Protein AF-A0A5C0AZX8-F1 (afdb_monomer_lite)

Radius of gyration: 30.44 Å; chains: 1; bounding box: 82×83×85 Å

pLDDT: mean 86.39, std 14.33, range [31.91, 98.81]

Secondary structure (DSSP, 8-state):
--HHHHHHHHHHHHHTSSSHHHHHHHHHHH-------S-TTS--HHHHHHHHHHHHHHHHTT-GGGHHHHHHHHHHHHS-GGGTTS-THHHHTT-GGGHHHHHHHHHHTT-HHHHHHHHHHHHHHHTT----SGGGSHHHHHHHTSHHHHHHHS------TT-PPP---TT--TT---HHHHHHHHHHHHHTS---TTBHHHHHHHHHHHHHHHHTT-GGGGHHHHHHHHHHHHHSSSPPSS-HHHHHHHHHHHTT-HHHHHHHHHHHHHTT-S-GGGGSHHHHTT-HHHHHTTHHHHTHHHHTSHHHHHHHHHTS--SPPPSSTTTS-EEEEEEEE---SS-EE-TTT-PEEPTT-EEEEEEETT---TT-PPEEEEHHHHHTSHHHHHHHHHHTT---HHHHS-SSPPSS-S--S-HHHHHHHHHHHH-GGG--HHHHHHHHHH--PPPPP-EEE--SSTT-EEESS--BTT-S-TTHHHHHHHHHHHTT-HHHHHHHHHTS-HHHHHHHHHHHTTSS-HHHHHHHHHHHT-TTHHHHHHHHT-SS--HHHHHHHHHHHHH-HHHHHHHHHHHHHH-TT---SSS-SS-TTSTT-GGGGGGGGGGGGGGGTT-GGGSHHHHHHHHH-PEEE--STT--HHHHHHHHHHHHHHHHHHHH-HHHHHHHTSHHHHHHH--SHHHHHHHHHHHHHHHS--GGG-----

Organism: NCBI:txid1940612

Sequence (706 aa):
MSRITTLAANLQQCLDAADIDAALLALGKRGIDLDVLESPEKPHAVIGLAALLTTAAQLRAGYPELVAPLLDGLSDALAPAHRRGEGNWRVLGPFRFLFAPLIDAALAMQSQGRAIDLLNSCRREMRGQVDDGSYADPQVAALIAHPAFMAVAGFVDKRHGDGRHTHVNTSGSPFHIDWPWLLTRYEQALALGQPDHRLMDVQTCHAGLVESALLAEVPKRAMPLIDQELDWYLSNPAIDTSHFEFNAICVLAVLGQYERALESARILVRRGYHLPWRFRLASAQRMVWTQDMRQNEWLGDLAQTPAYQRFVEEELPGPMLDDDADCNPLCVVKDGTWTGKKPKRCAVSRVMIQPGGEVVRFRRLFNRASDGGLEMADRDAFAASDWQVARAKFDANAIPLAKLFPRNVTRDAKLDGAPHIHAFVHALARAPGNLDMAQAVSLIAEHAPPPVPYTWNQGTSANRWALAIPGFAGADGHGDAISLAWCLVKAGYRETLLAQVASLPTDRADKVFAMLATFDDEVMRQAAAVHFALPDLPQIMALVFKDRLALEDHALLAAFGHQHARYRAGLVAAMRAYGLHLYSNNRPKVDWFLAGLEHYSLAGGSALLYLLIDHPEDDPVLQTVIDKGWLPDKALGSVDDYANTKPFYVRAALFHLARHQPERLDAWLTPDAVLRWTDMAYDRETLRLVKKLKARKPASQRKTPV

Foldseek 3Di:
DPVLVVLLVLLVVLLVDPNNLVSLCVVLVVADDDPDDPDLQADAVSVLLSLLLSLLSCVVVLNLVVNQVSQLVVQQSSDDPVCRPVGNCSPCLNQVLSLVSNLSSCLSVLNLVSNLVSLLVSVVNQVDDDPPCSCVPPSNVVSQPRPSSCVRLFPDDDDDPPPDDDDGDPVVHSRDDALVNSLVSLVSSCVSDPDDPQFLSVLLSLLSNLLSCLRVVNNVSNVVVCVVPLVVQLPDFFPNPNCNLVSSLLSCQQVPVLVVSLVSLLSCLLLFPPPNCLLVLVSLVVDPVSVVSVSCVSCVVSCPDPSSVCCCVPRDADDADDPDCVQWAWQDKDKDFAQDPQWDQAPQPRDTAGHGFIWIFTDTDQDDPLPDGTHIHGPVSCCPDCVVVSVVLQVVLADQLLNLLASHDHPHDQQRQTRLLSSLSNVCNVPVVPDDLLSLLCCLLVFFFDAQKWWWQLDDDPPRTDTPDGHGGSNAGLANSVSSLLNCSSNVCVVVSLVSLLPDDLLSSLLVLLVQCLFLDVVSVCSSCVSQVNNCSNVLSVLLLDPDDALVSLVVLCVVLVVRVSNVSSNLSNCR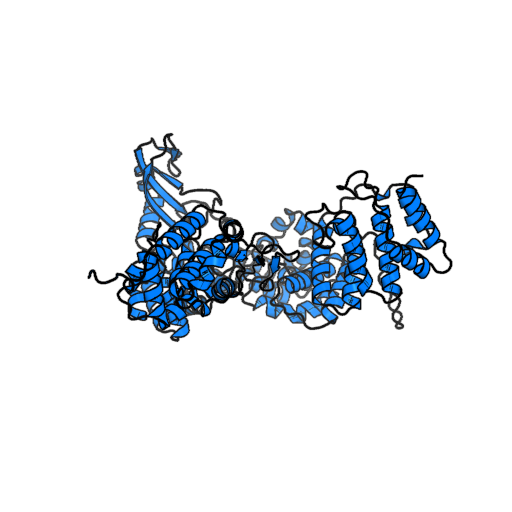RQVQQWQFSVRGSHPLSGHRNVSPPQRSSNSNLSSCLQPLVSPPQLVCCQPNVIFIAADPDRRGGRVSSRLSSVLSNLSSCLVPPVVSNVVCVDPSNLVVRVPDPSSVVSNVSSVVSVVPDDPVPPDDDD

Structure (mmCIF, N/CA/C/O backbone):
data_AF-A0A5C0AZX8-F1
#
_entry.id   AF-A0A5C0AZX8-F1
#
loop_
_atom_site.group_PDB
_atom_site.id
_atom_site.type_symbol
_atom_site.label_atom_id
_atom_site.label_alt_id
_atom_site.label_comp_id
_atom_site.label_asym_id
_atom_site.label_entity_id
_atom_site.label_seq_id
_atom_site.pdbx_PDB_ins_code
_atom_site.Cartn_x
_atom_site.Cartn_y
_atom_site.Cartn_z
_atom_site.occupancy
_atom_site.B_iso_or_equiv
_atom_site.auth_seq_id
_atom_site.auth_comp_id
_atom_site.auth_asym_id
_atom_site.auth_atom_id
_atom_site.pdbx_PDB_model_num
ATOM 1 N N . MET A 1 1 ? 53.276 -16.022 -13.215 1.00 52.12 1 MET A N 1
ATOM 2 C CA . MET A 1 1 ? 52.204 -15.112 -13.680 1.00 52.12 1 MET A CA 1
ATOM 3 C C . MET A 1 1 ? 51.044 -15.223 -12.713 1.00 52.12 1 MET A C 1
ATOM 5 O O . MET A 1 1 ? 50.742 -16.342 -12.313 1.00 52.12 1 MET A O 1
ATOM 9 N N . SER A 1 2 ? 50.422 -14.110 -12.311 1.00 63.41 2 SER A N 1
ATOM 10 C CA . SER A 1 2 ? 49.166 -14.187 -11.552 1.00 63.41 2 SER A CA 1
ATOM 11 C C . SER A 1 2 ? 48.082 -14.826 -12.434 1.00 63.41 2 SER A C 1
ATOM 13 O O . SER A 1 2 ? 48.103 -14.661 -13.659 1.00 63.41 2 SER A O 1
ATOM 15 N N . ARG A 1 3 ? 47.137 -15.579 -11.852 1.00 71.06 3 ARG A N 1
ATOM 16 C CA . ARG A 1 3 ? 46.035 -16.181 -12.630 1.00 71.06 3 ARG A CA 1
ATOM 17 C C . ARG A 1 3 ? 45.146 -15.117 -13.297 1.00 71.06 3 ARG A C 1
ATOM 19 O O . ARG A 1 3 ? 44.673 -15.355 -14.400 1.00 71.06 3 ARG A O 1
ATOM 26 N N . ILE A 1 4 ? 45.052 -13.908 -12.728 1.00 75.12 4 ILE A N 1
ATOM 27 C CA . ILE A 1 4 ? 44.437 -12.730 -13.378 1.00 75.12 4 ILE A CA 1
ATOM 28 C C . ILE A 1 4 ? 45.157 -12.376 -14.684 1.00 75.12 4 ILE A C 1
ATOM 30 O O . ILE A 1 4 ? 44.501 -12.208 -15.703 1.00 75.12 4 ILE A O 1
ATOM 34 N N . THR A 1 5 ? 46.495 -12.374 -14.698 1.00 76.62 5 THR A N 1
ATOM 35 C CA . THR A 1 5 ? 47.274 -12.163 -15.935 1.00 76.62 5 THR A CA 1
ATOM 36 C C . THR A 1 5 ? 47.021 -13.283 -16.955 1.00 76.62 5 THR A C 1
ATOM 38 O O . THR A 1 5 ? 47.087 -13.062 -18.160 1.00 76.62 5 THR A O 1
ATOM 41 N N . THR A 1 6 ? 46.711 -14.496 -16.484 1.00 82.38 6 THR A N 1
ATOM 42 C CA . THR A 1 6 ? 46.397 -15.645 -17.351 1.00 82.38 6 THR A CA 1
ATOM 43 C C . THR A 1 6 ? 45.014 -15.502 -17.989 1.00 82.38 6 THR A C 1
ATOM 45 O O . THR A 1 6 ? 44.891 -15.675 -19.197 1.00 82.38 6 THR A O 1
ATOM 48 N N . LEU A 1 7 ? 43.986 -15.121 -17.220 1.00 85.44 7 LEU A N 1
ATOM 49 C CA . LEU A 1 7 ? 42.664 -14.774 -17.762 1.00 85.44 7 LEU A CA 1
ATOM 50 C C . LEU A 1 7 ? 42.761 -13.566 -18.712 1.00 85.44 7 LEU A C 1
ATOM 52 O O . LEU A 1 7 ? 42.219 -13.613 -19.812 1.00 85.44 7 LEU A O 1
ATOM 56 N N . ALA A 1 8 ? 43.556 -12.570 -18.307 1.00 86.19 8 ALA A N 1
ATOM 57 C CA . ALA A 1 8 ? 44.162 -11.498 -19.096 1.00 86.19 8 ALA A CA 1
ATOM 58 C C . ALA A 1 8 ? 44.480 -11.907 -20.544 1.00 86.19 8 ALA A C 1
ATOM 60 O O . ALA A 1 8 ? 43.842 -11.528 -21.528 1.00 86.19 8 ALA A O 1
ATOM 61 N N . ALA A 1 9 ? 45.509 -12.749 -20.622 1.00 87.25 9 ALA A N 1
ATOM 62 C CA . ALA A 1 9 ? 46.082 -13.260 -21.855 1.00 87.25 9 ALA A CA 1
ATOM 63 C C . ALA A 1 9 ? 45.118 -14.165 -22.634 1.00 87.25 9 ALA A C 1
ATOM 65 O O . ALA A 1 9 ? 45.099 -14.108 -23.860 1.00 87.25 9 ALA A O 1
ATOM 66 N N . ASN A 1 10 ? 44.302 -14.974 -21.954 1.00 88.50 10 ASN A N 1
ATOM 67 C CA . ASN A 1 10 ? 43.315 -15.831 -22.612 1.00 88.50 10 ASN A CA 1
ATOM 68 C C . ASN A 1 10 ? 42.233 -15.009 -23.322 1.00 88.50 10 ASN A C 1
ATOM 70 O O . ASN A 1 10 ? 41.848 -15.350 -24.438 1.00 88.50 10 ASN A O 1
ATOM 74 N N . LEU A 1 11 ? 41.755 -13.922 -22.704 1.00 90.19 11 LEU A N 1
ATOM 75 C CA . LEU A 1 11 ? 40.813 -13.008 -23.353 1.00 90.19 11 LEU A CA 1
ATOM 76 C C . LEU A 1 11 ? 41.447 -12.330 -24.562 1.00 90.19 11 LEU A C 1
ATOM 78 O O . LEU A 1 11 ? 40.828 -12.295 -25.620 1.00 90.19 11 LEU A O 1
ATOM 82 N N . GLN A 1 12 ? 42.689 -11.865 -24.426 1.00 91.69 12 GLN A N 1
ATOM 83 C CA . GLN A 1 12 ? 43.435 -11.280 -25.537 1.00 91.69 12 GLN A CA 1
ATOM 84 C C . GLN A 1 12 ? 43.554 -12.272 -26.708 1.00 91.69 12 GLN A C 1
ATOM 86 O O . GLN A 1 12 ? 43.180 -11.944 -27.827 1.00 91.69 12 GLN A O 1
ATOM 91 N N . GLN A 1 13 ? 43.929 -13.528 -26.438 1.00 92.00 13 GLN A N 1
ATOM 92 C CA . GLN A 1 13 ? 43.970 -14.590 -27.453 1.00 92.00 13 GLN A CA 1
ATOM 93 C C . GLN A 1 13 ? 42.612 -14.851 -28.118 1.00 92.00 13 GLN A C 1
ATOM 95 O O . GLN A 1 13 ? 42.568 -15.152 -29.308 1.00 92.00 13 GLN A O 1
ATOM 100 N N . CYS A 1 14 ? 41.505 -14.757 -27.373 1.00 92.81 14 CYS A N 1
ATOM 101 C CA . CYS A 1 14 ? 40.170 -14.887 -27.959 1.00 92.81 14 CYS A CA 1
ATOM 102 C C . CYS A 1 14 ? 39.855 -13.718 -28.899 1.00 92.81 14 CYS A C 1
ATOM 104 O O . CYS A 1 14 ? 39.278 -13.934 -29.960 1.00 92.81 14 CYS A O 1
ATOM 106 N N . LEU A 1 15 ? 40.241 -12.496 -28.525 1.00 90.75 15 LEU A N 1
ATOM 107 C CA . LEU A 1 15 ? 40.037 -11.297 -29.339 1.00 90.75 15 LEU A CA 1
ATOM 108 C C . LEU A 1 15 ? 40.919 -11.272 -30.600 1.00 90.75 15 LEU A C 1
ATOM 110 O O . LEU A 1 15 ? 40.512 -10.681 -31.598 1.00 90.75 15 LEU A O 1
ATOM 114 N N . ASP A 1 16 ? 42.079 -11.932 -30.563 1.00 92.25 16 ASP A N 1
ATOM 115 C CA . ASP A 1 16 ? 42.993 -12.113 -31.701 1.00 92.25 16 ASP A CA 1
ATOM 116 C C . ASP A 1 16 ? 42.606 -13.292 -32.620 1.00 92.25 16 ASP A C 1
ATOM 118 O O . ASP A 1 16 ? 43.218 -13.498 -33.673 1.00 92.25 16 ASP A O 1
ATOM 122 N N . ALA A 1 17 ? 41.619 -14.108 -32.234 1.00 92.00 17 ALA A N 1
ATOM 123 C CA . ALA A 1 17 ? 41.234 -15.294 -32.989 1.00 92.00 17 ALA A CA 1
ATOM 124 C C . ALA A 1 17 ? 40.556 -14.940 -34.325 1.00 92.00 17 ALA A C 1
ATOM 126 O O . ALA A 1 17 ? 39.837 -13.952 -34.442 1.00 92.00 17 ALA A O 1
ATOM 127 N N . ALA A 1 18 ? 40.721 -15.805 -35.334 1.00 89.12 18 ALA A N 1
ATOM 128 C CA . ALA A 1 18 ? 40.036 -15.649 -36.622 1.00 89.12 18 ALA A CA 1
ATOM 129 C C . ALA A 1 18 ? 38.503 -15.770 -36.493 1.00 89.12 18 ALA A C 1
ATOM 131 O O . ALA A 1 18 ? 37.768 -15.098 -37.211 1.00 89.12 18 ALA A O 1
ATOM 132 N N . ASP A 1 19 ? 38.040 -16.613 -35.565 1.00 91.56 19 ASP A N 1
ATOM 133 C CA . ASP A 1 19 ? 36.642 -16.717 -35.146 1.00 91.56 19 ASP A CA 1
ATOM 134 C C . ASP A 1 19 ? 36.550 -16.391 -33.649 1.00 91.56 19 ASP A C 1
ATOM 136 O O . ASP A 1 19 ? 36.749 -17.245 -32.777 1.00 91.56 19 ASP A O 1
ATOM 140 N N . ILE A 1 20 ? 36.308 -15.110 -33.370 1.00 91.94 20 ILE A N 1
ATOM 141 C CA . ILE A 1 20 ? 36.280 -14.560 -32.013 1.00 91.94 20 ILE A CA 1
ATOM 142 C C . ILE A 1 20 ? 35.124 -15.160 -31.203 1.00 91.94 20 ILE A C 1
ATOM 144 O O . ILE A 1 20 ? 35.308 -15.507 -30.035 1.00 91.94 20 ILE A O 1
ATOM 148 N N . ASP A 1 21 ? 33.947 -15.336 -31.812 1.00 89.31 21 ASP A N 1
ATOM 149 C CA . ASP A 1 21 ? 32.771 -15.870 -31.120 1.00 89.31 21 ASP A CA 1
ATOM 150 C C . ASP A 1 21 ? 32.987 -17.343 -30.744 1.00 89.31 21 ASP A C 1
ATOM 152 O O . ASP A 1 21 ? 32.733 -17.724 -29.600 1.00 89.31 21 ASP A O 1
ATOM 156 N N . ALA A 1 22 ? 33.552 -18.166 -31.637 1.00 91.75 22 ALA A N 1
ATOM 157 C CA . ALA A 1 22 ? 33.896 -19.551 -31.308 1.00 91.75 22 ALA A CA 1
ATOM 158 C C . ALA A 1 22 ? 34.940 -19.649 -30.179 1.00 91.75 22 ALA A C 1
ATOM 160 O O . ALA A 1 22 ? 34.806 -20.495 -29.286 1.00 91.75 22 ALA A O 1
ATOM 161 N N . ALA A 1 23 ? 35.955 -18.777 -30.184 1.00 92.44 23 ALA A N 1
ATOM 162 C CA . ALA A 1 23 ? 36.967 -18.723 -29.131 1.00 92.44 23 ALA A CA 1
ATOM 163 C C . ALA A 1 23 ? 36.372 -18.320 -27.767 1.00 92.44 23 ALA A C 1
ATOM 165 O O . ALA A 1 23 ? 36.633 -18.985 -26.761 1.00 92.44 23 ALA A O 1
ATOM 166 N N . LEU A 1 24 ? 35.509 -17.300 -27.733 1.00 91.94 24 LEU A N 1
ATOM 167 C CA . LEU A 1 24 ? 34.824 -16.851 -26.515 1.00 91.94 24 LEU A CA 1
ATOM 168 C C . LEU A 1 24 ? 33.838 -17.899 -25.978 1.00 91.94 24 LEU A C 1
ATOM 170 O O . LEU A 1 24 ? 33.789 -18.147 -24.773 1.00 91.94 24 LEU A O 1
ATOM 174 N N . LEU A 1 25 ? 33.101 -18.590 -26.852 1.00 91.31 25 LEU A N 1
ATOM 175 C CA . LEU A 1 25 ? 32.231 -19.702 -26.452 1.00 91.31 25 LEU A CA 1
ATOM 176 C C . LEU A 1 25 ? 33.031 -20.868 -25.855 1.00 91.31 25 LEU A C 1
ATOM 178 O O . LEU A 1 25 ? 32.596 -21.490 -24.881 1.00 91.31 25 LEU A O 1
ATOM 182 N N . ALA A 1 26 ? 34.206 -21.173 -26.414 1.00 90.31 26 ALA A N 1
ATOM 183 C CA . ALA A 1 26 ? 35.100 -22.188 -25.866 1.00 90.31 26 ALA A CA 1
ATOM 184 C C . ALA A 1 26 ? 35.651 -21.783 -24.489 1.00 90.31 26 ALA A C 1
ATOM 186 O O . ALA A 1 26 ? 35.743 -22.638 -23.605 1.00 90.31 26 ALA A O 1
ATOM 187 N N . LEU A 1 27 ? 35.968 -20.499 -24.287 1.00 87.19 27 LEU A N 1
ATOM 188 C CA . LEU A 1 27 ? 36.353 -19.957 -22.982 1.00 87.19 27 LEU A CA 1
ATOM 189 C C . LEU A 1 27 ? 35.220 -20.124 -21.957 1.00 87.19 27 LEU A C 1
ATOM 191 O O . LEU A 1 27 ? 35.456 -20.671 -20.882 1.00 87.19 27 LEU A O 1
ATOM 195 N N . GLY A 1 28 ? 33.984 -19.762 -22.316 1.00 82.81 28 GLY A N 1
ATOM 196 C CA . GLY A 1 28 ? 32.809 -19.940 -21.457 1.00 82.81 28 GLY A CA 1
ATOM 197 C C . GLY A 1 28 ? 32.571 -21.393 -21.034 1.00 82.81 28 GLY A C 1
ATOM 198 O O . GLY A 1 28 ? 32.306 -21.659 -19.864 1.00 82.81 28 GLY A O 1
ATOM 199 N N . LYS A 1 29 ? 32.738 -22.355 -21.955 1.00 83.69 29 LYS A N 1
ATOM 200 C CA . LYS A 1 29 ? 32.594 -23.798 -21.666 1.00 83.69 29 LYS A CA 1
ATOM 201 C C . LYS A 1 29 ? 33.660 -24.347 -20.719 1.00 83.69 29 LYS A C 1
ATOM 203 O O . LYS A 1 29 ? 33.379 -25.282 -19.975 1.00 83.69 29 LYS A O 1
ATOM 208 N N . ARG A 1 30 ? 34.881 -23.807 -20.766 1.00 80.25 30 ARG A N 1
ATOM 209 C CA . ARG A 1 30 ? 35.975 -24.202 -19.859 1.00 80.25 30 ARG A CA 1
ATOM 210 C C . ARG A 1 30 ? 35.774 -23.672 -18.437 1.00 80.25 30 ARG A C 1
ATOM 212 O O . ARG A 1 30 ? 36.417 -24.181 -17.525 1.00 80.25 30 ARG A O 1
ATOM 219 N N . GLY A 1 31 ? 34.874 -22.703 -18.261 1.00 72.56 31 GLY A N 1
ATOM 220 C CA . GLY A 1 31 ? 34.684 -21.969 -17.019 1.00 72.56 31 GLY A CA 1
ATOM 221 C C . GLY A 1 31 ? 35.690 -20.826 -16.891 1.00 72.56 31 GLY A C 1
ATOM 222 O O . GLY A 1 31 ? 36.859 -20.948 -17.258 1.00 72.56 31 GLY A O 1
ATOM 223 N N . ILE A 1 32 ? 35.226 -19.692 -16.370 1.00 75.62 32 ILE A N 1
ATOM 224 C CA . ILE A 1 32 ? 36.099 -18.585 -15.971 1.00 75.62 32 ILE A CA 1
ATOM 225 C C . ILE A 1 32 ? 36.691 -18.981 -14.610 1.00 75.62 32 ILE A C 1
ATOM 227 O O . ILE A 1 32 ? 35.938 -19.197 -13.666 1.00 75.62 32 ILE A O 1
ATOM 231 N N . ASP A 1 33 ? 38.016 -19.146 -14.520 1.00 66.00 33 ASP A N 1
ATOM 232 C CA . ASP A 1 33 ? 38.705 -19.528 -13.273 1.00 66.00 33 ASP A CA 1
ATOM 233 C C . ASP A 1 33 ? 38.624 -18.380 -12.248 1.00 66.00 33 ASP A C 1
ATOM 235 O O . ASP A 1 33 ? 39.070 -17.262 -12.523 1.00 66.00 33 ASP A O 1
ATOM 239 N N . LEU A 1 34 ? 38.031 -18.658 -11.082 1.00 63.91 34 LEU A N 1
ATOM 240 C CA . LEU A 1 34 ? 37.709 -17.684 -10.032 1.00 63.91 34 LEU A CA 1
ATOM 241 C C . LEU A 1 34 ? 38.496 -17.890 -8.725 1.00 63.91 34 LEU A C 1
ATOM 243 O O . LEU A 1 34 ? 38.258 -17.160 -7.765 1.00 63.91 34 LEU A O 1
ATOM 247 N N . ASP A 1 35 ? 39.458 -18.820 -8.676 1.00 54.97 35 ASP A N 1
ATOM 248 C CA . ASP A 1 35 ? 40.202 -19.195 -7.454 1.00 54.97 35 ASP A CA 1
ATOM 249 C C . ASP A 1 35 ? 41.114 -18.086 -6.872 1.00 54.97 35 ASP A C 1
ATOM 251 O O . ASP A 1 35 ? 41.867 -18.322 -5.925 1.00 54.97 35 ASP A O 1
ATOM 255 N N . VAL A 1 36 ? 41.095 -16.866 -7.416 1.00 52.19 36 VAL A N 1
ATOM 256 C CA . VAL A 1 36 ? 41.978 -15.767 -6.999 1.00 52.19 36 VAL A CA 1
ATOM 257 C C . VAL A 1 36 ? 41.183 -14.472 -6.866 1.00 52.19 36 VAL A C 1
ATOM 259 O O . VAL A 1 36 ? 41.165 -13.629 -7.760 1.00 52.19 36 VAL A O 1
ATOM 262 N N . LEU A 1 37 ? 40.530 -14.310 -5.717 1.00 53.28 37 LEU A N 1
ATOM 263 C CA . LEU A 1 37 ? 40.011 -13.026 -5.254 1.00 53.28 37 LEU A CA 1
ATOM 264 C C . LEU A 1 37 ? 40.912 -12.552 -4.112 1.00 53.28 37 LEU A C 1
ATOM 266 O O . LEU A 1 37 ? 40.920 -13.160 -3.045 1.00 53.28 37 LEU A O 1
ATOM 270 N N . GLU A 1 38 ? 41.661 -11.465 -4.314 1.00 50.66 38 GLU A N 1
ATOM 271 C CA . GLU A 1 38 ? 42.472 -10.844 -3.247 1.00 50.66 38 GLU A CA 1
ATOM 272 C C . GLU A 1 38 ? 41.601 -10.241 -2.125 1.00 50.66 38 GLU A C 1
ATOM 274 O O . GLU A 1 38 ? 42.082 -9.968 -1.029 1.00 50.66 38 GLU A O 1
ATOM 279 N N . SER A 1 39 ? 40.290 -10.129 -2.351 1.00 54.75 39 SER A N 1
ATOM 280 C CA . SER A 1 39 ? 39.254 -10.075 -1.321 1.00 54.75 39 SER A CA 1
ATOM 281 C C . SER A 1 39 ? 37.911 -10.471 -1.951 1.00 54.75 39 SER A C 1
ATOM 283 O O . SER A 1 39 ? 37.587 -9.963 -3.029 1.00 54.75 39 SER A O 1
ATOM 285 N N . PRO A 1 40 ? 37.081 -11.318 -1.307 1.00 56.59 40 PRO A N 1
ATOM 286 C CA . PRO A 1 40 ? 35.747 -11.649 -1.802 1.00 56.59 40 PRO A CA 1
ATOM 287 C C . PRO A 1 40 ? 34.854 -10.416 -1.987 1.00 56.59 40 PRO A C 1
ATOM 289 O O . PRO A 1 40 ? 33.814 -10.514 -2.632 1.00 56.59 40 PRO A O 1
ATOM 292 N N . GLU A 1 41 ? 35.213 -9.277 -1.387 1.00 60.50 41 GLU A N 1
ATOM 293 C CA . GLU A 1 41 ? 34.421 -8.048 -1.361 1.00 60.50 41 GLU A CA 1
ATOM 294 C C . GLU A 1 41 ? 34.527 -7.202 -2.638 1.00 60.50 41 GLU A C 1
ATOM 296 O O . GLU A 1 41 ? 33.606 -6.429 -2.901 1.00 60.50 41 GLU A O 1
ATOM 301 N N . LYS A 1 42 ? 35.582 -7.370 -3.455 1.00 70.19 42 LYS A N 1
ATOM 302 C CA . LYS A 1 42 ? 35.762 -6.653 -4.732 1.00 70.19 42 LYS A CA 1
ATOM 303 C C . LYS A 1 42 ? 36.409 -7.550 -5.804 1.00 70.19 42 LYS A C 1
ATOM 305 O O . LYS A 1 42 ? 37.628 -7.713 -5.793 1.00 70.19 42 LYS A O 1
ATOM 310 N N . PRO A 1 43 ? 35.631 -8.144 -6.729 1.00 76.75 43 PRO A N 1
ATOM 311 C CA . PRO A 1 43 ? 36.190 -8.945 -7.818 1.00 76.75 43 PRO A CA 1
ATOM 312 C C . PRO A 1 43 ? 36.947 -8.085 -8.843 1.00 76.75 43 PRO A C 1
ATOM 314 O O . PRO A 1 43 ? 36.576 -6.944 -9.106 1.00 76.75 43 PRO A O 1
ATOM 317 N N . HIS A 1 44 ? 37.999 -8.647 -9.449 1.00 81.56 44 HIS A N 1
ATOM 318 C CA . HIS A 1 44 ? 38.831 -7.958 -10.444 1.00 81.56 44 HIS A CA 1
ATOM 319 C C . HIS A 1 44 ? 38.065 -7.687 -11.753 1.00 81.56 44 HIS A C 1
ATOM 321 O O . HIS A 1 44 ? 37.370 -8.574 -12.254 1.00 81.56 44 HIS A O 1
ATOM 327 N N . ALA A 1 45 ? 38.249 -6.510 -12.366 1.00 82.56 45 ALA A N 1
ATOM 328 C CA . ALA A 1 45 ? 37.486 -6.062 -13.543 1.00 82.56 45 ALA A CA 1
ATOM 329 C C . ALA A 1 45 ? 37.562 -7.006 -14.759 1.00 82.56 45 ALA A C 1
ATOM 331 O O . ALA A 1 45 ? 36.580 -7.169 -15.482 1.00 82.56 45 ALA A O 1
ATOM 332 N N . VAL A 1 46 ? 38.689 -7.705 -14.940 1.00 86.00 46 VAL A N 1
ATOM 333 C CA . VAL A 1 46 ? 38.867 -8.744 -15.979 1.00 86.00 46 VAL A CA 1
ATOM 334 C C . VAL A 1 46 ? 37.776 -9.827 -15.929 1.00 86.00 46 VAL A C 1
ATOM 336 O O . VAL A 1 46 ? 37.374 -10.322 -16.978 1.00 86.00 46 VAL A O 1
ATOM 339 N N . ILE A 1 47 ? 37.258 -10.176 -14.744 1.00 86.62 47 ILE A N 1
ATOM 340 C CA . ILE A 1 47 ? 36.166 -11.156 -14.600 1.00 86.62 47 ILE A CA 1
ATOM 341 C C . ILE A 1 47 ? 34.886 -10.616 -15.252 1.00 86.62 47 ILE A C 1
ATOM 343 O O . ILE A 1 47 ? 34.238 -11.322 -16.025 1.00 86.62 47 ILE A O 1
ATOM 347 N N . GLY A 1 48 ? 34.556 -9.348 -14.990 1.00 86.31 48 GLY A N 1
ATOM 348 C CA . GLY A 1 48 ? 33.433 -8.664 -15.627 1.00 86.31 48 GLY A CA 1
ATOM 349 C C . GLY A 1 48 ? 33.594 -8.575 -17.147 1.00 86.31 48 GLY A C 1
ATOM 350 O O . GLY A 1 48 ? 32.641 -8.849 -17.874 1.00 86.31 48 GLY A O 1
ATOM 351 N N . LEU A 1 49 ? 34.806 -8.281 -17.640 1.00 87.75 49 LEU A N 1
ATOM 352 C CA . LEU A 1 49 ? 35.102 -8.270 -19.081 1.00 87.75 49 LEU A CA 1
ATOM 353 C C . LEU A 1 49 ? 34.917 -9.648 -19.724 1.00 87.75 49 LEU A C 1
ATOM 355 O O . LEU A 1 49 ? 34.295 -9.754 -20.781 1.00 87.75 49 LEU A O 1
ATOM 359 N N . ALA A 1 50 ? 35.426 -10.705 -19.083 1.00 90.12 50 ALA A N 1
ATOM 360 C CA . ALA A 1 50 ? 35.268 -12.075 -19.560 1.00 90.12 50 ALA A CA 1
ATOM 361 C C . ALA A 1 50 ? 33.790 -12.456 -19.669 1.00 90.12 50 ALA A C 1
ATOM 363 O O . ALA A 1 50 ? 33.363 -13.001 -20.689 1.00 90.12 50 ALA A O 1
ATOM 364 N N . ALA A 1 51 ? 33.008 -12.133 -18.636 1.00 90.94 51 ALA A N 1
ATOM 365 C CA . ALA A 1 51 ? 31.575 -12.378 -18.612 1.00 90.94 51 ALA A CA 1
ATOM 366 C C . ALA A 1 51 ? 30.850 -11.607 -19.727 1.00 90.94 51 ALA A C 1
ATOM 368 O O . ALA A 1 51 ? 30.059 -12.202 -20.456 1.00 90.94 51 ALA A O 1
ATOM 369 N N . LEU A 1 52 ? 31.157 -10.320 -19.922 1.00 89.25 52 LEU A N 1
ATOM 370 C CA . LEU A 1 52 ? 30.544 -9.496 -20.970 1.00 89.25 52 LEU A CA 1
ATOM 371 C C . LEU A 1 52 ? 30.816 -10.058 -22.367 1.00 89.25 52 LEU A C 1
ATOM 373 O O . LEU A 1 52 ? 29.883 -10.282 -23.131 1.00 89.25 52 LEU A O 1
ATOM 377 N N . LEU A 1 53 ? 32.081 -10.331 -22.691 1.00 90.31 53 LEU A N 1
ATOM 378 C CA . LEU A 1 53 ? 32.462 -10.833 -24.013 1.00 90.31 53 LEU A CA 1
ATOM 379 C C . LEU A 1 53 ? 31.862 -12.217 -24.283 1.00 90.31 53 LEU A C 1
ATOM 381 O O . LEU A 1 53 ? 31.337 -12.465 -25.368 1.00 90.31 53 LEU A O 1
ATOM 385 N N . THR A 1 54 ? 31.891 -13.105 -23.286 1.00 92.62 54 THR A N 1
ATOM 386 C CA . THR A 1 54 ? 31.352 -14.464 -23.419 1.00 92.62 54 THR A CA 1
ATOM 387 C C . THR A 1 54 ? 29.834 -14.452 -23.591 1.00 92.62 54 THR A C 1
ATOM 389 O O . THR A 1 54 ? 29.314 -15.127 -24.476 1.00 92.62 54 THR A O 1
ATOM 392 N N . THR A 1 55 ? 29.114 -13.664 -22.789 1.00 91.88 55 THR A N 1
ATOM 393 C CA . THR A 1 55 ? 27.649 -13.554 -22.898 1.00 91.88 55 THR A CA 1
ATOM 394 C C . THR A 1 55 ? 27.222 -12.874 -24.197 1.00 91.88 55 THR A C 1
ATOM 396 O O . THR A 1 55 ? 26.275 -13.323 -24.839 1.00 91.88 55 THR A O 1
ATOM 399 N N . ALA A 1 56 ? 27.961 -11.866 -24.667 1.00 88.12 56 ALA A N 1
ATOM 400 C CA . ALA A 1 56 ? 27.716 -11.258 -25.972 1.00 88.12 56 ALA A CA 1
ATOM 401 C C . ALA A 1 56 ? 27.927 -12.254 -27.131 1.00 88.12 56 ALA A C 1
ATOM 403 O O . ALA A 1 56 ? 27.129 -12.283 -28.070 1.00 88.12 56 ALA A O 1
ATOM 404 N N . ALA A 1 57 ? 28.955 -13.109 -27.053 1.00 90.56 57 ALA A N 1
ATOM 405 C CA . ALA A 1 57 ? 29.175 -14.181 -28.026 1.00 90.56 57 ALA A CA 1
ATOM 406 C C . ALA A 1 57 ? 28.051 -15.234 -27.992 1.00 90.56 57 ALA A C 1
ATOM 408 O O . ALA A 1 57 ? 27.579 -15.656 -29.046 1.00 90.56 57 ALA A O 1
ATOM 409 N N . GLN A 1 58 ? 27.564 -15.614 -26.803 1.00 92.12 58 GLN A N 1
ATOM 410 C CA . GLN A 1 58 ? 26.397 -16.499 -26.653 1.00 92.12 58 GLN A CA 1
ATOM 411 C C . GLN A 1 58 ? 25.153 -15.922 -27.334 1.00 92.12 58 GLN A C 1
ATOM 413 O O . GLN A 1 58 ? 24.499 -16.625 -28.102 1.00 92.12 58 GLN A O 1
ATOM 418 N N . LEU A 1 59 ? 24.860 -14.637 -27.115 1.00 90.06 59 LEU A N 1
ATOM 419 C CA . LEU A 1 59 ? 23.722 -13.960 -27.737 1.00 90.06 59 LEU A CA 1
ATOM 420 C C . LEU A 1 59 ? 23.838 -13.921 -29.265 1.00 90.06 59 LEU A C 1
ATOM 422 O O . LEU A 1 59 ? 22.887 -14.279 -29.958 1.00 90.06 59 LEU A O 1
ATOM 426 N N . ARG A 1 60 ? 25.005 -13.550 -29.809 1.00 88.06 60 ARG A N 1
ATOM 427 C CA . ARG A 1 60 ? 25.230 -13.533 -31.267 1.00 88.06 60 ARG A CA 1
ATOM 428 C C . ARG A 1 60 ? 25.157 -14.914 -31.905 1.00 88.06 60 ARG A C 1
ATOM 430 O O . ARG A 1 60 ? 24.715 -15.023 -33.046 1.00 88.06 60 ARG A O 1
ATOM 437 N N . ALA A 1 61 ? 25.573 -15.945 -31.177 1.00 89.75 61 ALA A N 1
ATOM 438 C CA . ALA A 1 61 ? 25.504 -17.327 -31.626 1.00 89.75 61 ALA A CA 1
ATOM 439 C C . ALA A 1 61 ? 24.112 -17.965 -31.445 1.00 89.75 61 ALA A C 1
ATOM 441 O O . ALA A 1 61 ? 23.928 -19.116 -31.835 1.00 89.75 61 ALA A O 1
ATOM 442 N N . GLY A 1 62 ? 23.133 -17.231 -30.898 1.00 89.38 62 GLY A N 1
ATOM 443 C CA . GLY A 1 62 ? 21.754 -17.699 -30.748 1.00 89.38 62 GLY A CA 1
ATOM 444 C C . GLY A 1 62 ? 21.514 -18.596 -29.533 1.00 89.38 62 GLY A C 1
ATOM 445 O O . GLY A 1 62 ? 20.593 -19.403 -29.571 1.00 89.38 62 GLY A O 1
ATOM 446 N N . TYR A 1 63 ? 22.311 -18.448 -28.469 1.00 93.75 63 TYR A N 1
ATOM 447 C CA . TYR A 1 63 ? 22.198 -19.214 -27.219 1.00 93.75 63 TYR A CA 1
ATOM 448 C C . TYR A 1 63 ? 21.848 -18.326 -26.005 1.00 93.75 63 TYR A C 1
ATOM 450 O O . TYR A 1 63 ? 22.623 -18.264 -25.039 1.00 93.75 63 TYR A O 1
ATOM 458 N N . PRO A 1 64 ? 20.727 -17.578 -26.025 1.00 92.94 64 PRO A N 1
ATOM 459 C CA . PRO A 1 64 ? 20.355 -16.683 -24.925 1.00 92.94 64 PRO A CA 1
ATOM 460 C C . PRO A 1 64 ? 20.106 -17.419 -23.597 1.00 92.94 64 PRO A C 1
ATOM 462 O O . PRO A 1 64 ? 20.335 -16.857 -22.527 1.00 92.94 64 PRO A O 1
ATOM 465 N N . GLU A 1 65 ? 19.710 -18.691 -23.639 1.00 94.69 65 GLU A N 1
ATOM 466 C CA . GLU A 1 65 ? 19.479 -19.539 -22.468 1.00 94.69 65 GLU A CA 1
ATOM 467 C C . GLU A 1 65 ? 20.752 -19.829 -21.657 1.00 94.69 65 GLU A C 1
ATOM 469 O O . GLU A 1 65 ? 20.660 -20.204 -20.489 1.00 94.69 65 GLU A O 1
ATOM 474 N N . LEU A 1 66 ? 21.939 -19.630 -22.243 1.00 93.06 66 LEU A N 1
ATOM 475 C CA . LEU A 1 66 ? 23.226 -19.861 -21.577 1.00 93.06 66 LEU A CA 1
ATOM 476 C C . LEU A 1 66 ? 23.742 -18.646 -20.792 1.00 93.06 66 LEU A C 1
ATOM 478 O O . LEU A 1 66 ? 24.663 -18.795 -19.985 1.00 93.06 66 LEU A O 1
ATOM 482 N N . VAL A 1 67 ? 23.146 -17.465 -20.987 1.00 92.31 67 VAL A N 1
ATOM 483 C CA . VAL A 1 67 ? 23.618 -16.208 -20.383 1.00 92.31 67 VAL A CA 1
ATOM 484 C C . VAL A 1 67 ? 23.399 -16.192 -18.871 1.00 92.31 67 VAL A C 1
ATOM 486 O O . VAL A 1 67 ? 24.343 -15.972 -18.112 1.00 92.31 67 VAL A O 1
ATOM 489 N N . ALA A 1 68 ? 22.167 -16.441 -18.412 1.00 91.56 68 ALA A N 1
ATOM 490 C CA . ALA A 1 68 ? 21.855 -16.433 -16.981 1.00 91.56 68 ALA A CA 1
ATOM 491 C C . ALA A 1 68 ? 22.614 -17.528 -16.203 1.00 91.56 68 ALA A C 1
ATOM 493 O O . ALA A 1 68 ? 23.271 -17.170 -15.228 1.00 91.56 68 ALA A O 1
ATOM 494 N N . PRO A 1 69 ? 22.661 -18.801 -16.656 1.00 91.19 69 PRO A N 1
ATOM 495 C CA . PRO A 1 69 ? 23.450 -19.839 -15.989 1.00 91.19 69 PRO A CA 1
ATOM 496 C C . PRO A 1 69 ? 24.938 -19.501 -15.845 1.00 91.19 69 PRO A C 1
ATOM 498 O O . PRO A 1 69 ? 25.538 -19.813 -14.817 1.00 91.19 69 PRO A O 1
ATOM 501 N N . LEU A 1 70 ? 25.543 -18.847 -16.846 1.00 91.25 70 LEU A N 1
ATOM 502 C CA . LEU A 1 70 ? 26.939 -18.418 -16.759 1.00 91.25 70 LEU A CA 1
ATOM 503 C C . LEU A 1 70 ? 27.129 -17.371 -15.655 1.00 91.25 70 LEU A C 1
ATOM 505 O O . LEU A 1 70 ? 28.050 -17.489 -14.848 1.00 91.25 70 LEU A O 1
ATOM 509 N N . LEU A 1 71 ? 26.257 -16.363 -15.593 1.00 91.06 71 LEU A N 1
ATOM 510 C CA . LEU A 1 71 ? 26.350 -15.300 -14.589 1.00 91.06 71 LEU A CA 1
ATOM 511 C C . LEU A 1 71 ? 25.981 -15.781 -13.180 1.00 91.06 71 LEU A C 1
ATOM 513 O O . LEU A 1 71 ? 26.608 -15.345 -12.215 1.00 91.06 71 LEU A O 1
ATOM 517 N N . ASP A 1 72 ? 25.024 -16.699 -13.052 1.00 87.81 72 ASP A N 1
ATOM 518 C CA . ASP A 1 72 ? 24.670 -17.328 -11.777 1.00 87.81 72 ASP A CA 1
ATOM 519 C C . ASP A 1 72 ? 25.828 -18.192 -11.258 1.00 87.81 72 ASP A C 1
ATOM 521 O O . ASP A 1 72 ? 26.216 -18.065 -10.098 1.00 87.81 72 ASP A O 1
ATOM 525 N N . GLY A 1 73 ? 26.469 -18.981 -12.130 1.00 86.88 73 GLY A N 1
ATOM 526 C CA . GLY A 1 73 ? 27.655 -19.764 -11.774 1.00 86.88 73 GLY A CA 1
ATOM 527 C C . GLY A 1 73 ? 28.832 -18.896 -11.316 1.00 86.88 73 GLY A C 1
ATOM 528 O O . GLY A 1 73 ? 29.496 -19.221 -10.329 1.00 86.88 73 GLY A O 1
ATOM 529 N N . LEU A 1 74 ? 29.061 -17.757 -11.981 1.00 87.31 74 LEU A N 1
ATOM 530 C CA . LEU A 1 74 ? 30.040 -16.764 -11.528 1.00 87.31 74 LEU A CA 1
ATOM 531 C C . LEU A 1 74 ? 29.655 -16.192 -10.157 1.00 87.31 74 LEU A C 1
ATOM 533 O O . LEU A 1 74 ? 30.497 -16.094 -9.270 1.00 87.31 74 LEU A O 1
ATOM 537 N N . SER A 1 75 ? 28.384 -15.836 -9.964 1.00 86.62 75 SER A N 1
ATOM 538 C CA . SER A 1 75 ? 27.881 -15.279 -8.705 1.00 86.62 75 SER A CA 1
ATOM 539 C C . SER A 1 75 ? 28.061 -16.242 -7.533 1.00 86.62 75 SER A C 1
ATOM 541 O O . SER A 1 75 ? 28.582 -15.839 -6.494 1.00 86.62 75 SER A O 1
ATOM 543 N N . ASP A 1 76 ? 27.743 -17.522 -7.717 1.00 83.94 76 ASP A N 1
ATOM 544 C CA . ASP A 1 76 ? 27.891 -18.566 -6.697 1.00 83.94 76 ASP A CA 1
ATOM 545 C C . ASP A 1 76 ? 29.343 -18.811 -6.289 1.00 83.94 76 ASP A C 1
ATOM 547 O O . ASP A 1 76 ? 29.639 -19.078 -5.118 1.00 83.94 76 ASP A O 1
ATOM 551 N N . ALA A 1 77 ? 30.261 -18.697 -7.243 1.00 81.19 77 ALA A N 1
ATOM 552 C CA . ALA A 1 77 ? 31.685 -18.794 -6.973 1.00 81.19 77 ALA A CA 1
ATOM 553 C C . ALA A 1 77 ? 32.219 -17.564 -6.212 1.00 81.19 77 ALA A C 1
ATOM 555 O O . ALA A 1 77 ? 33.125 -17.709 -5.392 1.00 81.19 77 ALA A O 1
ATOM 556 N N . LEU A 1 78 ? 31.623 -16.380 -6.405 1.00 79.44 78 LEU A N 1
ATOM 557 C CA . LEU A 1 78 ? 31.943 -15.159 -5.649 1.00 79.44 78 LEU A CA 1
ATOM 558 C C . LEU A 1 78 ? 31.191 -15.046 -4.300 1.00 79.44 78 LEU A C 1
ATOM 560 O O . LEU A 1 78 ? 31.530 -14.192 -3.471 1.00 79.44 78 LEU A O 1
ATOM 564 N N . ALA A 1 79 ? 30.138 -15.840 -4.081 1.00 77.94 79 ALA A N 1
ATOM 565 C CA . ALA A 1 79 ? 29.258 -15.752 -2.917 1.00 77.94 79 ALA A CA 1
ATOM 566 C C . ALA A 1 79 ? 29.742 -16.617 -1.731 1.00 77.94 79 ALA A C 1
ATOM 568 O O . ALA A 1 79 ? 30.295 -17.707 -1.919 1.00 77.94 79 ALA A O 1
ATOM 569 N N . PRO A 1 80 ? 29.497 -16.187 -0.475 1.00 77.44 80 PRO A N 1
ATOM 570 C CA . PRO A 1 80 ? 29.747 -17.034 0.687 1.00 77.44 80 PRO A CA 1
ATOM 571 C C . PRO A 1 80 ? 28.838 -18.272 0.653 1.00 77.44 80 PRO A C 1
ATOM 573 O O . PRO A 1 80 ? 27.713 -18.209 0.164 1.00 77.44 80 PRO A O 1
ATOM 576 N N . ALA A 1 81 ? 29.292 -19.392 1.230 1.00 75.38 81 ALA A N 1
ATOM 577 C CA . ALA A 1 81 ? 28.619 -20.695 1.111 1.00 75.38 81 ALA A CA 1
ATOM 578 C C . ALA A 1 81 ? 27.122 -20.687 1.487 1.00 75.38 81 ALA A C 1
ATOM 580 O O . ALA A 1 81 ? 26.340 -21.413 0.885 1.00 75.38 81 ALA A O 1
ATOM 581 N N . HIS A 1 82 ? 26.720 -19.850 2.449 1.00 71.69 82 HIS A N 1
ATOM 582 C CA . HIS A 1 82 ? 25.334 -19.736 2.915 1.00 71.69 82 HIS A CA 1
ATOM 583 C C . HIS A 1 82 ? 24.422 -18.884 2.012 1.00 71.69 82 HIS A C 1
ATOM 585 O O . HIS A 1 82 ? 23.234 -18.802 2.299 1.00 71.69 82 HIS A O 1
ATOM 591 N N . ARG A 1 83 ? 24.964 -18.246 0.963 1.00 70.00 83 ARG A N 1
ATOM 592 C CA . ARG A 1 83 ? 24.234 -17.395 0.001 1.00 70.00 83 ARG A CA 1
ATOM 593 C C . ARG A 1 83 ? 24.403 -17.831 -1.458 1.00 70.00 83 ARG A C 1
ATOM 595 O O . ARG A 1 83 ? 24.079 -17.073 -2.370 1.00 70.00 83 ARG A O 1
ATOM 602 N N . ARG A 1 84 ? 24.953 -19.027 -1.692 1.00 77.69 84 ARG A N 1
ATOM 603 C CA . ARG A 1 84 ? 24.983 -19.643 -3.027 1.00 77.69 84 ARG A CA 1
ATOM 604 C C . ARG A 1 84 ? 23.561 -20.008 -3.452 1.00 77.69 84 ARG A C 1
ATOM 606 O O . ARG A 1 84 ? 22.769 -20.437 -2.615 1.00 77.69 84 ARG A O 1
ATOM 613 N N . GLY A 1 85 ? 23.246 -19.842 -4.729 1.00 72.25 85 GLY A N 1
ATOM 614 C CA . GLY A 1 85 ? 21.913 -20.039 -5.294 1.00 72.25 85 GLY A CA 1
ATOM 615 C C . GLY A 1 85 ? 20.986 -18.827 -5.164 1.00 72.25 85 GLY A C 1
ATOM 616 O O . GLY A 1 85 ? 19.830 -18.909 -5.561 1.00 72.25 85 GLY A O 1
ATOM 617 N N . GLU A 1 86 ? 21.465 -17.687 -4.651 1.00 72.19 86 GLU A N 1
ATOM 618 C CA . GLU A 1 86 ? 20.674 -16.446 -4.552 1.00 72.19 86 GLU A CA 1
ATOM 619 C C . GLU A 1 86 ? 20.669 -15.616 -5.860 1.00 72.19 86 GLU A C 1
ATOM 621 O O . GLU A 1 86 ? 20.259 -14.453 -5.868 1.00 72.19 86 GLU A O 1
ATOM 626 N N . GLY A 1 87 ? 21.130 -16.195 -6.973 1.00 78.75 87 GLY A N 1
ATOM 627 C CA . GLY A 1 87 ? 21.177 -15.560 -8.293 1.00 78.75 87 GLY A CA 1
ATOM 628 C C . GLY A 1 87 ? 22.378 -14.631 -8.494 1.00 78.75 87 GLY A C 1
ATOM 629 O O . GLY A 1 87 ? 23.409 -14.747 -7.835 1.00 78.75 87 GLY A O 1
ATOM 630 N N . ASN A 1 88 ? 22.245 -13.673 -9.410 1.00 82.12 88 ASN A N 1
ATOM 631 C CA . ASN A 1 88 ? 23.345 -12.892 -9.994 1.00 82.12 88 ASN A CA 1
ATOM 632 C C . ASN A 1 88 ? 23.801 -11.635 -9.213 1.00 82.12 88 ASN A C 1
ATOM 634 O O . ASN A 1 88 ? 24.651 -10.880 -9.695 1.00 82.12 88 ASN A O 1
ATOM 638 N N . TRP A 1 89 ? 23.283 -11.393 -8.003 1.00 80.19 89 TRP A N 1
ATOM 639 C CA . TRP A 1 89 ? 23.526 -10.152 -7.247 1.00 80.19 89 TRP A CA 1
ATOM 640 C C . TRP A 1 89 ? 25.014 -9.866 -6.984 1.00 80.19 89 TRP A C 1
ATOM 642 O O . TRP A 1 89 ? 25.430 -8.704 -6.976 1.00 80.19 89 TRP A O 1
ATOM 652 N N . ARG A 1 90 ? 25.832 -10.913 -6.785 1.00 81.19 90 ARG A N 1
ATOM 653 C CA . ARG A 1 90 ? 27.257 -10.772 -6.452 1.00 81.19 90 ARG A CA 1
ATOM 654 C C . ARG A 1 90 ? 28.099 -10.322 -7.644 1.00 81.19 90 ARG A C 1
ATOM 656 O O . ARG A 1 90 ? 29.152 -9.723 -7.445 1.00 81.19 90 ARG A O 1
ATOM 663 N N . VAL A 1 91 ? 27.615 -10.577 -8.858 1.00 85.75 91 VAL A N 1
ATOM 664 C CA . VAL A 1 91 ? 28.240 -10.170 -10.122 1.00 85.75 91 VAL A CA 1
ATOM 665 C C . VAL A 1 91 ? 27.706 -8.812 -10.582 1.00 85.75 91 VAL A C 1
ATOM 667 O O . VAL A 1 91 ? 28.490 -7.954 -10.976 1.00 85.75 91 VAL A O 1
ATOM 670 N N . LEU A 1 92 ? 26.394 -8.576 -10.479 1.00 85.75 92 LEU A N 1
ATOM 671 C CA . LEU A 1 92 ? 25.772 -7.329 -10.947 1.00 85.75 92 LEU A CA 1
ATOM 672 C C . LEU A 1 92 ? 26.093 -6.108 -10.079 1.00 85.75 92 LEU A C 1
ATOM 674 O O . LEU A 1 92 ? 26.088 -4.991 -10.590 1.00 85.75 92 LEU A O 1
ATOM 678 N N . GLY A 1 93 ? 26.402 -6.303 -8.793 1.00 80.06 93 GLY A N 1
ATOM 679 C CA . GLY A 1 93 ? 26.866 -5.228 -7.912 1.00 80.06 93 GLY A CA 1
ATOM 680 C C . GLY A 1 93 ? 28.136 -4.530 -8.430 1.00 80.06 93 GLY A C 1
ATOM 681 O O . GLY A 1 93 ? 28.086 -3.329 -8.693 1.00 80.06 93 GLY A O 1
ATOM 682 N N . PRO A 1 94 ? 29.262 -5.253 -8.595 1.00 79.00 94 PRO A N 1
ATOM 683 C CA . PRO A 1 94 ? 30.513 -4.688 -9.109 1.00 79.00 94 PRO A CA 1
ATOM 684 C C . PRO A 1 94 ? 30.520 -4.466 -10.632 1.00 79.00 94 PRO A C 1
ATOM 686 O O . PRO A 1 94 ? 31.202 -3.563 -11.106 1.00 79.00 94 PRO A O 1
ATOM 689 N N . PHE A 1 95 ? 29.758 -5.246 -11.412 1.00 83.12 95 PHE A N 1
ATOM 690 C CA . PHE A 1 95 ? 29.772 -5.199 -12.882 1.00 83.12 95 PHE A CA 1
ATOM 691 C C . PHE A 1 95 ? 28.386 -4.890 -13.461 1.00 83.12 95 PHE A C 1
ATOM 693 O O . PHE A 1 95 ? 27.764 -5.712 -14.134 1.00 83.12 95 PHE A O 1
ATOM 700 N N . ARG A 1 96 ? 27.887 -3.675 -13.218 1.00 82.69 96 ARG A N 1
ATOM 701 C CA . ARG A 1 96 ? 26.523 -3.267 -13.609 1.00 82.69 96 ARG A CA 1
ATOM 702 C C . ARG A 1 96 ? 26.241 -3.341 -15.114 1.00 82.69 96 ARG A C 1
ATOM 704 O O . ARG A 1 96 ? 25.106 -3.577 -15.507 1.00 82.69 96 ARG A O 1
ATOM 711 N N . PHE A 1 97 ? 27.248 -3.214 -15.974 1.00 82.94 97 PHE A N 1
ATOM 712 C CA . PHE A 1 97 ? 27.069 -3.379 -17.424 1.00 82.94 97 PHE A CA 1
ATOM 713 C C . PHE A 1 97 ? 26.579 -4.785 -17.822 1.00 82.94 97 PHE A C 1
ATOM 715 O O . PHE A 1 97 ? 26.019 -4.954 -18.901 1.00 82.94 97 PHE A O 1
ATOM 722 N N . LEU A 1 98 ? 26.718 -5.791 -16.947 1.00 88.75 98 LEU A N 1
ATOM 723 C CA . LEU A 1 98 ? 26.209 -7.146 -17.181 1.00 88.75 98 LEU A CA 1
ATOM 724 C C . LEU A 1 98 ? 24.678 -7.258 -17.085 1.00 88.75 98 LEU A C 1
ATOM 726 O O . LEU A 1 98 ? 24.127 -8.295 -17.454 1.00 88.75 98 LEU A O 1
ATOM 730 N N . PHE A 1 99 ? 23.968 -6.198 -16.676 1.00 89.69 99 PHE A N 1
ATOM 731 C CA . PHE A 1 99 ? 22.515 -6.128 -16.867 1.00 89.69 99 PHE A CA 1
ATOM 732 C C . PHE A 1 99 ? 22.133 -6.204 -18.350 1.00 89.69 99 PHE A C 1
ATOM 734 O O . PHE A 1 99 ? 21.142 -6.847 -18.687 1.00 89.69 99 PHE A O 1
ATOM 741 N N . ALA A 1 100 ? 22.921 -5.597 -19.240 1.00 88.75 100 ALA A N 1
ATOM 742 C CA . ALA A 1 100 ? 22.595 -5.520 -20.657 1.00 88.75 100 ALA A CA 1
ATOM 743 C C . ALA A 1 100 ? 22.475 -6.895 -21.350 1.00 88.75 100 ALA A C 1
ATOM 745 O O . ALA A 1 100 ? 21.407 -7.171 -21.899 1.00 88.75 100 ALA A O 1
ATOM 746 N N . PRO A 1 101 ? 23.468 -7.809 -21.276 1.00 90.56 101 PRO A N 1
ATOM 747 C CA . PRO A 1 101 ? 23.319 -9.141 -21.862 1.00 90.56 101 PRO A CA 1
ATOM 748 C C . PRO A 1 101 ? 22.197 -9.972 -21.217 1.00 90.56 101 PRO A C 1
ATOM 750 O O . PRO A 1 101 ? 21.575 -10.777 -21.904 1.00 90.56 101 PRO A O 1
ATOM 753 N N . LEU A 1 102 ? 21.882 -9.778 -19.929 1.00 93.06 102 LEU A N 1
ATOM 754 C CA . LEU A 1 102 ? 20.738 -10.446 -19.287 1.00 93.06 102 LEU A CA 1
ATOM 755 C C . LEU A 1 102 ? 19.394 -9.975 -19.852 1.00 93.06 102 LEU A C 1
ATOM 757 O O . LEU A 1 102 ? 18.504 -10.794 -20.079 1.00 93.06 102 LEU A O 1
ATOM 761 N N . ILE A 1 103 ? 19.245 -8.665 -20.057 1.00 93.50 103 ILE A N 1
ATOM 762 C CA . ILE A 1 103 ? 18.047 -8.067 -20.654 1.00 93.50 103 ILE A CA 1
ATOM 763 C C . ILE A 1 103 ? 17.894 -8.565 -22.093 1.00 93.50 103 ILE A C 1
ATOM 765 O O . ILE A 1 103 ? 16.831 -9.068 -22.452 1.00 93.50 103 ILE A O 1
ATOM 769 N N . ASP A 1 104 ? 18.967 -8.512 -22.884 1.00 92.31 104 ASP A N 1
ATOM 770 C CA . ASP A 1 104 ? 18.963 -8.980 -24.272 1.00 92.31 104 ASP A CA 1
ATOM 771 C C . ASP A 1 104 ? 18.645 -10.483 -24.363 1.00 92.31 104 ASP A C 1
ATOM 773 O O . ASP A 1 104 ? 17.867 -10.896 -25.223 1.00 92.31 104 ASP A O 1
ATOM 777 N N . ALA A 1 105 ? 19.155 -11.302 -23.435 1.00 94.19 105 ALA A N 1
ATOM 778 C CA . ALA A 1 105 ? 18.798 -12.717 -23.339 1.00 94.19 105 ALA A CA 1
ATOM 779 C C . ALA A 1 105 ? 17.306 -12.920 -23.037 1.00 94.19 105 ALA A C 1
ATOM 781 O O . ALA A 1 105 ? 16.650 -13.732 -23.688 1.00 94.19 105 ALA A O 1
ATOM 782 N N . ALA A 1 106 ? 16.752 -12.183 -22.069 1.00 95.44 106 ALA A N 1
ATOM 783 C CA . ALA A 1 106 ? 15.337 -12.278 -21.715 1.00 95.44 106 ALA A CA 1
ATOM 784 C C . ALA A 1 106 ? 14.425 -11.892 -22.891 1.00 95.44 106 ALA A C 1
ATOM 786 O O . ALA A 1 106 ? 13.443 -12.588 -23.157 1.00 95.44 106 ALA A O 1
ATOM 787 N N . LEU A 1 107 ? 14.782 -10.836 -23.627 1.00 94.69 107 LEU A N 1
ATOM 788 C CA . LEU A 1 107 ? 14.077 -10.405 -24.836 1.00 94.69 107 LEU A CA 1
ATOM 789 C C . LEU A 1 107 ? 14.181 -11.444 -25.961 1.00 94.69 107 LEU A C 1
ATOM 791 O O . LEU A 1 107 ? 13.169 -11.788 -26.573 1.00 94.69 107 LEU A O 1
ATOM 795 N N . ALA A 1 108 ? 15.372 -12.001 -26.202 1.00 93.31 108 ALA A N 1
ATOM 796 C CA . ALA A 1 108 ? 15.578 -13.053 -27.198 1.00 93.31 108 ALA A CA 1
ATOM 797 C C . ALA A 1 108 ? 14.763 -14.320 -26.881 1.00 93.31 108 ALA A C 1
ATOM 799 O O . ALA A 1 108 ? 14.211 -14.943 -27.786 1.00 93.31 108 ALA A O 1
ATOM 800 N N . MET A 1 109 ? 14.618 -14.658 -25.597 1.00 95.94 109 MET A N 1
ATOM 801 C CA . MET A 1 109 ? 13.769 -15.755 -25.118 1.00 95.94 109 MET A CA 1
ATOM 802 C C . MET A 1 109 ? 12.271 -15.409 -25.063 1.00 95.94 109 MET A C 1
ATOM 804 O O . MET A 1 109 ? 11.486 -16.236 -24.605 1.00 95.94 109 MET A O 1
ATOM 808 N N . GLN A 1 110 ? 11.860 -14.207 -25.490 1.00 95.81 110 GLN A N 1
ATOM 809 C CA . GLN A 1 110 ? 10.470 -13.728 -25.427 1.00 95.81 110 GLN A CA 1
ATOM 810 C C . GLN A 1 110 ? 9.889 -13.727 -23.995 1.00 95.81 110 GLN A C 1
ATOM 812 O O . GLN A 1 110 ? 8.683 -13.853 -23.789 1.00 95.81 110 GLN A O 1
ATOM 817 N N . SER A 1 111 ? 10.742 -13.580 -22.976 1.00 94.88 111 SER A N 1
ATOM 818 C CA . SER A 1 111 ? 10.345 -13.604 -21.566 1.00 94.88 111 SER A CA 1
ATOM 819 C C . SER A 1 111 ? 10.054 -12.191 -21.056 1.00 94.88 111 SER A C 1
ATOM 821 O O . SER A 1 111 ? 10.906 -11.549 -20.436 1.00 94.88 111 SER A O 1
ATOM 823 N N . GLN A 1 112 ? 8.839 -11.695 -21.324 1.00 94.56 112 GLN A N 1
ATOM 824 C CA . GLN A 1 112 ? 8.436 -10.317 -21.001 1.00 94.56 112 GLN A CA 1
ATOM 825 C C . GLN A 1 112 ? 8.614 -9.969 -19.516 1.00 94.56 112 GLN A C 1
ATOM 827 O O . GLN A 1 112 ? 9.259 -8.972 -19.201 1.00 94.56 112 GLN A O 1
ATOM 832 N N . GLY A 1 113 ? 8.092 -10.798 -18.604 1.00 92.44 113 GLY A N 1
ATOM 833 C CA . GLY A 1 113 ? 8.202 -10.544 -17.161 1.00 92.44 113 GLY A CA 1
ATOM 834 C C . GLY A 1 113 ? 9.658 -10.453 -16.699 1.00 92.44 113 GLY A C 1
ATOM 835 O O . GLY A 1 113 ? 10.040 -9.508 -16.017 1.00 92.44 113 GLY A O 1
ATOM 836 N N . ARG A 1 114 ? 10.518 -11.365 -17.175 1.00 92.25 114 ARG A N 1
ATOM 837 C CA . ARG A 1 114 ? 11.944 -11.350 -16.829 1.00 92.25 114 ARG A CA 1
ATOM 838 C C . ARG A 1 114 ? 12.663 -10.116 -17.373 1.00 92.25 114 ARG A C 1
ATOM 840 O O . ARG A 1 114 ? 13.521 -9.573 -16.680 1.00 92.25 114 ARG A O 1
ATOM 847 N N . ALA A 1 115 ? 12.339 -9.686 -18.593 1.00 95.19 115 ALA A N 1
ATOM 848 C CA . ALA A 1 115 ? 12.907 -8.475 -19.179 1.00 95.19 115 ALA A CA 1
ATOM 849 C C . ALA A 1 115 ? 12.528 -7.231 -18.357 1.00 95.19 115 ALA A C 1
ATOM 851 O O . ALA A 1 115 ? 13.403 -6.428 -18.035 1.00 95.19 115 ALA A O 1
ATOM 852 N N . ILE A 1 116 ? 11.257 -7.118 -17.952 1.00 95.19 116 ILE A N 1
ATOM 853 C CA . ILE A 1 116 ? 10.751 -6.039 -17.091 1.00 95.19 116 ILE A CA 1
ATOM 854 C C . ILE A 1 116 ? 11.490 -6.004 -15.743 1.00 95.19 116 ILE A C 1
ATOM 856 O O . ILE A 1 116 ? 12.018 -4.957 -15.363 1.00 95.19 116 ILE A O 1
ATOM 860 N N . ASP A 1 117 ? 11.608 -7.143 -15.057 1.00 91.38 117 ASP A N 1
ATOM 861 C CA . ASP A 1 117 ? 12.284 -7.230 -13.754 1.00 91.38 117 ASP A CA 1
ATOM 862 C C . ASP A 1 117 ? 13.752 -6.776 -13.829 1.00 91.38 117 ASP A C 1
ATOM 864 O O . ASP A 1 117 ? 14.260 -6.056 -12.956 1.00 91.38 117 ASP A O 1
ATOM 868 N N . LEU A 1 118 ? 14.450 -7.196 -14.891 1.00 92.69 118 LEU A N 1
ATOM 869 C CA . LEU A 1 118 ? 15.846 -6.842 -15.135 1.00 92.69 118 LEU A CA 1
ATOM 870 C C . LEU A 1 118 ? 16.003 -5.358 -15.481 1.00 92.69 118 LEU A C 1
ATOM 872 O O . LEU A 1 118 ? 16.926 -4.724 -14.972 1.00 92.69 118 LEU A O 1
ATOM 876 N N . LEU A 1 119 ? 15.102 -4.788 -16.286 1.00 94.19 119 LEU A N 1
ATOM 877 C CA . LEU A 1 119 ? 15.104 -3.364 -16.633 1.00 94.19 119 LEU A CA 1
ATOM 878 C C . LE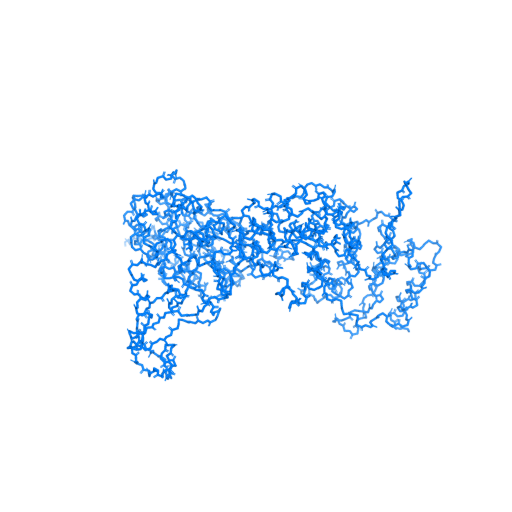U A 1 119 ? 14.865 -2.474 -15.407 1.00 94.19 119 LEU A C 1
ATOM 880 O O . LEU A 1 119 ? 15.620 -1.525 -15.178 1.00 94.19 119 LEU A O 1
ATOM 884 N N . ASN A 1 120 ? 13.884 -2.821 -14.570 1.00 91.94 120 ASN A N 1
ATOM 885 C CA . ASN A 1 120 ? 13.609 -2.115 -13.317 1.00 91.94 120 ASN A CA 1
ATOM 886 C C . ASN A 1 120 ? 14.816 -2.163 -12.368 1.00 91.94 120 ASN A C 1
ATOM 888 O O . ASN A 1 120 ? 15.201 -1.148 -11.778 1.00 91.94 120 ASN A O 1
ATOM 892 N N . SER A 1 121 ? 15.449 -3.334 -12.251 1.00 88.88 121 SER A N 1
ATOM 893 C CA . SER A 1 121 ? 16.655 -3.516 -11.439 1.00 88.88 121 SER A CA 1
ATOM 894 C C . SER A 1 121 ? 17.833 -2.705 -11.983 1.00 88.88 121 SER A C 1
ATOM 896 O O . SER A 1 121 ? 18.485 -1.995 -11.219 1.00 88.88 121 SER A O 1
ATOM 898 N N . CYS A 1 122 ? 18.061 -2.739 -13.299 1.00 89.25 122 CYS A N 1
ATOM 899 C CA . CYS A 1 122 ? 19.105 -1.969 -13.969 1.00 89.25 122 CYS A CA 1
ATOM 900 C C . CYS A 1 122 ? 18.941 -0.464 -13.716 1.00 89.25 122 CYS A C 1
ATOM 902 O O . CYS A 1 122 ? 19.889 0.198 -13.294 1.00 89.25 122 CYS A O 1
ATOM 904 N N . ARG A 1 123 ? 17.723 0.074 -13.889 1.00 87.06 123 ARG A N 1
ATOM 905 C CA . ARG A 1 123 ? 17.418 1.495 -13.645 1.00 87.06 123 ARG A CA 1
ATOM 906 C C . ARG A 1 123 ? 17.759 1.923 -12.217 1.00 87.06 123 ARG A C 1
ATOM 908 O O . ARG A 1 123 ? 18.340 2.989 -12.018 1.00 87.06 123 ARG A O 1
ATOM 915 N N . ARG A 1 124 ? 17.412 1.102 -11.218 1.00 82.06 124 ARG A N 1
ATOM 916 C CA . ARG A 1 124 ? 17.700 1.385 -9.802 1.00 82.06 124 ARG A CA 1
ATOM 917 C C . ARG A 1 124 ? 19.204 1.477 -9.537 1.00 82.06 124 ARG A C 1
ATOM 919 O O . ARG A 1 124 ? 19.641 2.391 -8.843 1.00 82.06 124 ARG A O 1
ATOM 926 N N . GLU A 1 125 ? 19.981 0.561 -10.105 1.00 77.56 125 GLU A N 1
ATOM 927 C CA . GLU A 1 125 ? 21.434 0.491 -9.906 1.00 77.56 125 GLU A CA 1
ATOM 928 C C . GLU A 1 125 ? 22.209 1.561 -10.699 1.00 77.56 125 GLU A C 1
ATOM 930 O O . GLU A 1 125 ? 23.319 1.934 -10.318 1.00 77.56 125 GLU A O 1
ATOM 935 N N . MET A 1 126 ? 21.640 2.111 -11.776 1.00 72.19 126 MET A N 1
ATOM 936 C CA . MET A 1 126 ? 22.288 3.168 -12.565 1.00 72.19 126 MET A CA 1
ATOM 937 C C . MET A 1 126 ? 22.475 4.488 -11.806 1.00 72.19 126 MET A C 1
ATOM 939 O O . MET A 1 126 ? 23.452 5.191 -12.048 1.00 72.19 126 MET A O 1
ATOM 943 N N . ARG A 1 127 ? 21.609 4.806 -10.835 1.00 60.03 127 ARG A N 1
ATOM 944 C CA . ARG A 1 127 ? 21.637 6.078 -10.081 1.00 60.03 127 ARG A CA 1
ATOM 945 C C . ARG A 1 127 ? 22.782 6.208 -9.060 1.00 60.03 127 ARG A C 1
ATOM 947 O O . ARG A 1 127 ? 22.799 7.150 -8.278 1.00 60.03 127 ARG A O 1
ATOM 954 N N . GLY A 1 128 ? 23.735 5.276 -9.044 1.00 52.38 128 GLY A N 1
ATOM 955 C CA . GLY A 1 128 ? 24.854 5.271 -8.099 1.00 52.38 128 GLY A CA 1
ATOM 956 C C . GLY A 1 128 ? 26.196 4.921 -8.727 1.00 52.38 128 GLY A C 1
ATOM 957 O O . GLY A 1 128 ? 26.953 4.181 -8.100 1.00 52.38 128 GLY A O 1
ATOM 958 N N . GLN A 1 129 ? 26.470 5.318 -9.977 1.00 52.66 129 GLN A N 1
ATOM 959 C CA . GLN A 1 129 ? 27.782 5.074 -10.590 1.00 52.66 129 GLN A CA 1
ATOM 960 C C . GLN A 1 129 ? 28.885 5.750 -9.766 1.00 52.66 129 GLN A C 1
ATOM 962 O O . GLN A 1 129 ? 28.987 6.972 -9.713 1.00 52.66 129 GLN A O 1
ATOM 967 N N . VAL A 1 130 ? 29.712 4.928 -9.124 1.00 44.56 130 VAL A N 1
ATOM 968 C CA . VAL A 1 130 ? 31.018 5.327 -8.610 1.00 44.56 130 VAL A CA 1
ATOM 969 C C . VAL A 1 130 ? 32.016 4.671 -9.549 1.00 44.56 130 VAL A C 1
ATOM 971 O O . VAL A 1 130 ? 32.128 3.447 -9.559 1.00 44.56 130 VAL A O 1
ATOM 974 N N . ASP A 1 131 ? 32.677 5.470 -10.381 1.00 53.41 131 ASP A N 1
ATOM 975 C CA . ASP A 1 131 ? 33.888 5.021 -11.060 1.00 53.41 131 ASP A CA 1
ATOM 976 C C . ASP A 1 131 ? 34.957 4.841 -9.978 1.00 53.41 131 ASP A C 1
ATOM 978 O O . ASP A 1 131 ? 35.453 5.810 -9.404 1.00 53.41 131 ASP A O 1
ATOM 982 N N . ASP A 1 132 ? 35.224 3.594 -9.599 1.00 53.28 132 ASP A N 1
ATOM 983 C CA . ASP A 1 132 ? 36.188 3.265 -8.550 1.00 53.28 132 ASP A CA 1
ATOM 984 C C . ASP A 1 132 ? 37.626 3.153 -9.085 1.00 53.28 132 ASP A C 1
ATOM 986 O O . ASP A 1 132 ? 38.527 2.749 -8.346 1.00 53.28 132 ASP A O 1
ATOM 990 N N . GLY A 1 133 ? 37.853 3.515 -10.356 1.00 57.53 133 GLY A N 1
ATOM 991 C CA . GLY A 1 133 ? 39.158 3.459 -11.008 1.00 57.53 133 GLY A CA 1
ATOM 992 C C . GLY A 1 133 ? 39.623 2.041 -11.352 1.00 57.53 133 GLY A C 1
ATOM 993 O O . GLY A 1 133 ? 40.745 1.876 -11.830 1.00 57.53 133 GLY A O 1
ATOM 994 N N . SER A 1 134 ? 38.788 1.010 -11.157 1.00 60.62 134 SER A N 1
ATOM 995 C CA . SER A 1 134 ? 39.138 -0.394 -11.439 1.00 60.62 134 SER A CA 1
ATOM 996 C C . SER A 1 134 ? 39.451 -0.680 -12.915 1.00 60.62 134 SER A C 1
ATOM 998 O O . SER A 1 134 ? 40.130 -1.660 -13.222 1.00 60.62 134 SER A O 1
ATOM 1000 N N . TYR A 1 135 ? 39.029 0.196 -13.832 1.00 67.94 135 TYR A N 1
ATOM 1001 C CA . TYR A 1 135 ? 39.329 0.106 -15.267 1.00 67.94 135 TYR A CA 1
ATOM 1002 C C . TYR A 1 135 ? 40.649 0.778 -15.674 1.00 67.94 135 TYR A C 1
ATOM 1004 O O . TYR A 1 135 ? 41.047 0.677 -16.833 1.00 67.94 135 TYR A O 1
ATOM 1012 N N . ALA A 1 136 ? 41.344 1.437 -14.739 1.00 66.81 136 ALA A N 1
ATOM 1013 C CA . ALA A 1 136 ? 42.666 2.020 -14.969 1.00 66.81 136 ALA A CA 1
ATOM 1014 C C . ALA A 1 136 ? 43.806 0.983 -14.905 1.00 66.81 136 ALA A C 1
ATOM 1016 O O . ALA A 1 136 ? 44.961 1.326 -15.165 1.00 66.81 136 ALA A O 1
ATOM 1017 N N . ASP A 1 137 ? 43.505 -0.279 -14.566 1.00 77.62 137 ASP A N 1
ATOM 1018 C CA . ASP A 1 137 ? 44.474 -1.373 -14.633 1.00 77.62 137 ASP A CA 1
ATOM 1019 C C . ASP A 1 137 ? 45.013 -1.528 -16.075 1.00 77.62 137 ASP A C 1
ATOM 1021 O O . ASP A 1 137 ? 44.221 -1.629 -17.016 1.00 77.62 137 ASP A O 1
ATOM 1025 N N . PRO A 1 138 ? 46.343 -1.575 -16.290 1.00 80.75 138 PRO A N 1
ATOM 1026 C CA . PRO A 1 138 ? 46.920 -1.627 -17.633 1.00 80.75 138 PRO A CA 1
ATOM 1027 C C . PRO A 1 138 ? 46.491 -2.838 -18.476 1.00 80.75 138 PRO A C 1
ATOM 1029 O O . PRO A 1 138 ? 46.408 -2.723 -19.698 1.00 80.75 138 PRO A O 1
ATOM 1032 N N . GLN A 1 139 ? 46.222 -3.996 -17.859 1.00 80.19 139 GLN A N 1
ATOM 1033 C CA . GLN A 1 139 ? 45.774 -5.198 -18.573 1.00 80.19 139 GLN A CA 1
ATOM 1034 C C . GLN A 1 139 ? 44.309 -5.062 -18.995 1.00 80.19 139 GLN A C 1
ATOM 1036 O O . GLN A 1 139 ? 43.945 -5.428 -20.112 1.00 80.19 139 GLN A O 1
ATOM 1041 N N . VAL A 1 140 ? 43.479 -4.492 -18.121 1.00 81.31 140 VAL A N 1
ATOM 1042 C CA . VAL A 1 140 ? 42.077 -4.157 -18.413 1.00 81.31 140 VAL A CA 1
ATOM 1043 C C . VAL A 1 140 ? 42.001 -3.106 -19.522 1.00 81.31 140 VAL A C 1
ATOM 1045 O O . VAL A 1 140 ? 41.281 -3.300 -20.500 1.00 81.31 140 VAL A O 1
ATOM 1048 N N . ALA A 1 141 ? 42.798 -2.041 -19.428 1.00 81.31 141 ALA A N 1
ATOM 1049 C CA . ALA A 1 141 ? 42.866 -0.984 -20.432 1.00 81.31 141 ALA A CA 1
ATOM 1050 C C . ALA A 1 141 ? 43.315 -1.511 -21.807 1.00 81.31 141 ALA A C 1
ATOM 1052 O O . ALA A 1 141 ? 42.739 -1.129 -22.825 1.00 81.31 141 ALA A O 1
ATOM 1053 N N . ALA A 1 142 ? 44.295 -2.424 -21.847 1.00 83.44 142 ALA A N 1
ATOM 1054 C CA . ALA A 1 142 ? 44.751 -3.050 -23.089 1.00 83.44 142 ALA A CA 1
ATOM 1055 C C . ALA A 1 142 ? 43.650 -3.882 -23.769 1.00 83.44 142 ALA A C 1
ATOM 1057 O O . ALA A 1 142 ? 43.463 -3.768 -24.979 1.00 83.44 142 ALA A O 1
ATOM 1058 N N . LEU A 1 143 ? 42.883 -4.661 -22.996 1.00 85.06 143 LEU A N 1
ATOM 1059 C CA . LEU A 1 143 ? 41.744 -5.420 -23.521 1.00 85.06 143 LEU A CA 1
ATOM 1060 C C . LEU A 1 143 ? 40.650 -4.504 -24.077 1.00 85.06 143 LEU A C 1
ATOM 1062 O O . LEU A 1 143 ? 40.116 -4.772 -25.149 1.00 85.06 143 LEU A O 1
ATOM 1066 N N . ILE A 1 144 ? 40.328 -3.419 -23.367 1.00 82.06 144 ILE A N 1
ATOM 1067 C CA . ILE A 1 144 ? 39.306 -2.450 -23.792 1.00 82.06 144 ILE A CA 1
ATOM 1068 C C . ILE A 1 144 ? 39.725 -1.737 -25.081 1.00 82.06 144 ILE A C 1
ATOM 1070 O O . ILE A 1 144 ? 38.898 -1.518 -25.964 1.00 82.06 144 ILE A O 1
ATOM 1074 N N . ALA A 1 145 ? 41.010 -1.395 -25.205 1.00 81.56 145 ALA A N 1
ATOM 1075 C CA . ALA A 1 145 ? 41.567 -0.734 -26.381 1.00 81.56 145 ALA A CA 1
ATOM 1076 C C . ALA A 1 145 ? 41.666 -1.651 -27.614 1.00 81.56 145 ALA A C 1
ATOM 1078 O O . ALA A 1 145 ? 41.955 -1.174 -28.714 1.00 81.56 145 ALA A O 1
ATOM 1079 N N . HIS A 1 146 ? 41.441 -2.958 -27.458 1.00 84.38 146 HIS A N 1
ATOM 1080 C CA . HIS A 1 146 ? 41.529 -3.903 -28.558 1.00 84.38 146 HIS A CA 1
ATOM 1081 C C . HIS A 1 146 ? 40.446 -3.629 -29.626 1.00 84.38 146 HIS A C 1
ATOM 1083 O O . HIS A 1 146 ? 39.264 -3.557 -29.284 1.00 84.38 146 HIS A O 1
ATOM 1089 N N . PRO A 1 147 ? 40.772 -3.554 -30.934 1.00 80.75 147 PRO A N 1
ATOM 1090 C CA . PRO A 1 147 ? 39.798 -3.190 -31.974 1.00 80.75 147 PRO A CA 1
ATOM 1091 C C . PRO A 1 147 ? 38.568 -4.105 -32.031 1.00 80.75 147 PRO A C 1
ATOM 1093 O O . PRO A 1 147 ? 37.447 -3.648 -32.257 1.00 80.75 147 PRO A O 1
ATOM 1096 N N . ALA A 1 148 ? 38.766 -5.404 -31.786 1.00 83.31 148 ALA A N 1
ATOM 1097 C CA . ALA A 1 148 ? 37.676 -6.374 -31.753 1.00 83.31 148 ALA A CA 1
ATOM 1098 C C . ALA A 1 148 ? 36.783 -6.242 -30.508 1.00 83.31 148 ALA A C 1
ATOM 1100 O O . ALA A 1 148 ? 35.626 -6.653 -30.550 1.00 83.31 148 ALA A O 1
ATOM 1101 N N . PHE A 1 149 ? 37.281 -5.650 -29.416 1.00 82.50 149 PHE A N 1
ATOM 1102 C CA . PHE A 1 149 ? 36.532 -5.533 -28.168 1.00 82.50 149 PHE A CA 1
ATOM 1103 C C . PHE A 1 149 ? 35.240 -4.750 -28.380 1.00 82.50 149 PHE A C 1
ATOM 1105 O O . PHE A 1 149 ? 34.176 -5.247 -28.044 1.00 82.50 149 PHE A O 1
ATOM 1112 N N . MET A 1 150 ? 35.290 -3.589 -29.035 1.00 71.50 150 MET A N 1
ATOM 1113 C CA . MET A 1 150 ? 34.086 -2.791 -29.299 1.00 71.50 150 MET A CA 1
ATOM 1114 C C . MET A 1 150 ? 33.117 -3.456 -30.282 1.00 71.50 150 MET A C 1
ATOM 1116 O O . MET A 1 150 ? 31.913 -3.259 -30.169 1.00 71.50 150 MET A O 1
ATOM 1120 N N . ALA A 1 151 ? 33.604 -4.272 -31.219 1.00 71.62 151 ALA A N 1
ATOM 1121 C CA . ALA A 1 151 ? 32.736 -5.022 -32.130 1.00 71.62 151 ALA A CA 1
ATOM 1122 C C . ALA A 1 151 ? 31.988 -6.169 -31.422 1.00 71.62 151 ALA A C 1
ATOM 1124 O O . ALA A 1 151 ? 30.883 -6.533 -31.820 1.00 71.62 151 ALA A O 1
ATOM 1125 N N . VAL A 1 152 ? 32.596 -6.731 -30.375 1.00 74.50 152 VAL A N 1
ATOM 1126 C CA . VAL A 1 152 ? 32.100 -7.893 -29.624 1.00 74.50 152 VAL A CA 1
ATOM 1127 C C . VAL A 1 152 ? 31.309 -7.466 -28.383 1.00 74.50 152 VAL A C 1
ATOM 1129 O O . VAL A 1 152 ? 30.283 -8.066 -28.081 1.00 74.50 152 VAL A O 1
ATOM 1132 N N . ALA A 1 153 ? 31.767 -6.444 -27.665 1.00 66.94 153 ALA A N 1
ATOM 1133 C CA . ALA A 1 153 ? 31.147 -5.893 -26.462 1.00 66.94 153 ALA A CA 1
ATOM 1134 C C . ALA A 1 153 ? 30.153 -4.768 -26.772 1.00 66.94 153 ALA A C 1
ATOM 1136 O O . ALA A 1 153 ? 29.259 -4.501 -25.974 1.00 66.94 153 ALA A O 1
ATOM 1137 N N . GLY A 1 154 ? 30.312 -4.086 -27.911 1.00 61.66 154 GLY A N 1
ATOM 1138 C CA . GLY A 1 154 ? 29.406 -3.029 -28.327 1.00 61.66 154 GLY A CA 1
ATOM 1139 C C . GLY A 1 154 ? 28.016 -3.595 -28.562 1.00 61.66 154 GLY A C 1
ATOM 1140 O O . GLY A 1 154 ? 27.827 -4.496 -29.379 1.00 61.66 154 GLY A O 1
ATOM 1141 N N . PHE A 1 155 ? 27.037 -3.017 -27.871 1.00 53.44 155 PHE A N 1
ATOM 1142 C CA . PHE A 1 155 ? 25.603 -3.242 -28.055 1.00 53.44 155 PHE A CA 1
ATOM 1143 C C . PHE A 1 155 ? 25.119 -2.660 -29.395 1.00 53.44 155 PHE A C 1
ATOM 1145 O O . PHE A 1 155 ? 24.173 -1.877 -29.445 1.00 53.44 155 PHE A O 1
ATOM 1152 N N . VAL A 1 156 ? 25.826 -2.979 -30.483 1.00 39.59 156 VAL A N 1
ATOM 1153 C CA . VAL A 1 156 ? 25.547 -2.495 -31.829 1.00 39.59 156 VAL A CA 1
ATOM 1154 C C . VAL A 1 156 ? 24.296 -3.198 -32.321 1.00 39.59 156 VAL A C 1
ATOM 1156 O O . VAL A 1 156 ? 24.315 -4.341 -32.778 1.00 39.59 156 VAL A O 1
ATOM 1159 N N . ASP A 1 157 ? 23.206 -2.458 -32.220 1.00 36.69 157 ASP A N 1
ATOM 1160 C CA . ASP A 1 157 ? 21.972 -2.666 -32.946 1.00 36.69 157 ASP A CA 1
ATOM 1161 C C . ASP A 1 157 ? 22.302 -2.788 -34.453 1.00 36.69 157 ASP A C 1
ATOM 1163 O O . ASP A 1 157 ? 22.779 -1.857 -35.117 1.00 36.69 157 ASP A O 1
ATOM 1167 N N . LYS A 1 158 ? 22.195 -4.017 -34.974 1.00 37.09 158 LYS A N 1
ATOM 1168 C CA . LYS A 1 158 ? 22.459 -4.343 -36.378 1.00 37.09 158 LYS A CA 1
ATOM 1169 C C . LYS A 1 158 ? 21.261 -3.890 -37.208 1.00 37.09 158 LYS A C 1
ATOM 1171 O O . LYS A 1 158 ? 20.177 -4.436 -37.064 1.00 37.09 158 LYS A O 1
ATOM 1176 N N . ARG A 1 159 ? 21.520 -2.951 -38.125 1.00 33.03 159 ARG A N 1
ATOM 1177 C CA . ARG A 1 159 ? 20.717 -2.570 -39.305 1.00 33.03 159 ARG A CA 1
ATOM 1178 C C . ARG A 1 159 ? 19.510 -3.485 -39.581 1.00 33.03 159 ARG A C 1
ATOM 1180 O O . ARG A 1 159 ? 19.678 -4.575 -40.132 1.00 33.03 159 ARG A O 1
ATOM 1187 N N . HIS A 1 160 ? 18.300 -2.978 -39.355 1.00 34.91 160 HIS A N 1
ATOM 1188 C CA . HIS A 1 160 ? 17.169 -3.379 -40.188 1.00 34.91 160 HIS A CA 1
ATOM 1189 C C . HIS A 1 160 ? 17.408 -2.853 -41.613 1.00 34.91 160 HIS A C 1
ATOM 1191 O O . HIS A 1 160 ? 17.976 -1.778 -41.810 1.00 34.91 160 HIS A O 1
ATOM 1197 N N . GLY A 1 161 ? 17.031 -3.632 -42.627 1.00 34.84 161 GLY A N 1
ATOM 1198 C CA . GLY A 1 161 ? 17.266 -3.337 -44.048 1.00 34.84 161 GLY A CA 1
ATOM 1199 C C . GLY A 1 161 ? 16.525 -2.114 -44.616 1.00 34.84 161 GLY A C 1
ATOM 1200 O O . GLY A 1 161 ? 16.333 -2.061 -45.825 1.00 34.84 161 GLY A O 1
ATOM 1201 N N . ASP A 1 162 ? 16.100 -1.156 -43.785 1.00 37.16 162 ASP A N 1
ATOM 1202 C CA . ASP A 1 162 ? 15.330 0.036 -44.169 1.00 37.16 162 ASP A CA 1
ATOM 1203 C C . ASP A 1 162 ? 16.129 1.357 -44.112 1.00 37.16 162 ASP A C 1
ATOM 1205 O O . ASP A 1 162 ? 15.597 2.418 -44.436 1.00 37.16 162 ASP A O 1
ATOM 1209 N N . GLY A 1 163 ? 17.414 1.308 -43.743 1.00 32.66 163 GLY A N 1
ATOM 1210 C CA . GLY A 1 163 ? 18.307 2.467 -43.803 1.00 32.66 163 GLY A CA 1
ATOM 1211 C C . GLY A 1 163 ? 18.130 3.499 -42.683 1.00 32.66 163 GLY A C 1
ATOM 1212 O O . GLY A 1 163 ? 18.676 4.596 -42.802 1.00 32.66 163 GLY A O 1
ATOM 1213 N N . ARG A 1 164 ? 17.427 3.184 -41.587 1.00 32.25 164 ARG A N 1
ATOM 1214 C CA . ARG A 1 164 ? 17.402 4.048 -40.393 1.00 32.25 164 ARG A CA 1
ATOM 1215 C C . ARG A 1 164 ? 18.572 3.726 -39.461 1.00 32.25 164 ARG A C 1
ATOM 1217 O O . ARG A 1 164 ? 18.902 2.568 -39.221 1.00 32.25 164 ARG A O 1
ATOM 1224 N N . HIS A 1 165 ? 19.234 4.775 -38.977 1.00 31.91 165 HIS A N 1
ATOM 1225 C CA . HIS A 1 165 ? 20.391 4.682 -38.090 1.00 31.91 165 HIS A CA 1
ATOM 1226 C C . HIS A 1 165 ? 20.027 4.002 -36.767 1.00 31.91 165 HIS A C 1
ATOM 1228 O O . HIS A 1 165 ? 19.093 4.417 -36.085 1.00 31.91 165 HIS A O 1
ATOM 1234 N N . THR A 1 166 ? 20.804 2.986 -36.411 1.00 35.16 166 THR A N 1
ATOM 1235 C CA . THR A 1 166 ? 20.743 2.294 -35.132 1.00 35.16 166 THR A CA 1
ATOM 1236 C C . THR A 1 166 ? 21.612 3.024 -34.107 1.00 35.16 166 THR A C 1
ATOM 1238 O O . THR A 1 166 ? 22.720 3.473 -34.412 1.00 35.16 166 THR A O 1
ATOM 1241 N N . HIS A 1 167 ? 21.069 3.222 -32.905 1.00 36.69 167 HIS A N 1
ATOM 1242 C CA . HIS A 1 167 ? 21.690 4.011 -31.846 1.00 36.69 167 HIS A CA 1
ATOM 1243 C C . HIS A 1 167 ? 23.025 3.388 -31.413 1.00 36.69 167 HIS A C 1
ATOM 1245 O O . HIS A 1 167 ? 23.064 2.321 -30.804 1.00 36.69 167 HIS A O 1
ATOM 1251 N N . VAL A 1 168 ? 24.129 4.079 -31.697 1.00 38.56 168 VAL A N 1
ATOM 1252 C CA . VAL A 1 168 ? 25.388 3.887 -30.972 1.00 38.56 168 VAL A CA 1
ATOM 1253 C C . VAL A 1 168 ? 25.203 4.562 -29.615 1.00 38.56 168 VAL A C 1
ATOM 1255 O O . VAL A 1 168 ? 24.768 5.712 -29.571 1.00 38.56 168 VAL A O 1
ATOM 1258 N N . ASN A 1 169 ? 25.501 3.844 -28.529 1.00 39.84 169 ASN A N 1
ATOM 1259 C CA . ASN A 1 169 ? 25.589 4.397 -27.176 1.00 39.84 169 ASN A CA 1
ATOM 1260 C C . ASN A 1 169 ? 26.280 5.766 -27.221 1.00 39.84 169 ASN A C 1
ATOM 1262 O O . ASN A 1 169 ? 27.404 5.872 -27.719 1.00 39.84 169 ASN A O 1
ATOM 1266 N N . THR A 1 170 ? 25.612 6.802 -26.723 1.00 37.94 170 THR A N 1
ATOM 1267 C CA . THR A 1 170 ? 26.084 8.193 -26.822 1.00 37.94 170 THR A CA 1
ATOM 1268 C C . THR A 1 170 ? 27.429 8.424 -26.122 1.00 37.94 170 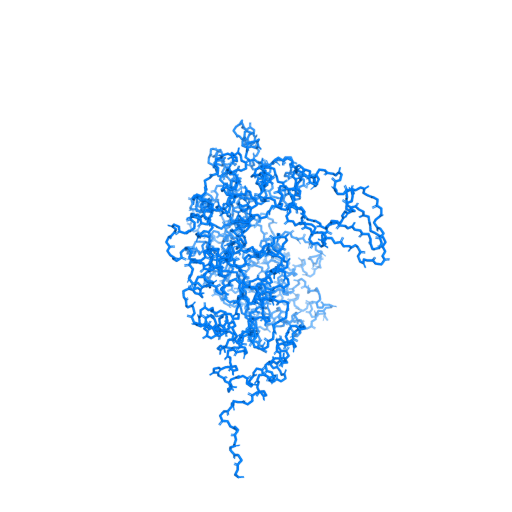THR A C 1
ATOM 1270 O O . THR A 1 170 ? 28.158 9.345 -26.481 1.00 37.94 170 THR A O 1
ATOM 1273 N N . SER A 1 171 ? 27.804 7.545 -25.186 1.00 40.62 171 SER A N 1
ATOM 1274 C CA . SER A 1 171 ? 29.095 7.566 -24.486 1.00 40.62 171 SER A CA 1
ATOM 1275 C C . SER A 1 171 ? 30.240 6.843 -25.211 1.00 40.62 171 SER A C 1
ATOM 1277 O O . SER A 1 171 ? 31.390 6.955 -24.791 1.00 40.62 171 SER A O 1
ATOM 1279 N N . GLY A 1 172 ? 29.958 6.050 -26.252 1.00 46.50 172 GLY A N 1
ATOM 1280 C CA . GLY A 1 172 ? 30.966 5.220 -26.924 1.00 46.50 172 GLY A CA 1
ATOM 1281 C C . GLY A 1 172 ? 31.602 4.124 -26.049 1.00 46.50 172 GLY A C 1
ATOM 1282 O O . GLY A 1 172 ? 32.543 3.477 -26.502 1.00 46.50 172 GLY A O 1
ATOM 1283 N N . SER A 1 173 ? 31.106 3.889 -24.825 1.00 53.38 173 SER A N 1
ATOM 1284 C CA . SER A 1 173 ? 31.660 2.920 -23.870 1.00 53.38 173 SER A CA 1
ATOM 1285 C C . SER A 1 173 ? 30.768 1.677 -23.735 1.00 53.38 173 SER A C 1
ATOM 1287 O O . SER A 1 173 ? 29.575 1.806 -23.467 1.00 53.38 173 SER A O 1
ATOM 1289 N N . PRO A 1 174 ? 31.306 0.450 -23.827 1.00 57.53 174 PRO A N 1
ATOM 1290 C CA . PRO A 1 174 ? 30.539 -0.784 -23.635 1.00 57.53 174 PRO A CA 1
ATOM 1291 C C . PRO A 1 174 ? 30.193 -1.041 -22.157 1.00 57.53 174 PRO A C 1
ATOM 1293 O O . PRO A 1 174 ? 29.499 -2.001 -21.837 1.00 57.53 174 PRO A O 1
ATOM 1296 N N . PHE A 1 175 ? 30.661 -0.182 -21.247 1.00 64.75 175 PHE A N 1
ATOM 1297 C CA . PHE A 1 175 ? 30.398 -0.271 -19.808 1.00 64.75 175 PHE A CA 1
ATOM 1298 C C . PHE A 1 175 ? 29.248 0.617 -19.346 1.00 64.75 175 PHE A C 1
ATOM 1300 O O . PHE A 1 175 ? 28.842 0.550 -18.185 1.00 64.75 175 PHE A O 1
ATOM 1307 N N . HIS A 1 176 ? 28.740 1.473 -20.231 1.00 67.00 176 HIS A N 1
ATOM 1308 C CA . HIS A 1 176 ? 27.734 2.453 -19.876 1.00 67.00 176 HIS A CA 1
ATOM 1309 C C . HIS A 1 176 ? 26.388 2.052 -20.473 1.00 67.00 176 HIS A C 1
ATOM 1311 O O . HIS A 1 176 ? 26.239 1.969 -21.686 1.00 67.00 176 HIS A O 1
ATOM 1317 N N . ILE A 1 177 ? 25.407 1.795 -19.618 1.00 78.69 177 ILE A N 1
ATOM 1318 C CA . ILE A 1 177 ? 24.009 1.692 -20.027 1.00 78.69 177 ILE A CA 1
ATOM 1319 C C . ILE A 1 177 ? 23.461 3.120 -19.965 1.00 78.69 177 ILE A C 1
ATOM 1321 O O . ILE A 1 177 ? 23.497 3.715 -18.892 1.00 78.69 177 ILE A O 1
ATOM 1325 N N . ASP A 1 178 ? 23.025 3.686 -21.094 1.00 81.50 178 ASP A N 1
ATOM 1326 C CA . ASP A 1 178 ? 22.470 5.044 -21.172 1.00 81.50 178 ASP A CA 1
ATOM 1327 C C . ASP A 1 178 ? 20.934 5.041 -21.311 1.00 81.50 178 ASP A C 1
ATOM 1329 O O . ASP A 1 178 ? 20.289 4.001 -21.490 1.00 81.50 178 ASP A O 1
ATOM 1333 N N . TRP A 1 179 ? 20.325 6.225 -21.198 1.00 87.12 179 TRP A N 1
ATOM 1334 C CA . TRP A 1 179 ? 18.871 6.391 -21.303 1.00 87.12 179 TRP A CA 1
ATOM 1335 C C . TRP A 1 179 ? 18.303 6.012 -22.684 1.00 87.12 179 TRP A C 1
ATOM 1337 O O . TRP A 1 179 ? 17.287 5.314 -22.713 1.00 87.12 179 TRP A O 1
ATOM 1347 N N . PRO A 1 180 ? 18.925 6.382 -23.827 1.00 88.94 180 PRO A N 1
ATOM 1348 C CA . PRO A 1 180 ? 18.500 5.901 -25.146 1.00 88.94 180 PRO A CA 1
ATOM 1349 C C . PRO A 1 180 ? 18.481 4.370 -25.284 1.00 88.94 180 PRO A C 1
ATOM 1351 O O . PRO A 1 180 ? 17.545 3.814 -25.877 1.00 88.94 180 PRO A O 1
ATOM 1354 N N . TRP A 1 181 ? 19.487 3.677 -24.737 1.00 87.88 181 TRP A N 1
ATOM 1355 C CA . TRP A 1 181 ? 19.527 2.216 -24.738 1.00 87.88 181 TRP A CA 1
ATOM 1356 C C . TRP A 1 181 ? 18.384 1.635 -23.902 1.00 87.88 181 TRP A C 1
ATOM 1358 O O . TRP A 1 181 ? 17.623 0.804 -24.406 1.00 87.88 181 TRP A O 1
ATOM 1368 N N . LEU A 1 182 ? 18.197 2.124 -22.667 1.00 90.56 182 LEU A N 1
ATOM 1369 C CA . LEU A 1 182 ? 17.109 1.681 -21.789 1.00 90.56 182 LEU A CA 1
ATOM 1370 C C . LEU A 1 182 ? 15.737 1.879 -22.430 1.00 90.56 182 LEU A C 1
ATOM 1372 O O . LEU A 1 182 ? 14.927 0.956 -22.423 1.00 90.56 182 LEU A O 1
ATOM 1376 N N . LEU A 1 183 ? 15.489 3.053 -23.017 1.00 94.69 183 LEU A N 1
ATOM 1377 C CA . LEU A 1 183 ? 14.235 3.370 -23.698 1.00 94.69 183 LEU A CA 1
ATOM 1378 C C . LEU A 1 183 ? 13.896 2.322 -24.762 1.00 94.69 183 LEU A C 1
ATOM 1380 O O . LEU A 1 183 ? 12.791 1.785 -24.784 1.00 94.69 183 LEU A O 1
ATOM 1384 N N . THR A 1 184 ? 14.874 1.981 -25.600 1.00 93.94 184 THR A N 1
ATOM 1385 C CA . THR A 1 184 ? 14.699 0.990 -26.667 1.00 93.94 184 THR A CA 1
ATOM 1386 C C . THR A 1 184 ? 14.391 -0.400 -26.101 1.00 93.94 184 THR A C 1
ATOM 1388 O O . THR A 1 184 ? 13.571 -1.126 -26.658 1.00 93.94 184 THR A O 1
ATOM 1391 N N . ARG A 1 185 ? 15.001 -0.781 -24.972 1.00 94.94 185 ARG A N 1
ATOM 1392 C CA . ARG A 1 185 ? 14.725 -2.071 -24.320 1.00 94.94 185 ARG A CA 1
ATOM 1393 C C . ARG A 1 185 ? 13.376 -2.117 -23.614 1.00 94.94 185 ARG A C 1
ATOM 1395 O O . ARG A 1 185 ? 12.720 -3.154 -23.669 1.00 94.94 185 ARG A O 1
ATOM 1402 N N . TYR A 1 186 ? 12.930 -1.014 -23.018 1.00 96.62 186 TYR A N 1
ATOM 1403 C CA . TYR A 1 186 ? 11.569 -0.910 -22.495 1.00 96.62 186 TYR A CA 1
ATOM 1404 C C . TYR A 1 186 ? 10.530 -1.079 -23.609 1.00 96.62 186 TYR A C 1
ATOM 1406 O O . TYR A 1 186 ? 9.611 -1.880 -23.464 1.00 96.62 186 TYR A O 1
ATOM 1414 N N . GLU A 1 187 ? 10.698 -0.389 -24.740 1.00 96.25 187 GLU A N 1
ATOM 1415 C CA . GLU A 1 187 ? 9.810 -0.531 -25.902 1.00 96.25 187 GLU A CA 1
ATOM 1416 C C . GLU A 1 187 ? 9.779 -1.978 -26.421 1.00 96.25 187 GLU A C 1
ATOM 1418 O O . GLU A 1 187 ? 8.703 -2.526 -26.653 1.00 96.25 187 GLU A O 1
ATOM 1423 N N . GLN A 1 188 ? 10.942 -2.627 -26.544 1.00 96.06 188 GLN A N 1
ATOM 1424 C CA . GLN A 1 188 ? 11.030 -4.032 -26.955 1.00 96.06 188 GLN A CA 1
ATOM 1425 C C . GLN A 1 188 ? 10.336 -4.972 -25.965 1.00 96.06 188 GLN A C 1
ATOM 1427 O O . GLN A 1 188 ? 9.606 -5.859 -26.397 1.00 96.06 188 GLN A O 1
ATOM 1432 N N . ALA A 1 189 ? 10.517 -4.777 -24.654 1.00 96.31 189 ALA A N 1
ATOM 1433 C CA . ALA A 1 189 ? 9.869 -5.596 -23.631 1.00 96.31 189 ALA A CA 1
ATOM 1434 C C . ALA A 1 189 ? 8.339 -5.461 -23.675 1.00 96.31 189 ALA A C 1
ATOM 1436 O O . ALA A 1 189 ? 7.628 -6.464 -23.597 1.00 96.31 189 ALA A O 1
ATOM 1437 N N . LEU A 1 190 ? 7.819 -4.241 -23.840 1.00 95.12 190 LEU A N 1
ATOM 1438 C CA . LEU A 1 190 ? 6.378 -3.994 -23.954 1.00 95.12 190 LEU A CA 1
ATOM 1439 C C . LEU A 1 190 ? 5.800 -4.504 -25.284 1.00 95.12 190 LEU A C 1
ATOM 1441 O O . LEU A 1 190 ? 4.651 -4.929 -25.322 1.00 95.12 190 LEU A O 1
ATOM 1445 N N . ALA A 1 191 ? 6.590 -4.548 -26.360 1.00 95.38 191 ALA A N 1
ATOM 1446 C CA . ALA A 1 191 ? 6.159 -5.096 -27.647 1.00 95.38 191 ALA A CA 1
ATOM 1447 C C . ALA A 1 191 ? 5.967 -6.629 -27.648 1.00 95.38 191 ALA A C 1
ATOM 1449 O O . ALA A 1 191 ? 5.340 -7.156 -28.566 1.00 95.38 191 ALA A O 1
ATOM 1450 N N . LEU A 1 192 ? 6.471 -7.350 -26.635 1.00 94.81 192 LEU A N 1
ATOM 1451 C CA . LEU A 1 192 ? 6.312 -8.809 -26.517 1.00 94.81 192 LEU A CA 1
ATOM 1452 C C . LEU A 1 192 ? 4.868 -9.249 -26.207 1.00 94.81 192 LEU A C 1
ATOM 1454 O O . LEU A 1 192 ? 4.520 -10.405 -26.442 1.00 94.81 192 LEU A O 1
ATOM 1458 N N . GLY A 1 193 ? 4.026 -8.362 -25.670 1.00 92.25 193 GLY A N 1
ATOM 1459 C CA . GLY A 1 193 ? 2.645 -8.677 -25.295 1.00 92.25 193 GLY A CA 1
ATOM 1460 C C . GLY A 1 193 ? 2.021 -7.613 -24.394 1.00 92.25 193 GLY A C 1
ATOM 1461 O O . GLY A 1 193 ? 2.698 -6.682 -23.976 1.00 92.25 193 GLY A O 1
ATOM 1462 N N . GLN A 1 194 ? 0.732 -7.746 -24.071 1.00 90.19 194 GLN A N 1
ATOM 1463 C CA . GLN A 1 194 ? 0.073 -6.839 -23.123 1.00 90.19 194 GLN A CA 1
ATOM 1464 C C . GLN A 1 194 ? 0.417 -7.236 -21.676 1.00 90.19 194 GLN A C 1
ATOM 1466 O O . GLN A 1 194 ? -0.013 -8.309 -21.240 1.00 90.19 194 GLN A O 1
ATOM 1471 N N . PRO A 1 195 ? 1.173 -6.413 -20.925 1.00 87.06 195 PRO A N 1
ATOM 1472 C CA . PRO A 1 195 ? 1.510 -6.726 -19.544 1.00 87.06 195 PRO A CA 1
ATOM 1473 C C . PRO A 1 195 ? 0.311 -6.491 -18.607 1.00 87.06 195 PRO A C 1
ATOM 1475 O O . PRO A 1 195 ? -0.553 -5.655 -18.869 1.00 87.06 195 PRO A O 1
ATOM 1478 N N . ASP A 1 196 ? 0.270 -7.198 -17.474 1.00 87.38 196 ASP A N 1
ATOM 1479 C CA . ASP A 1 196 ? -0.739 -6.958 -16.434 1.00 87.38 196 ASP A CA 1
ATOM 1480 C C . ASP A 1 196 ? -0.409 -5.670 -15.663 1.00 87.38 196 ASP A C 1
ATOM 1482 O O . ASP A 1 196 ? 0.408 -5.665 -14.740 1.00 87.38 196 ASP A O 1
ATOM 1486 N N . HIS A 1 197 ? -1.064 -4.567 -16.029 1.00 83.88 197 HIS A N 1
ATOM 1487 C CA . HIS A 1 197 ? -0.863 -3.237 -15.441 1.00 83.88 197 HIS A CA 1
ATOM 1488 C C . HIS A 1 197 ? -1.164 -3.145 -13.931 1.00 83.88 197 HIS A C 1
ATOM 1490 O O . HIS A 1 197 ? -0.854 -2.135 -13.291 1.00 83.88 197 HIS A O 1
ATOM 1496 N N . ARG A 1 198 ? -1.755 -4.188 -13.325 1.00 83.38 198 ARG A N 1
ATOM 1497 C CA . ARG A 1 198 ? -1.982 -4.258 -11.872 1.00 83.38 198 ARG A CA 1
ATOM 1498 C C . ARG A 1 198 ? -0.694 -4.581 -11.111 1.00 83.38 198 ARG A C 1
ATOM 1500 O O . ARG A 1 198 ? -0.629 -4.353 -9.904 1.00 83.38 198 ARG A O 1
ATOM 1507 N N . LEU A 1 199 ? 0.318 -5.126 -11.788 1.00 87.69 199 LEU A N 1
ATOM 1508 C CA . LEU A 1 199 ? 1.597 -5.501 -11.191 1.00 87.69 199 LEU A CA 1
ATOM 1509 C C . LEU A 1 199 ? 2.497 -4.280 -10.995 1.00 87.69 199 LEU A C 1
ATOM 1511 O O . LEU A 1 199 ? 2.716 -3.498 -11.919 1.00 87.69 199 LEU A O 1
ATOM 1515 N N . MET A 1 200 ? 3.085 -4.155 -9.806 1.00 86.69 200 MET A N 1
ATOM 1516 C CA . MET A 1 200 ? 3.980 -3.051 -9.446 1.00 86.69 200 MET A CA 1
ATOM 1517 C C . MET A 1 200 ? 5.200 -2.957 -10.377 1.00 86.69 200 MET A C 1
ATOM 1519 O O . MET A 1 200 ? 5.604 -1.855 -10.747 1.00 86.69 200 MET A O 1
ATOM 1523 N N . ASP A 1 201 ? 5.756 -4.092 -10.811 1.00 89.00 201 ASP A N 1
ATOM 1524 C CA . ASP A 1 201 ? 6.895 -4.119 -11.738 1.00 89.00 201 ASP A CA 1
ATOM 1525 C C . ASP A 1 201 ? 6.527 -3.586 -13.129 1.00 89.00 201 ASP A C 1
ATOM 1527 O O . ASP A 1 201 ? 7.332 -2.898 -13.760 1.00 89.00 201 ASP A O 1
ATOM 1531 N N . VAL A 1 202 ? 5.292 -3.812 -13.586 1.00 91.56 202 VAL A N 1
ATOM 1532 C CA . VAL A 1 202 ? 4.791 -3.253 -14.851 1.00 91.56 202 VAL A CA 1
ATOM 1533 C C . VAL A 1 202 ? 4.621 -1.740 -14.734 1.00 91.56 202 VAL A C 1
ATOM 1535 O O . VAL A 1 202 ? 5.071 -1.007 -15.611 1.00 91.56 202 VAL A O 1
ATOM 1538 N N . GLN A 1 203 ? 4.071 -1.241 -13.622 1.00 90.88 203 GLN A N 1
ATOM 1539 C CA . GLN A 1 203 ? 3.979 0.209 -13.397 1.00 90.88 203 GLN A CA 1
ATOM 1540 C C . GLN A 1 203 ? 5.359 0.865 -13.300 1.00 90.88 203 GLN A C 1
ATOM 1542 O O . GLN A 1 203 ? 5.605 1.915 -13.898 1.00 90.88 203 GLN A O 1
ATOM 1547 N N . THR A 1 204 ? 6.298 0.192 -12.633 1.00 92.00 204 THR A N 1
ATOM 1548 C CA . THR A 1 204 ? 7.696 0.623 -12.565 1.00 92.00 204 THR A CA 1
ATOM 1549 C C . THR A 1 204 ? 8.320 0.667 -13.958 1.00 92.00 204 THR A C 1
ATOM 1551 O O . THR A 1 204 ? 9.017 1.633 -14.271 1.00 92.00 204 THR A O 1
ATOM 1554 N N . CYS A 1 205 ? 8.025 -0.315 -14.811 1.00 94.62 205 CYS A N 1
ATOM 1555 C CA . CYS A 1 205 ? 8.475 -0.366 -16.199 1.00 94.62 205 CYS A CA 1
ATOM 1556 C C . CYS A 1 205 ? 7.904 0.789 -17.030 1.00 94.62 205 CYS A C 1
ATOM 1558 O O . CYS A 1 205 ? 8.662 1.483 -17.707 1.00 94.62 205 CYS A O 1
ATOM 1560 N N . HIS A 1 206 ? 6.597 1.052 -16.941 1.00 95.44 206 HIS A N 1
ATOM 1561 C CA . HIS A 1 206 ? 5.956 2.183 -17.616 1.00 95.44 206 HIS A CA 1
ATOM 1562 C C . HIS A 1 206 ? 6.591 3.517 -17.203 1.00 95.44 206 HIS A C 1
ATOM 1564 O O . HIS A 1 206 ? 6.988 4.306 -18.062 1.00 95.44 206 HIS A O 1
ATOM 1570 N N . ALA A 1 207 ? 6.779 3.745 -15.900 1.00 94.31 207 ALA A N 1
ATOM 1571 C CA . ALA A 1 207 ? 7.464 4.936 -15.401 1.00 94.31 207 ALA A CA 1
ATOM 1572 C C . ALA A 1 207 ? 8.909 5.041 -15.918 1.00 94.31 207 ALA A C 1
ATOM 1574 O O . ALA A 1 207 ? 9.351 6.130 -16.283 1.00 94.31 207 ALA A O 1
ATOM 1575 N N . GLY A 1 208 ? 9.622 3.910 -15.986 1.00 94.56 208 GLY A N 1
ATOM 1576 C CA . GLY A 1 208 ? 10.992 3.819 -16.491 1.00 94.56 208 GLY A CA 1
ATOM 1577 C C . GLY A 1 208 ? 11.117 4.141 -17.977 1.00 94.56 208 GLY A C 1
ATOM 1578 O O . GLY A 1 208 ? 12.072 4.815 -18.366 1.00 94.56 208 GLY A O 1
ATOM 1579 N N . LEU A 1 209 ? 10.146 3.724 -18.796 1.00 96.94 209 LEU A N 1
ATOM 1580 C CA . LEU A 1 209 ? 10.078 4.081 -20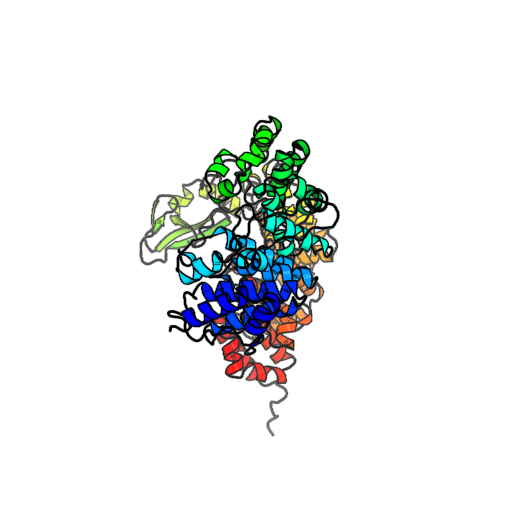.213 1.00 96.94 209 LEU A CA 1
ATOM 1581 C C . LEU A 1 209 ? 9.924 5.595 -20.377 1.00 96.94 209 LEU A C 1
ATOM 1583 O O . LEU A 1 209 ? 10.707 6.218 -21.094 1.00 96.94 209 LEU A O 1
ATOM 1587 N N . VAL A 1 210 ? 8.951 6.199 -19.686 1.00 97.44 210 VAL A N 1
ATOM 1588 C CA . VAL A 1 210 ? 8.684 7.644 -19.790 1.00 97.44 210 VAL A CA 1
ATOM 1589 C C . VAL A 1 210 ? 9.862 8.466 -19.255 1.00 97.44 210 VAL A C 1
ATOM 1591 O O . VAL A 1 210 ? 10.265 9.443 -19.884 1.00 97.44 210 VAL A O 1
ATOM 1594 N N . GLU A 1 211 ? 10.460 8.048 -18.135 1.00 94.81 211 GLU A N 1
ATOM 1595 C CA . GLU A 1 211 ? 11.700 8.628 -17.600 1.00 94.81 211 GLU A CA 1
ATOM 1596 C C . GLU A 1 211 ? 12.829 8.580 -18.637 1.00 94.81 211 GLU A C 1
ATOM 1598 O O . GLU A 1 211 ? 13.444 9.607 -18.924 1.00 94.81 211 GLU A O 1
ATOM 1603 N N . SER A 1 212 ? 13.061 7.413 -19.245 1.00 94.06 212 SER A N 1
ATOM 1604 C CA . SER A 1 212 ? 14.120 7.238 -20.243 1.00 94.06 212 SER A CA 1
ATOM 1605 C C . SER A 1 212 ? 13.878 8.102 -21.482 1.00 94.06 212 SER A C 1
ATOM 1607 O O . SER A 1 212 ? 14.829 8.646 -22.027 1.00 94.06 212 SER A O 1
ATOM 1609 N N . ALA A 1 213 ? 12.623 8.293 -21.906 1.00 96.88 213 ALA A N 1
ATOM 1610 C CA . ALA A 1 213 ? 12.279 9.168 -23.030 1.00 96.88 213 ALA A CA 1
ATOM 1611 C C . ALA A 1 213 ? 12.557 10.651 -22.750 1.00 96.88 213 ALA A C 1
ATOM 1613 O O . ALA A 1 213 ? 13.047 11.352 -23.637 1.00 96.88 213 ALA A O 1
ATOM 1614 N N . LEU A 1 214 ? 12.273 11.123 -21.531 1.00 95.56 214 LEU A N 1
ATOM 1615 C CA . LEU A 1 214 ? 12.604 12.484 -21.101 1.00 95.56 214 LEU A CA 1
ATOM 1616 C C . LEU A 1 214 ? 14.123 12.686 -21.037 1.00 95.56 214 LEU A C 1
ATOM 1618 O O . LEU A 1 214 ? 14.644 13.634 -21.618 1.00 95.56 214 LEU A O 1
ATOM 1622 N N . LEU A 1 215 ? 14.844 11.775 -20.378 1.00 92.19 215 LEU A N 1
ATOM 1623 C CA . LEU A 1 215 ? 16.293 11.890 -20.177 1.00 92.19 215 LEU A CA 1
ATOM 1624 C C . LEU A 1 215 ? 17.114 11.639 -21.448 1.00 92.19 215 LEU A C 1
ATOM 1626 O O . LEU A 1 215 ? 18.220 12.156 -21.568 1.00 92.19 215 LEU A O 1
ATOM 1630 N N . ALA A 1 216 ? 16.566 10.896 -22.410 1.00 91.69 216 ALA A N 1
ATOM 1631 C CA . ALA A 1 216 ? 17.113 10.765 -23.759 1.00 91.69 216 ALA A CA 1
ATOM 1632 C C . ALA A 1 216 ? 16.718 11.927 -24.696 1.00 91.69 216 ALA A C 1
ATOM 1634 O O . ALA A 1 216 ? 17.024 11.866 -25.885 1.00 91.69 216 ALA A O 1
ATOM 1635 N N . GLU A 1 217 ? 16.013 12.951 -24.194 1.00 95.12 217 GLU A N 1
ATOM 1636 C CA . GLU A 1 217 ? 15.550 14.128 -24.949 1.00 95.12 217 GLU A CA 1
ATOM 1637 C C . GLU A 1 217 ? 14.677 13.793 -26.174 1.00 95.12 217 GLU A C 1
ATOM 1639 O O . GLU A 1 217 ? 14.617 14.527 -27.161 1.00 95.12 217 GLU A O 1
ATOM 1644 N N . VAL A 1 218 ? 13.941 12.681 -26.105 1.00 96.69 218 VAL A N 1
ATOM 1645 C CA . VAL A 1 218 ? 13.023 12.208 -27.154 1.00 96.69 218 VAL A CA 1
ATOM 1646 C C . VAL A 1 218 ? 11.617 11.949 -26.589 1.00 96.69 218 VAL A C 1
ATOM 1648 O O . VAL A 1 218 ? 11.054 10.871 -26.800 1.00 96.69 218 VAL A O 1
ATOM 1651 N N . PRO A 1 219 ? 10.984 12.934 -25.912 1.00 96.81 219 PRO A N 1
ATOM 1652 C CA . PRO A 1 219 ? 9.722 12.752 -25.182 1.00 96.81 219 PRO A CA 1
ATOM 1653 C C . PRO A 1 219 ? 8.584 12.198 -26.049 1.00 96.81 219 PRO A C 1
ATOM 1655 O O . PRO A 1 219 ? 7.743 11.439 -25.573 1.00 96.81 219 PRO A O 1
ATOM 1658 N N . LYS A 1 220 ? 8.587 12.498 -27.356 1.00 97.94 220 LYS A N 1
ATOM 1659 C CA . LYS A 1 220 ? 7.597 11.984 -28.313 1.00 97.94 220 LYS A CA 1
ATOM 1660 C C . LYS A 1 220 ? 7.551 10.449 -28.378 1.00 97.94 220 LYS A C 1
ATOM 1662 O O . LYS A 1 220 ? 6.490 9.907 -28.672 1.00 97.94 220 LYS A O 1
ATOM 1667 N N . ARG A 1 221 ? 8.653 9.744 -28.085 1.00 97.69 221 ARG A N 1
ATOM 1668 C CA . ARG A 1 221 ? 8.686 8.268 -28.058 1.00 97.69 221 ARG A CA 1
ATOM 1669 C C . ARG A 1 221 ? 7.843 7.664 -26.933 1.00 97.69 221 ARG A C 1
ATOM 1671 O O . ARG A 1 221 ? 7.379 6.544 -27.086 1.00 97.69 221 ARG A O 1
ATOM 1678 N N . ALA A 1 222 ? 7.577 8.402 -25.855 1.00 97.88 222 ALA A N 1
ATOM 1679 C CA . ALA A 1 222 ? 6.706 7.937 -24.774 1.00 97.88 222 ALA A CA 1
ATOM 1680 C C . ALA A 1 222 ? 5.204 8.076 -25.087 1.00 97.88 222 ALA A C 1
ATOM 1682 O O . ALA A 1 222 ? 4.385 7.467 -24.401 1.00 97.88 222 ALA A O 1
ATOM 1683 N N . MET A 1 223 ? 4.826 8.852 -26.112 1.00 98.12 223 MET A N 1
ATOM 1684 C CA . MET A 1 223 ? 3.418 9.146 -26.411 1.00 98.12 223 MET A CA 1
ATOM 1685 C C . MET A 1 223 ? 2.538 7.913 -26.649 1.00 98.12 223 MET A C 1
ATOM 1687 O O . MET A 1 223 ? 1.444 7.907 -26.098 1.00 98.12 223 MET A O 1
ATOM 1691 N N . PRO A 1 224 ? 2.971 6.857 -27.372 1.00 96.62 224 PRO A N 1
ATOM 1692 C CA . PRO A 1 224 ? 2.144 5.662 -27.547 1.00 96.62 224 PRO A CA 1
ATOM 1693 C C . PRO A 1 224 ? 1.710 5.034 -26.217 1.00 96.62 224 PRO A C 1
ATOM 1695 O O . PRO A 1 224 ? 0.549 4.672 -26.062 1.00 96.62 224 PRO A O 1
ATOM 1698 N N . LEU A 1 225 ? 2.621 4.966 -25.238 1.00 96.25 225 LEU A N 1
ATOM 1699 C CA . LEU A 1 225 ? 2.309 4.452 -23.905 1.00 96.25 225 LEU A CA 1
ATOM 1700 C C . LEU A 1 225 ? 1.399 5.415 -23.132 1.00 96.25 225 LEU A C 1
ATOM 1702 O O . LEU A 1 225 ? 0.450 4.984 -22.488 1.00 96.25 225 LEU A O 1
ATOM 1706 N N . ILE A 1 226 ? 1.671 6.721 -23.199 1.00 97.50 226 ILE A N 1
ATOM 1707 C CA . ILE A 1 226 ? 0.871 7.746 -22.510 1.00 97.50 226 ILE A CA 1
ATOM 1708 C C . ILE A 1 226 ? -0.570 7.761 -23.030 1.00 97.50 226 ILE A C 1
ATOM 1710 O O . ILE A 1 226 ? -1.503 7.814 -22.235 1.00 97.50 226 ILE A O 1
ATOM 1714 N N . ASP A 1 227 ? -0.761 7.693 -24.346 1.00 96.75 227 ASP A N 1
ATOM 1715 C CA . ASP A 1 227 ? -2.083 7.674 -24.976 1.00 96.75 227 ASP A CA 1
ATOM 1716 C C . ASP A 1 227 ? -2.871 6.409 -24.647 1.00 96.75 227 ASP A C 1
ATOM 1718 O O . ASP A 1 227 ? -4.093 6.464 -24.547 1.00 96.75 227 ASP A O 1
ATOM 1722 N N . GLN A 1 228 ? -2.178 5.290 -24.446 1.00 93.56 228 GLN A N 1
ATOM 1723 C CA . GLN A 1 228 ? -2.803 4.030 -24.077 1.00 93.56 228 GLN A CA 1
ATOM 1724 C C . GLN A 1 228 ? -3.153 3.958 -22.583 1.00 93.56 228 GLN A C 1
ATOM 1726 O O . GLN A 1 228 ? -4.229 3.480 -22.230 1.00 93.56 228 GLN A O 1
ATOM 1731 N N . GLU A 1 229 ? -2.253 4.404 -21.703 1.00 93.06 229 GLU A N 1
ATOM 1732 C CA . GLU A 1 229 ? -2.299 4.035 -20.284 1.00 93.06 229 GLU A CA 1
ATOM 1733 C C . GLU A 1 229 ? -2.672 5.191 -19.344 1.00 93.06 229 GLU A C 1
ATOM 1735 O O . GLU A 1 229 ? -3.237 4.941 -18.280 1.00 93.06 229 GLU A O 1
ATOM 1740 N N . LEU A 1 230 ? -2.391 6.458 -19.681 1.00 93.94 230 LEU A N 1
ATOM 1741 C CA . LEU A 1 230 ? -2.508 7.566 -18.716 1.00 93.94 230 LEU A CA 1
ATOM 1742 C C . LEU A 1 230 ? -3.911 7.694 -18.109 1.00 93.94 230 LEU A C 1
ATOM 1744 O O . LEU A 1 230 ? -4.038 7.824 -16.892 1.00 93.94 230 LEU A O 1
ATOM 1748 N N . ASP A 1 231 ? -4.957 7.602 -18.927 1.00 92.06 231 ASP A N 1
ATOM 1749 C CA . ASP A 1 231 ? -6.342 7.710 -18.458 1.00 92.06 231 ASP A CA 1
ATOM 1750 C C . ASP A 1 231 ? -6.720 6.547 -17.529 1.00 92.06 231 ASP A C 1
ATOM 1752 O O . ASP A 1 231 ? -7.452 6.728 -16.550 1.00 92.06 231 ASP A O 1
ATOM 1756 N N . TRP A 1 232 ? -6.176 5.353 -17.784 1.00 89.81 232 TRP A N 1
ATOM 1757 C CA . TRP A 1 232 ? -6.349 4.207 -16.898 1.00 89.81 232 TRP A CA 1
ATOM 1758 C C . TRP A 1 232 ? -5.663 4.452 -15.550 1.00 89.81 232 TRP A C 1
ATOM 1760 O O . TRP A 1 232 ? -6.310 4.323 -14.512 1.00 89.81 232 TRP A O 1
ATOM 1770 N N . TYR A 1 233 ? -4.404 4.902 -15.536 1.00 89.31 233 TYR A N 1
ATOM 1771 C CA . TYR A 1 233 ? -3.704 5.230 -14.285 1.00 89.31 233 TYR A CA 1
ATOM 1772 C C . TYR A 1 233 ? -4.435 6.315 -13.492 1.00 89.31 233 TYR A C 1
ATOM 1774 O O . TYR A 1 233 ? -4.675 6.149 -12.298 1.00 89.31 233 TYR A O 1
ATOM 1782 N N . LEU A 1 234 ? -4.877 7.381 -14.164 1.00 90.12 234 LEU A N 1
ATOM 1783 C CA . LEU A 1 234 ? -5.593 8.499 -13.549 1.00 90.12 234 LEU A CA 1
ATOM 1784 C C . LEU A 1 234 ? -7.004 8.146 -13.057 1.00 90.12 234 LEU A C 1
ATOM 1786 O O . LEU A 1 234 ? -7.522 8.862 -12.196 1.00 90.12 234 LEU A O 1
ATOM 1790 N N . SER A 1 235 ? -7.594 7.030 -13.498 1.00 86.25 235 SER A N 1
ATOM 1791 C CA . SER A 1 235 ? -8.906 6.541 -13.036 1.00 86.25 235 SER A CA 1
ATOM 1792 C C . SER A 1 235 ? -8.844 5.339 -12.081 1.00 86.25 235 SER A C 1
ATOM 1794 O O . SER A 1 235 ? -9.808 5.095 -11.358 1.00 86.25 235 SER A O 1
ATOM 1796 N N . ASN A 1 236 ? -7.722 4.616 -12.024 1.00 80.88 236 ASN A N 1
ATOM 1797 C CA . ASN A 1 236 ? -7.568 3.375 -11.255 1.00 80.88 236 ASN A CA 1
ATOM 1798 C C . ASN A 1 236 ? -7.609 3.594 -9.721 1.00 80.88 236 ASN A C 1
ATOM 1800 O O . ASN A 1 236 ? -7.025 4.564 -9.250 1.00 80.88 236 ASN A O 1
ATOM 1804 N N . PRO A 1 237 ? -8.192 2.691 -8.909 1.00 68.94 237 PRO A N 1
ATOM 1805 C CA . PRO A 1 237 ? -8.085 2.692 -7.442 1.00 68.94 237 PRO A CA 1
ATOM 1806 C C . PRO A 1 237 ? -6.684 2.460 -6.838 1.00 68.94 237 PRO A C 1
ATOM 1808 O O . PRO A 1 237 ? -6.573 2.459 -5.617 1.00 68.94 237 PRO A O 1
ATOM 1811 N N . ALA A 1 238 ? -5.614 2.260 -7.612 1.00 70.44 238 ALA A N 1
ATOM 1812 C CA . ALA A 1 238 ? -4.245 2.121 -7.092 1.00 70.44 238 ALA A CA 1
ATOM 1813 C C . ALA A 1 238 ? -3.413 3.404 -7.282 1.00 70.44 238 ALA A C 1
ATOM 1815 O O . ALA A 1 238 ? -3.393 3.971 -8.372 1.00 70.44 238 ALA A O 1
ATOM 1816 N N . ILE A 1 239 ? -2.702 3.866 -6.244 1.00 68.75 239 ILE A N 1
ATOM 1817 C CA . ILE A 1 239 ? -1.708 4.950 -6.380 1.00 68.75 239 ILE A CA 1
ATOM 1818 C C . ILE A 1 239 ? -0.477 4.397 -7.092 1.00 68.75 239 ILE A C 1
ATOM 1820 O O . ILE A 1 239 ? 0.112 3.419 -6.623 1.00 68.75 239 ILE A O 1
ATOM 1824 N N . ASP A 1 240 ? -0.041 5.058 -8.163 1.00 69.56 240 ASP A N 1
ATOM 1825 C CA . ASP A 1 240 ? 1.288 4.805 -8.695 1.00 69.56 240 ASP A CA 1
ATOM 1826 C C . ASP A 1 240 ? 2.354 5.439 -7.791 1.00 69.56 240 ASP A C 1
ATOM 1828 O O . ASP A 1 240 ? 2.428 6.655 -7.576 1.00 69.56 240 ASP A O 1
ATOM 1832 N N . THR A 1 241 ? 3.214 4.587 -7.250 1.00 70.44 241 THR A N 1
ATOM 1833 C CA . THR A 1 241 ? 4.392 4.997 -6.480 1.00 70.44 241 THR A CA 1
ATOM 1834 C C . THR A 1 241 ? 5.646 5.096 -7.351 1.00 70.44 241 THR A C 1
ATOM 1836 O O . THR A 1 241 ? 6.691 5.533 -6.872 1.00 70.44 241 THR A O 1
ATOM 1839 N N . SER A 1 242 ? 5.539 4.750 -8.637 1.00 79.75 242 SER A N 1
ATOM 1840 C CA . SER A 1 242 ? 6.635 4.699 -9.609 1.00 79.75 242 SER A CA 1
ATOM 1841 C C . SER A 1 242 ? 6.846 6.014 -10.365 1.00 79.75 242 SER A C 1
ATOM 1843 O O . SER A 1 242 ? 7.913 6.201 -10.952 1.00 79.75 242 SER A O 1
ATOM 1845 N N . HIS A 1 243 ? 5.878 6.938 -10.304 1.00 87.31 243 HIS A N 1
ATOM 1846 C CA . HIS A 1 243 ? 5.877 8.282 -10.902 1.00 87.31 243 HIS A CA 1
ATOM 1847 C C . HIS A 1 243 ? 5.600 8.361 -12.416 1.00 87.31 243 HIS A C 1
ATOM 1849 O O . HIS A 1 243 ? 5.976 9.351 -13.052 1.00 87.31 243 HIS A O 1
ATOM 1855 N N . PHE A 1 244 ? 4.929 7.365 -12.991 1.00 93.19 244 PHE A N 1
ATOM 1856 C CA . PHE A 1 244 ? 4.467 7.349 -14.374 1.00 93.19 244 PHE A CA 1
ATOM 1857 C C . PHE A 1 244 ? 3.599 8.567 -14.710 1.00 93.19 244 PHE A C 1
ATOM 1859 O O . PHE A 1 244 ? 3.943 9.288 -15.645 1.00 93.19 244 PHE A O 1
ATOM 1866 N N . GLU A 1 245 ? 2.533 8.863 -13.956 1.00 93.75 245 GLU A N 1
ATOM 1867 C CA . GLU A 1 245 ? 1.589 9.933 -14.325 1.00 93.75 245 GLU A CA 1
ATOM 1868 C C . GLU A 1 245 ? 2.259 11.305 -14.284 1.00 93.75 245 GLU A C 1
ATOM 1870 O O . GLU A 1 245 ? 2.054 12.129 -15.173 1.00 93.75 245 GLU A O 1
ATOM 1875 N N . PHE A 1 246 ? 3.114 11.554 -13.286 1.00 94.31 246 PHE A N 1
ATOM 1876 C CA . PHE A 1 246 ? 3.866 12.807 -13.223 1.00 94.31 246 PHE A CA 1
ATOM 1877 C C . PHE A 1 246 ? 4.826 12.946 -14.410 1.00 94.31 246 PHE A C 1
ATOM 1879 O O . PHE A 1 246 ? 4.881 14.003 -15.037 1.00 94.31 246 PHE A O 1
ATOM 1886 N N . ASN A 1 247 ? 5.577 11.892 -14.742 1.00 95.81 247 ASN A N 1
ATOM 1887 C CA . ASN A 1 247 ? 6.492 11.933 -15.881 1.00 95.81 247 ASN A CA 1
ATOM 1888 C C . ASN A 1 247 ? 5.720 12.071 -17.208 1.00 95.81 247 ASN A C 1
ATOM 1890 O O . ASN A 1 247 ? 6.167 12.787 -18.102 1.00 95.81 247 ASN A O 1
ATOM 1894 N N . ALA A 1 248 ? 4.534 11.466 -17.323 1.00 97.44 248 ALA A N 1
ATOM 1895 C CA . ALA A 1 248 ? 3.644 11.646 -18.466 1.00 97.44 248 ALA A CA 1
ATOM 1896 C C . ALA A 1 248 ? 3.177 13.105 -18.590 1.00 97.44 248 ALA A C 1
ATOM 1898 O O . ALA A 1 248 ? 3.207 13.663 -19.684 1.00 97.44 248 ALA A O 1
ATOM 1899 N N . ILE A 1 249 ? 2.839 13.766 -17.477 1.00 97.81 249 ILE A N 1
ATOM 1900 C CA . ILE A 1 249 ? 2.521 15.203 -17.457 1.00 97.81 249 ILE A CA 1
ATOM 1901 C C . ILE A 1 249 ? 3.712 16.044 -17.939 1.00 97.81 249 ILE A C 1
ATOM 1903 O O . ILE A 1 249 ? 3.510 16.974 -18.718 1.00 97.81 249 ILE A O 1
ATOM 1907 N N . CYS A 1 250 ? 4.947 15.710 -17.545 1.00 97.75 250 CYS A N 1
ATOM 1908 C CA . CYS A 1 250 ? 6.151 16.367 -18.069 1.00 97.75 250 CYS A CA 1
ATOM 1909 C C . CYS A 1 250 ? 6.302 16.187 -19.589 1.00 97.75 250 CYS A C 1
ATOM 1911 O O . CYS A 1 250 ? 6.613 17.154 -20.282 1.00 97.75 250 CYS A O 1
ATOM 1913 N N . VAL A 1 251 ? 6.040 14.986 -20.121 1.00 98.44 251 VAL A N 1
ATOM 1914 C CA . VAL A 1 251 ? 6.046 14.732 -21.574 1.00 98.44 251 VAL A CA 1
ATOM 1915 C C . VAL A 1 251 ? 4.968 15.551 -22.287 1.00 98.44 251 VAL A C 1
ATOM 1917 O O . VAL A 1 251 ? 5.251 16.199 -23.293 1.00 98.44 251 VAL A O 1
ATOM 1920 N N . LEU A 1 252 ? 3.739 15.570 -21.767 1.00 98.56 252 LEU A N 1
ATOM 1921 C CA . LEU A 1 252 ? 2.648 16.364 -22.337 1.00 98.56 252 LEU A CA 1
ATOM 1922 C C . LEU A 1 252 ? 2.982 17.862 -22.330 1.00 98.56 252 LEU A C 1
ATOM 1924 O O . LEU A 1 252 ? 2.725 18.550 -23.318 1.00 98.56 252 LEU A O 1
ATOM 1928 N N . ALA A 1 253 ? 3.587 18.355 -21.245 1.00 98.06 253 ALA A N 1
ATOM 1929 C CA . ALA A 1 253 ? 4.011 19.742 -21.109 1.00 98.06 253 ALA A CA 1
ATOM 1930 C C . ALA A 1 253 ? 5.079 20.119 -22.147 1.00 98.06 253 ALA A C 1
ATOM 1932 O O . ALA A 1 253 ? 4.857 21.051 -22.914 1.00 98.06 253 ALA A O 1
ATOM 1933 N N . VAL A 1 254 ? 6.185 19.373 -22.250 1.00 97.62 254 VAL A N 1
ATOM 1934 C CA . VAL A 1 254 ? 7.268 19.696 -23.204 1.00 97.62 254 VAL A CA 1
ATOM 1935 C C . VAL A 1 254 ? 6.833 19.565 -24.673 1.00 97.62 254 VAL A C 1
ATOM 1937 O O . VAL A 1 254 ? 7.394 20.211 -25.553 1.00 97.62 254 VAL A O 1
ATOM 1940 N N . LEU A 1 255 ? 5.801 18.764 -24.959 1.00 97.94 255 LEU A N 1
ATOM 1941 C CA . LEU A 1 255 ? 5.204 18.645 -26.294 1.00 97.94 255 LEU A CA 1
ATOM 1942 C C . LEU A 1 255 ? 4.119 19.700 -26.584 1.00 97.94 255 LEU A C 1
ATOM 1944 O O . LEU A 1 255 ? 3.482 19.640 -27.637 1.00 97.94 255 LEU A O 1
ATOM 1948 N N . GLY A 1 256 ? 3.880 20.648 -25.672 1.00 97.50 256 GLY A N 1
ATOM 1949 C CA . GLY A 1 256 ? 2.910 21.731 -25.848 1.00 97.50 256 GLY A CA 1
ATOM 1950 C C . GLY A 1 256 ? 1.443 21.334 -25.637 1.00 97.50 256 GLY A C 1
ATOM 1951 O O . GLY A 1 256 ? 0.549 22.133 -25.913 1.00 97.50 256 GLY A O 1
ATOM 1952 N N . GLN A 1 257 ? 1.152 20.130 -25.131 1.00 98.19 257 GLN A N 1
ATOM 1953 C CA . GLN A 1 257 ? -0.214 19.664 -24.839 1.00 98.19 257 GLN A CA 1
ATOM 1954 C C . GLN A 1 257 ? -0.701 20.167 -23.468 1.00 98.19 257 GLN A C 1
ATOM 1956 O O . GLN A 1 257 ? -1.056 19.387 -22.581 1.00 98.19 257 GLN A O 1
ATOM 1961 N N . TYR A 1 258 ? -0.701 21.488 -23.275 1.00 98.06 258 TYR A N 1
ATOM 1962 C CA . TYR A 1 258 ? -0.892 22.116 -21.963 1.00 98.06 258 TYR A CA 1
ATOM 1963 C C . TYR A 1 258 ? -2.238 21.817 -21.302 1.00 98.06 258 TYR A C 1
ATOM 1965 O O . TYR A 1 258 ? -2.280 21.593 -20.095 1.00 98.06 258 TYR A O 1
ATOM 1973 N N . GLU A 1 259 ? -3.332 21.780 -22.063 1.00 97.94 259 GLU A N 1
ATOM 1974 C CA . GLU A 1 259 ? -4.660 21.496 -21.503 1.00 97.94 259 GLU A CA 1
ATOM 1975 C C . GLU A 1 259 ? -4.724 20.090 -20.901 1.00 97.94 259 GLU A C 1
ATOM 1977 O O . GLU A 1 259 ? -5.121 19.924 -19.747 1.00 97.94 259 GLU A O 1
ATOM 1982 N N . ARG A 1 260 ? -4.244 19.088 -21.647 1.00 97.81 260 ARG A N 1
ATOM 1983 C CA . ARG A 1 260 ? -4.198 17.695 -21.192 1.00 97.81 260 ARG A CA 1
ATOM 1984 C C . ARG A 1 260 ? -3.221 17.509 -20.033 1.00 97.81 260 ARG A C 1
ATOM 1986 O O . ARG A 1 260 ? -3.540 16.787 -19.089 1.00 97.81 260 ARG A O 1
ATOM 1993 N N . ALA A 1 261 ? -2.069 18.182 -20.070 1.00 98.19 261 ALA A N 1
ATOM 1994 C CA . ALA A 1 261 ? -1.099 18.172 -18.976 1.00 98.19 261 ALA A CA 1
ATOM 1995 C C . ALA A 1 261 ? -1.712 18.721 -17.674 1.00 98.19 261 ALA A C 1
ATOM 1997 O O . ALA A 1 261 ? -1.586 18.096 -16.622 1.00 98.19 261 ALA A O 1
ATOM 1998 N N . LEU A 1 262 ? -2.417 19.856 -17.745 1.00 97.62 262 LEU A N 1
ATOM 1999 C CA . LEU A 1 262 ? -3.067 20.473 -16.585 1.00 97.62 262 LEU A CA 1
ATOM 2000 C C . LEU A 1 262 ? -4.226 19.642 -16.053 1.00 97.62 262 LEU A C 1
ATOM 2002 O O . LEU A 1 262 ? -4.349 19.501 -14.839 1.00 97.62 262 LEU A O 1
ATOM 2006 N N . GLU A 1 263 ? -5.065 19.087 -16.925 1.00 97.00 263 GLU A N 1
ATOM 2007 C CA . GLU A 1 263 ? -6.175 18.250 -16.474 1.00 97.00 263 GLU A CA 1
ATOM 2008 C C . GLU A 1 263 ? -5.672 16.977 -15.788 1.00 97.00 263 GLU A C 1
ATOM 2010 O O . GLU A 1 263 ? -6.103 16.648 -14.683 1.00 97.00 263 GLU A O 1
ATOM 2015 N N . SER A 1 264 ? -4.652 16.342 -16.366 1.00 96.88 264 SER A N 1
ATOM 2016 C CA . SER A 1 264 ? -3.979 15.192 -15.758 1.00 96.88 264 SER A CA 1
ATOM 2017 C C . SER A 1 264 ? -3.359 15.548 -14.402 1.00 96.88 264 SER A C 1
ATOM 2019 O O . SER A 1 264 ? -3.501 14.794 -13.441 1.00 96.88 264 SER A O 1
ATOM 2021 N N . ALA A 1 265 ? -2.726 16.722 -14.284 1.00 95.44 265 ALA A N 1
ATOM 2022 C CA . ALA A 1 265 ? -2.155 17.203 -13.025 1.00 95.44 265 ALA A CA 1
ATOM 2023 C C . ALA A 1 265 ? -3.222 17.450 -11.948 1.00 95.44 265 ALA A C 1
ATOM 2025 O O . ALA A 1 265 ? -3.014 17.082 -10.790 1.00 95.44 265 ALA A O 1
ATOM 2026 N N . ARG A 1 266 ? -4.381 18.017 -12.315 1.00 93.75 266 ARG A N 1
ATOM 2027 C CA . ARG A 1 266 ? -5.522 18.180 -11.398 1.00 93.75 266 ARG A CA 1
ATOM 2028 C C . ARG A 1 266 ? -6.010 16.839 -10.882 1.00 93.75 266 ARG A C 1
ATOM 2030 O O . ARG A 1 266 ? -6.151 16.677 -9.673 1.00 93.75 266 ARG A O 1
ATOM 2037 N N . ILE A 1 267 ? -6.247 15.883 -11.779 1.00 92.88 267 ILE A N 1
ATOM 2038 C CA . ILE A 1 267 ? -6.725 14.551 -11.400 1.00 92.88 267 ILE A CA 1
ATOM 2039 C C . ILE A 1 267 ? -5.704 13.872 -10.484 1.00 92.88 267 ILE A C 1
ATOM 2041 O O . ILE A 1 267 ? -6.089 13.392 -9.420 1.00 92.88 267 ILE A O 1
ATOM 2045 N N . LEU A 1 268 ? -4.414 13.915 -10.840 1.00 91.19 268 LEU A N 1
ATOM 2046 C CA . LEU A 1 268 ? -3.319 13.324 -10.067 1.00 91.19 268 LEU A CA 1
ATOM 2047 C C . LEU A 1 268 ? -3.223 13.895 -8.642 1.00 91.19 268 LEU A C 1
ATOM 2049 O O . LEU A 1 268 ? -3.102 13.142 -7.677 1.00 91.19 268 LEU A O 1
ATOM 2053 N N . VAL A 1 269 ? -3.306 15.218 -8.483 1.00 89.31 269 VAL A N 1
ATOM 2054 C CA . VAL A 1 269 ? -3.286 15.852 -7.154 1.00 89.31 269 VAL A CA 1
ATOM 2055 C C . VAL A 1 269 ? -4.532 15.481 -6.352 1.00 89.31 269 VAL A C 1
ATOM 2057 O O . VAL A 1 269 ? -4.413 15.100 -5.188 1.00 89.31 269 VAL A O 1
ATOM 2060 N N . ARG A 1 270 ? -5.717 15.527 -6.976 1.00 88.19 270 ARG A N 1
ATOM 2061 C CA . ARG A 1 270 ? -6.997 15.206 -6.323 1.00 88.19 270 ARG A CA 1
ATOM 2062 C C . ARG A 1 270 ? -7.011 13.803 -5.737 1.00 88.19 270 ARG A C 1
ATOM 2064 O O . ARG A 1 270 ? -7.490 13.618 -4.627 1.00 88.19 270 ARG A O 1
ATOM 2071 N N . ARG A 1 271 ? -6.457 12.830 -6.453 1.00 86.62 271 ARG A N 1
ATOM 2072 C CA . ARG A 1 271 ? -6.409 11.422 -6.037 1.00 86.62 271 ARG A CA 1
ATOM 2073 C C . ARG A 1 271 ? -5.266 11.077 -5.070 1.00 86.62 271 ARG A C 1
ATOM 2075 O O . ARG A 1 271 ? -4.979 9.900 -4.884 1.00 86.62 271 ARG A O 1
ATOM 2082 N N . GLY A 1 272 ? -4.604 12.071 -4.473 1.00 82.38 272 GLY A N 1
ATOM 2083 C CA . GLY A 1 272 ? -3.644 11.837 -3.391 1.00 82.38 272 GLY A CA 1
ATOM 2084 C C . GLY A 1 272 ? -2.217 11.538 -3.840 1.00 82.38 272 GLY A C 1
ATOM 2085 O O . GLY A 1 272 ? -1.535 10.704 -3.248 1.00 82.38 272 GLY A O 1
ATOM 2086 N N . TYR A 1 273 ? -1.729 12.208 -4.885 1.00 84.56 273 TYR A N 1
ATOM 2087 C CA . TYR A 1 273 ? -0.316 12.120 -5.244 1.00 84.56 273 TYR A CA 1
ATOM 2088 C C . TYR A 1 273 ? 0.582 12.580 -4.090 1.00 84.56 273 TYR A C 1
ATOM 2090 O O . TYR A 1 273 ? 0.509 13.731 -3.673 1.00 84.56 273 TYR A O 1
ATOM 2098 N N . HIS A 1 274 ? 1.459 11.693 -3.611 1.00 79.69 274 HIS A N 1
ATOM 2099 C CA . HIS A 1 274 ? 2.273 11.893 -2.404 1.00 79.69 274 HIS A CA 1
ATOM 2100 C C . HIS A 1 274 ? 3.405 12.933 -2.548 1.00 79.69 274 HIS A C 1
ATOM 2102 O O . HIS A 1 274 ? 3.988 13.357 -1.551 1.00 79.69 274 HIS A O 1
ATOM 2108 N N . LEU A 1 275 ? 3.714 13.395 -3.771 1.00 84.00 275 LEU A N 1
ATOM 2109 C CA . LEU A 1 275 ? 4.717 14.444 -4.031 1.00 84.00 275 LEU A CA 1
ATOM 2110 C C . LEU A 1 275 ? 4.126 15.650 -4.784 1.00 84.00 275 LEU A C 1
ATOM 2112 O O . LEU A 1 275 ? 4.711 16.100 -5.777 1.00 84.00 275 LEU A O 1
ATOM 2116 N N . PRO A 1 276 ? 2.999 16.236 -4.332 1.00 86.06 276 PRO A N 1
ATOM 2117 C CA . PRO A 1 276 ? 2.335 17.310 -5.070 1.00 86.06 276 PRO A CA 1
ATOM 2118 C C . PRO A 1 276 ? 3.192 18.586 -5.097 1.00 86.06 276 PRO A C 1
ATOM 2120 O O . PRO A 1 276 ? 3.060 19.423 -5.987 1.00 86.06 276 PRO A O 1
ATOM 2123 N N . TRP A 1 277 ? 4.152 18.708 -4.173 1.00 85.25 277 TRP A N 1
ATOM 2124 C CA . TRP A 1 277 ? 5.154 19.771 -4.156 1.00 85.25 277 TRP A CA 1
ATOM 2125 C C . TRP A 1 277 ? 6.036 19.803 -5.413 1.00 85.25 277 TRP A C 1
ATOM 2127 O O . TRP A 1 277 ? 6.615 20.851 -5.688 1.00 85.25 277 TRP A O 1
ATOM 2137 N N . ARG A 1 278 ? 6.130 18.718 -6.200 1.00 88.00 278 ARG A N 1
ATOM 2138 C CA . ARG A 1 278 ? 6.891 18.704 -7.466 1.00 88.00 278 ARG A CA 1
ATOM 2139 C C . ARG A 1 278 ? 6.333 19.676 -8.505 1.00 88.00 278 ARG A C 1
ATOM 2141 O O . ARG A 1 278 ? 7.083 20.167 -9.337 1.00 88.00 278 ARG A O 1
ATOM 2148 N N . PHE A 1 279 ? 5.047 20.013 -8.419 1.00 91.44 279 PHE A N 1
ATOM 2149 C CA . PHE A 1 279 ? 4.438 21.050 -9.253 1.00 91.44 279 PHE A CA 1
ATOM 2150 C C . PHE A 1 279 ? 4.822 22.480 -8.813 1.00 91.44 279 PHE A C 1
ATOM 2152 O O . PHE A 1 279 ? 4.613 23.445 -9.546 1.00 91.44 279 PHE A O 1
ATOM 2159 N N . ARG A 1 280 ? 5.439 22.665 -7.639 1.00 90.06 280 ARG A N 1
ATOM 2160 C CA . ARG A 1 280 ? 6.045 23.947 -7.249 1.00 90.06 280 ARG A CA 1
ATOM 2161 C C . ARG A 1 280 ? 7.509 23.964 -7.676 1.00 90.06 280 ARG A C 1
ATOM 2163 O O . ARG A 1 280 ? 8.358 23.441 -6.957 1.00 90.06 280 ARG A O 1
ATOM 2170 N N . LEU A 1 281 ? 7.822 24.617 -8.799 1.00 87.50 281 LEU A N 1
ATOM 2171 C CA . LEU A 1 281 ? 9.180 24.619 -9.373 1.00 87.50 281 LEU A CA 1
ATOM 2172 C C . LEU A 1 281 ? 10.266 25.036 -8.363 1.00 87.50 281 LEU A C 1
ATOM 2174 O O . LEU A 1 281 ? 11.298 24.382 -8.246 1.00 87.50 281 LEU A O 1
ATOM 2178 N N . ALA A 1 282 ? 10.006 26.060 -7.543 1.00 86.12 282 ALA A N 1
ATOM 2179 C CA . ALA A 1 282 ? 10.939 26.502 -6.499 1.00 86.12 282 ALA A CA 1
ATOM 2180 C C . ALA A 1 282 ? 11.202 25.437 -5.411 1.00 86.12 282 ALA A C 1
ATOM 2182 O O . ALA A 1 282 ? 12.286 25.389 -4.829 1.00 86.12 282 ALA A O 1
ATOM 2183 N N . SER A 1 283 ? 10.222 24.576 -5.117 1.00 82.50 283 SER A N 1
ATOM 2184 C CA . SER A 1 283 ? 10.391 23.434 -4.210 1.00 82.50 283 SER A CA 1
ATOM 2185 C C . SER A 1 283 ? 11.143 22.298 -4.899 1.00 82.50 283 SER A C 1
ATOM 2187 O O . SER A 1 283 ? 12.053 21.723 -4.305 1.00 82.50 283 SER A O 1
ATOM 2189 N N . ALA A 1 284 ? 10.819 22.023 -6.164 1.00 79.62 284 ALA A N 1
ATOM 2190 C CA . ALA A 1 284 ? 11.493 21.016 -6.972 1.00 79.62 284 ALA A CA 1
ATOM 2191 C C . ALA A 1 284 ? 12.976 21.327 -7.217 1.00 79.62 284 ALA A C 1
ATOM 2193 O O . ALA A 1 284 ? 13.770 20.407 -7.340 1.00 79.62 284 ALA A O 1
ATOM 2194 N N . GLN A 1 285 ? 13.406 22.588 -7.197 1.00 83.12 285 GLN A N 1
ATOM 2195 C CA . GLN A 1 285 ? 14.833 22.937 -7.267 1.00 83.12 285 GLN A CA 1
ATOM 2196 C C . GLN A 1 285 ? 15.657 22.484 -6.052 1.00 83.12 285 GLN A C 1
ATOM 2198 O O . GLN A 1 285 ? 16.880 22.485 -6.132 1.00 83.12 285 GLN A O 1
ATOM 2203 N N . ARG A 1 286 ? 15.039 22.118 -4.923 1.00 83.25 286 ARG A N 1
ATOM 2204 C CA . ARG A 1 286 ? 15.770 21.815 -3.676 1.00 83.25 286 ARG A CA 1
ATOM 2205 C C . ARG A 1 286 ? 16.196 20.355 -3.535 1.00 83.25 286 ARG A C 1
ATOM 2207 O O . ARG A 1 286 ? 17.000 20.055 -2.658 1.00 83.25 286 ARG A O 1
ATOM 2214 N N . MET A 1 287 ? 15.645 19.454 -4.345 1.00 81.81 287 MET A N 1
ATOM 2215 C CA . MET A 1 287 ? 15.930 18.021 -4.272 1.00 81.81 287 MET A CA 1
ATOM 2216 C C . MET A 1 287 ? 16.899 17.621 -5.389 1.00 81.81 287 MET A C 1
ATOM 2218 O O . MET A 1 287 ? 16.725 18.020 -6.531 1.00 81.81 287 MET A O 1
ATOM 2222 N N . VAL A 1 288 ? 17.915 16.815 -5.072 1.00 83.62 288 VAL A N 1
ATOM 2223 C CA . VAL A 1 288 ? 18.925 16.382 -6.061 1.00 83.62 288 VAL A CA 1
ATOM 2224 C C . VAL A 1 288 ? 18.273 15.575 -7.188 1.00 83.62 288 VAL A C 1
ATOM 2226 O O . VAL A 1 288 ? 18.397 15.911 -8.357 1.00 83.62 288 VAL A O 1
ATOM 2229 N N . TRP A 1 289 ? 17.451 14.585 -6.839 1.00 81.56 289 TRP A N 1
ATOM 2230 C CA . TRP A 1 289 ? 16.846 13.686 -7.826 1.00 81.56 289 TRP A CA 1
ATOM 2231 C C . TRP A 1 289 ? 15.866 14.377 -8.797 1.00 81.56 289 TRP A C 1
ATOM 2233 O O . TRP A 1 289 ? 15.647 13.896 -9.907 1.00 81.56 289 TRP A O 1
ATOM 2243 N N . THR A 1 290 ? 15.236 15.492 -8.408 1.00 84.69 290 THR A N 1
ATOM 2244 C CA . THR A 1 290 ? 14.359 16.268 -9.305 1.00 84.69 290 THR A CA 1
ATOM 2245 C C . THR A 1 290 ? 15.164 17.111 -10.291 1.00 84.69 290 THR A C 1
ATOM 2247 O O . THR A 1 290 ? 14.680 17.349 -11.400 1.00 84.69 290 THR A O 1
ATOM 2250 N N . GLN A 1 291 ? 16.377 17.531 -9.906 1.00 86.06 291 GLN A N 1
ATOM 2251 C CA . GLN A 1 291 ? 17.353 18.154 -10.801 1.00 86.06 291 GLN A CA 1
ATOM 2252 C C . GLN A 1 291 ? 17.916 17.126 -11.784 1.00 86.06 291 GLN A C 1
ATOM 2254 O O . GLN A 1 291 ? 17.919 17.403 -12.978 1.00 86.06 291 GLN A O 1
ATOM 2259 N N . ASP A 1 292 ? 18.274 15.925 -11.314 1.00 84.12 292 ASP A N 1
ATOM 2260 C CA . ASP A 1 292 ? 18.730 14.824 -12.178 1.00 84.12 292 ASP A CA 1
ATOM 2261 C C . ASP A 1 292 ? 17.675 14.480 -13.243 1.00 84.12 292 ASP A C 1
ATOM 2263 O O . ASP A 1 292 ? 17.988 14.257 -14.408 1.00 84.12 292 ASP A O 1
ATOM 2267 N N . MET A 1 293 ? 16.395 14.511 -12.852 1.00 86.81 293 MET A N 1
ATOM 2268 C CA . MET A 1 293 ? 15.248 14.322 -13.745 1.00 86.81 293 MET A CA 1
ATOM 2269 C C . MET A 1 293 ? 14.913 15.539 -14.622 1.00 86.81 293 MET A C 1
ATOM 2271 O O . MET A 1 293 ? 13.987 15.453 -15.429 1.00 86.81 293 MET A O 1
ATOM 2275 N N . ARG A 1 294 ? 15.591 16.680 -14.439 1.00 90.00 294 ARG A N 1
ATOM 2276 C CA . ARG A 1 294 ? 15.355 17.950 -15.154 1.00 90.00 294 ARG A CA 1
ATOM 2277 C C . ARG A 1 294 ? 13.890 18.408 -15.127 1.00 90.00 294 ARG A C 1
ATOM 2279 O O . ARG A 1 294 ? 13.395 19.041 -16.053 1.00 90.00 294 ARG A O 1
ATOM 2286 N N . GLN A 1 295 ? 13.171 18.125 -14.036 1.00 89.44 295 GLN A N 1
ATOM 2287 C CA . GLN A 1 295 ? 11.710 18.322 -13.957 1.00 89.44 295 GLN A CA 1
ATOM 2288 C C . GLN A 1 295 ? 11.274 19.763 -14.219 1.00 89.44 295 GLN A C 1
ATOM 2290 O O . GLN A 1 295 ? 10.246 19.996 -14.851 1.00 89.44 295 GLN A O 1
ATOM 2295 N N . ASN A 1 296 ? 12.062 20.727 -13.741 1.00 89.44 296 ASN A N 1
ATOM 2296 C CA . ASN A 1 296 ? 11.760 22.142 -13.932 1.00 89.44 296 ASN A CA 1
ATOM 2297 C C . ASN A 1 296 ? 11.884 22.577 -15.390 1.00 89.44 296 ASN A C 1
ATOM 2299 O O . ASN A 1 296 ? 11.184 23.498 -15.796 1.00 89.44 296 ASN A O 1
ATOM 2303 N N . GLU A 1 297 ? 12.756 21.928 -16.160 1.00 93.00 297 GLU A N 1
ATOM 2304 C CA . GLU A 1 297 ? 12.905 22.202 -17.587 1.00 93.00 297 GLU A CA 1
ATOM 2305 C C . GLU A 1 297 ? 11.671 21.694 -18.338 1.00 93.00 297 GLU A C 1
ATOM 2307 O O . GLU A 1 297 ? 11.062 22.445 -19.093 1.00 93.00 297 GLU A O 1
ATOM 2312 N N . TRP A 1 298 ? 11.216 20.471 -18.040 1.00 95.12 298 TRP A N 1
ATOM 2313 C CA . TRP A 1 298 ? 10.049 19.875 -18.703 1.00 95.12 298 TRP A CA 1
ATOM 2314 C C . TRP A 1 298 ? 8.728 20.589 -18.409 1.00 95.12 298 TRP A C 1
ATOM 2316 O O . TRP A 1 298 ? 7.839 20.617 -19.256 1.00 95.12 298 TRP A O 1
ATOM 2326 N N . LEU A 1 299 ? 8.585 21.166 -17.214 1.00 95.50 299 LEU A N 1
ATOM 2327 C CA . LEU A 1 299 ? 7.403 21.944 -16.831 1.00 95.50 299 LEU A CA 1
ATOM 2328 C C . LEU A 1 299 ? 7.539 23.445 -17.135 1.00 95.50 299 LEU A C 1
ATOM 2330 O O . LEU A 1 299 ? 6.585 24.185 -16.898 1.00 95.50 299 LEU A O 1
ATOM 2334 N N . GLY A 1 300 ? 8.694 23.904 -17.630 1.00 93.81 300 GLY A N 1
ATOM 2335 C CA . GLY A 1 300 ? 9.062 25.321 -17.691 1.00 93.81 300 GLY A CA 1
ATOM 2336 C C . GLY A 1 300 ? 8.063 26.190 -18.453 1.00 93.81 300 GLY A C 1
ATOM 2337 O O . GLY A 1 300 ? 7.551 27.163 -17.897 1.00 93.81 300 GLY A O 1
ATOM 2338 N N . ASP A 1 301 ? 7.736 25.817 -19.690 1.00 95.62 301 ASP A N 1
ATOM 2339 C CA . ASP A 1 301 ? 6.816 26.595 -20.530 1.00 95.62 301 ASP A CA 1
ATOM 2340 C C . ASP A 1 301 ? 5.376 26.534 -20.008 1.00 95.62 301 ASP A C 1
ATOM 2342 O O . ASP A 1 301 ? 4.682 27.551 -19.946 1.00 95.62 301 ASP A O 1
ATOM 2346 N N . LEU A 1 302 ? 4.939 25.359 -19.541 1.00 96.94 302 LEU A N 1
ATOM 2347 C CA . LEU A 1 302 ? 3.624 25.204 -18.926 1.00 96.94 302 LEU A CA 1
ATOM 2348 C C . LEU A 1 302 ? 3.484 26.101 -17.684 1.00 96.94 302 LEU A C 1
ATOM 2350 O O . LEU A 1 302 ? 2.440 26.731 -17.489 1.00 96.94 302 LEU A O 1
ATOM 2354 N N . ALA A 1 303 ? 4.537 26.206 -16.872 1.00 95.69 303 ALA A N 1
ATOM 2355 C CA . ALA A 1 303 ? 4.540 27.000 -15.650 1.00 95.69 303 ALA A CA 1
ATOM 2356 C C . ALA A 1 303 ? 4.427 28.513 -15.884 1.00 95.69 303 ALA A C 1
ATOM 2358 O O . ALA A 1 303 ? 4.006 29.240 -14.982 1.00 95.69 303 ALA A O 1
ATOM 2359 N N . GLN A 1 304 ? 4.737 29.000 -17.087 1.00 95.44 304 GLN A N 1
ATOM 2360 C CA . GLN A 1 304 ? 4.541 30.404 -17.461 1.00 95.44 304 GLN A CA 1
ATOM 2361 C C . GLN A 1 304 ? 3.072 30.736 -17.765 1.00 95.44 304 GLN A C 1
ATOM 2363 O O . GLN A 1 304 ? 2.705 31.908 -17.864 1.00 95.44 304 GLN A O 1
ATOM 2368 N N . THR A 1 305 ? 2.204 29.728 -17.905 1.00 97.00 305 THR A N 1
ATOM 2369 C CA . THR A 1 305 ? 0.796 29.951 -18.243 1.00 97.00 305 THR A CA 1
ATOM 2370 C C . THR A 1 305 ? -0.028 30.405 -17.025 1.00 97.00 305 THR A C 1
ATOM 2372 O O . THR A 1 305 ? 0.132 29.870 -15.922 1.00 97.00 305 THR A O 1
ATOM 2375 N N . PRO A 1 306 ? -1.011 31.314 -17.200 1.00 97.19 306 PRO A N 1
ATOM 2376 C CA . PRO A 1 306 ? -1.936 31.685 -16.123 1.00 97.19 306 PRO A CA 1
ATOM 2377 C C . PRO A 1 306 ? -2.774 30.510 -15.595 1.00 97.19 306 PRO A C 1
ATOM 2379 O O . PRO A 1 306 ? -3.230 30.516 -14.454 1.00 97.19 306 PRO A O 1
ATOM 2382 N N . ALA A 1 307 ? -3.020 29.496 -16.429 1.00 96.88 307 ALA A N 1
ATOM 2383 C CA . ALA A 1 307 ? -3.761 28.305 -16.030 1.00 96.88 307 ALA A CA 1
ATOM 2384 C C . ALA A 1 307 ? -2.958 27.426 -15.056 1.00 96.88 307 ALA A C 1
ATOM 2386 O O . ALA A 1 307 ? -3.540 26.895 -14.111 1.00 96.88 307 ALA A O 1
ATOM 2387 N N . TYR A 1 308 ? -1.638 27.325 -15.240 1.00 97.00 308 TYR A N 1
ATOM 2388 C CA . TYR A 1 308 ? -0.765 26.623 -14.303 1.00 97.00 308 TYR A CA 1
ATOM 2389 C C . TYR A 1 308 ? -0.659 27.340 -12.958 1.00 97.00 308 TYR A C 1
ATOM 2391 O O . TYR A 1 308 ? -0.738 26.692 -11.919 1.00 97.00 308 TYR A O 1
ATOM 2399 N N . GLN A 1 309 ? -0.544 28.672 -12.959 1.00 95.50 309 GLN A N 1
ATOM 2400 C CA . GLN A 1 309 ? -0.494 29.444 -11.711 1.00 95.50 309 GLN A CA 1
ATOM 2401 C C . GLN A 1 309 ? -1.773 29.260 -10.884 1.00 95.50 309 GLN A C 1
ATOM 2403 O O . GLN A 1 309 ? -1.694 28.918 -9.706 1.00 95.50 309 GLN A O 1
ATOM 2408 N N . ARG A 1 310 ? -2.949 29.327 -11.525 1.00 95.38 310 ARG A N 1
ATOM 2409 C CA . ARG A 1 310 ? -4.226 29.000 -10.865 1.00 95.38 310 ARG A CA 1
ATOM 2410 C C . ARG A 1 310 ? -4.256 27.574 -10.322 1.00 95.38 310 ARG A C 1
ATOM 2412 O O . ARG A 1 310 ? -4.649 27.371 -9.183 1.00 95.38 310 ARG A O 1
ATOM 2419 N N . PHE A 1 311 ? -3.789 26.588 -11.091 1.00 94.75 311 PHE A N 1
ATOM 2420 C CA . PHE A 1 311 ? -3.668 25.208 -10.609 1.00 94.75 311 PHE A CA 1
ATOM 2421 C C . PHE A 1 311 ? -2.797 25.112 -9.342 1.00 94.75 311 PHE A C 1
ATOM 2423 O O . PHE A 1 311 ? -3.204 24.492 -8.362 1.00 94.75 311 PHE A O 1
ATOM 2430 N N . VAL A 1 312 ? -1.629 25.760 -9.321 1.00 92.12 312 VAL A N 1
ATOM 2431 C CA . VAL A 1 312 ? -0.722 25.767 -8.160 1.00 92.12 312 VAL A CA 1
ATOM 2432 C C . VAL A 1 312 ? -1.371 26.399 -6.923 1.00 92.12 312 VAL A C 1
ATOM 2434 O O . VAL A 1 312 ? -1.156 25.916 -5.809 1.00 92.12 312 VAL A O 1
ATOM 2437 N N . GLU A 1 313 ? -2.153 27.460 -7.103 1.00 89.31 313 GLU A N 1
ATOM 2438 C CA . GLU A 1 313 ? -2.833 28.187 -6.023 1.00 89.31 313 GLU A CA 1
ATOM 2439 C C . GLU A 1 313 ? -4.091 27.466 -5.509 1.00 89.31 313 GLU A C 1
ATOM 2441 O O . GLU A 1 313 ? -4.386 27.475 -4.309 1.00 89.31 313 GLU A O 1
ATOM 2446 N N . GLU A 1 314 ? -4.851 26.833 -6.402 1.00 88.50 314 GLU A N 1
ATOM 2447 C CA . GLU A 1 314 ? -6.153 26.233 -6.100 1.00 88.50 314 GLU A CA 1
ATOM 2448 C C . GLU A 1 314 ? -6.035 24.758 -5.681 1.00 88.50 314 GLU A C 1
ATOM 2450 O O . GLU A 1 314 ? -6.691 24.316 -4.727 1.00 88.50 314 GLU A O 1
ATOM 2455 N N . GLU A 1 315 ? -5.177 23.986 -6.348 1.00 88.19 315 GLU A N 1
ATOM 2456 C CA . GLU A 1 315 ? -5.128 22.524 -6.226 1.00 88.19 315 GLU A CA 1
ATOM 2457 C C . GLU A 1 315 ? -4.016 22.046 -5.285 1.00 88.19 315 GLU A C 1
ATOM 2459 O O . GLU A 1 315 ? -4.228 21.104 -4.521 1.00 88.19 315 GLU A O 1
ATOM 2464 N N . LEU A 1 316 ? -2.855 22.708 -5.259 1.00 87.00 316 LEU A N 1
ATOM 2465 C CA . LEU A 1 316 ? -1.748 22.245 -4.420 1.00 87.00 316 LEU A CA 1
ATOM 2466 C C . LEU A 1 316 ? -1.939 22.616 -2.943 1.00 87.00 316 LEU A C 1
ATOM 2468 O O . LEU A 1 316 ? -2.393 23.718 -2.623 1.00 87.00 316 LEU A O 1
ATOM 2472 N N . PRO A 1 317 ? -1.523 21.736 -2.018 1.00 78.94 317 PRO A N 1
ATOM 2473 C CA . PRO A 1 317 ? -1.636 22.002 -0.591 1.00 78.94 317 PRO A CA 1
ATOM 2474 C C . PRO A 1 317 ? -0.762 23.185 -0.181 1.00 78.94 317 PRO A C 1
ATOM 2476 O O . PRO A 1 317 ? 0.380 23.301 -0.628 1.00 78.94 317 PRO A O 1
ATOM 2479 N N . GLY A 1 318 ? -1.275 24.075 0.668 1.00 73.25 318 GLY A N 1
ATOM 2480 C CA . GLY A 1 318 ? -0.557 25.248 1.173 1.00 73.25 318 GLY A CA 1
ATOM 2481 C C . GLY A 1 318 ? 0.637 24.913 2.084 1.00 73.25 318 GLY A C 1
ATOM 2482 O O . GLY A 1 318 ? 1.112 23.775 2.101 1.00 73.25 318 GLY A O 1
ATOM 2483 N N . PRO A 1 319 ? 1.180 25.901 2.818 1.00 72.44 319 PRO A N 1
ATOM 2484 C CA . PRO A 1 319 ? 2.219 25.642 3.812 1.00 72.44 319 PRO A CA 1
ATOM 2485 C C . PRO A 1 319 ? 1.728 24.649 4.869 1.00 72.44 319 PRO A C 1
ATOM 2487 O O . PRO A 1 319 ? 0.523 24.523 5.100 1.00 72.44 319 PRO A O 1
ATOM 2490 N N . MET A 1 320 ? 2.676 23.958 5.507 1.00 75.00 320 MET A N 1
ATOM 2491 C CA . MET A 1 320 ? 2.355 23.059 6.609 1.00 75.00 320 MET A CA 1
ATOM 2492 C C . MET A 1 320 ? 1.561 23.783 7.692 1.00 75.00 320 MET A C 1
ATOM 2494 O O . MET A 1 320 ? 1.901 24.909 8.051 1.00 75.00 320 MET A O 1
ATOM 2498 N N . LEU A 1 321 ? 0.528 23.118 8.204 1.00 73.12 321 LEU A N 1
ATOM 2499 C CA . LEU A 1 321 ? -0.215 23.622 9.350 1.00 73.12 321 LEU A CA 1
ATOM 2500 C C . LEU A 1 321 ? 0.634 23.573 10.623 1.00 73.12 321 LEU A C 1
ATOM 2502 O O . LEU A 1 321 ? 1.474 22.682 10.787 1.00 73.12 321 LEU A O 1
ATOM 2506 N N . ASP A 1 322 ? 0.365 24.521 11.519 1.00 75.81 322 ASP A N 1
ATOM 2507 C CA . ASP A 1 322 ? 0.944 24.549 12.853 1.00 75.81 322 ASP A CA 1
ATOM 2508 C C . ASP A 1 322 ? 0.419 23.397 13.718 1.00 75.81 322 ASP A C 1
ATOM 2510 O O . ASP A 1 322 ? -0.565 22.715 13.424 1.00 75.81 322 ASP A O 1
ATOM 2514 N N . ASP A 1 323 ? 1.129 23.168 14.813 1.00 77.19 323 ASP A N 1
ATOM 2515 C CA . ASP A 1 323 ? 0.956 22.008 15.679 1.00 77.19 323 ASP A CA 1
ATOM 2516 C C . ASP A 1 323 ? 0.006 22.269 16.866 1.00 77.19 323 ASP A C 1
ATOM 2518 O O . ASP A 1 323 ? -0.056 21.466 17.801 1.00 77.19 323 ASP A O 1
ATOM 2522 N N . ASP A 1 324 ? -0.701 23.399 16.863 1.00 83.31 324 ASP A N 1
ATOM 2523 C CA . ASP A 1 324 ? -1.593 23.834 17.938 1.00 83.31 324 ASP A CA 1
ATOM 2524 C C . ASP A 1 324 ? -2.989 23.182 17.894 1.00 83.31 324 ASP A C 1
ATOM 2526 O O . ASP A 1 324 ? -3.324 22.389 17.010 1.00 83.31 324 ASP A O 1
ATOM 2530 N N . ALA A 1 325 ? -3.811 23.509 18.896 1.00 85.00 325 ALA A N 1
ATOM 2531 C CA . ALA A 1 325 ? -5.161 22.973 19.049 1.00 85.00 325 ALA A CA 1
ATOM 2532 C C . ALA A 1 325 ? -6.143 23.471 17.977 1.00 85.00 325 ALA A C 1
ATOM 2534 O O . ALA A 1 325 ? -7.212 22.872 17.791 1.00 85.00 325 ALA A O 1
ATOM 2535 N N . ASP A 1 326 ? -5.824 24.574 17.293 1.00 84.88 326 ASP A N 1
ATOM 2536 C CA . ASP A 1 326 ? -6.689 25.095 16.250 1.00 84.88 326 ASP A CA 1
ATOM 2537 C C . ASP A 1 326 ? -6.494 24.325 14.941 1.00 84.88 326 ASP A C 1
ATOM 2539 O O . ASP A 1 326 ? -7.476 23.951 14.294 1.00 84.88 326 ASP A O 1
ATOM 2543 N N . CYS A 1 327 ? -5.249 23.985 14.621 1.00 82.00 327 CYS A N 1
ATOM 2544 C CA . CYS A 1 327 ? -4.881 23.333 13.373 1.00 82.00 327 CYS A CA 1
ATOM 2545 C C . CYS A 1 327 ? -4.849 21.798 13.445 1.00 82.00 327 CYS A C 1
ATOM 2547 O O . CYS A 1 327 ? -5.169 21.135 12.457 1.00 82.00 327 CYS A O 1
ATOM 2549 N N . ASN A 1 328 ? -4.476 21.213 14.588 1.00 85.56 328 ASN A N 1
ATOM 2550 C CA . ASN A 1 328 ? -4.221 19.776 14.708 1.00 85.56 328 ASN A CA 1
ATOM 2551 C C . ASN A 1 328 ? -5.137 19.134 15.770 1.00 85.56 328 ASN A C 1
ATOM 2553 O O . ASN A 1 328 ? -4.850 19.214 16.969 1.00 85.56 328 ASN A O 1
ATOM 2557 N N . PRO A 1 329 ? -6.258 18.499 15.372 1.00 89.81 329 PRO A N 1
ATOM 2558 C CA . PRO A 1 329 ? -7.229 17.981 16.327 1.00 89.81 329 PRO A CA 1
ATOM 2559 C C . PRO A 1 329 ? -6.654 16.827 17.154 1.00 89.81 329 PRO A C 1
ATOM 2561 O O . PRO A 1 329 ? -5.737 16.117 16.742 1.00 89.81 329 PRO A O 1
ATOM 2564 N N . LEU A 1 330 ? -7.231 16.602 18.332 1.00 92.25 330 LEU A N 1
ATOM 2565 C CA . LEU A 1 330 ? -6.896 15.446 19.159 1.00 92.25 330 LEU A CA 1
ATOM 2566 C C . LEU A 1 330 ? -7.389 14.158 18.487 1.00 92.25 330 LEU A C 1
ATOM 2568 O O . LEU A 1 330 ? -8.482 14.118 17.926 1.00 92.25 330 LEU A O 1
ATOM 2572 N N . CYS A 1 331 ? -6.591 13.095 18.570 1.00 91.00 331 CYS A N 1
ATOM 2573 C CA . CYS A 1 331 ? -7.001 11.748 18.167 1.00 91.00 331 CYS A CA 1
ATOM 2574 C C . CYS A 1 331 ? -6.992 10.735 19.315 1.00 91.00 331 CYS A C 1
ATOM 2576 O O . CYS A 1 331 ? -7.648 9.702 19.207 1.00 91.00 331 CYS A O 1
ATOM 2578 N N . VAL A 1 332 ? -6.307 11.048 20.421 1.00 92.12 332 VAL A N 1
ATOM 2579 C CA . VAL A 1 332 ? -6.339 10.301 21.687 1.00 92.12 332 VAL A CA 1
ATOM 2580 C C . VAL A 1 332 ? -6.212 11.284 22.841 1.00 92.12 332 VAL A C 1
ATOM 2582 O O . VAL A 1 332 ? -5.368 12.179 22.787 1.00 92.12 332 VAL A O 1
ATOM 2585 N N . VAL A 1 333 ? -6.993 11.080 23.903 1.00 94.38 333 VAL A N 1
ATOM 2586 C CA . VAL A 1 333 ? -6.896 11.817 25.172 1.00 94.38 333 VAL A CA 1
ATOM 2587 C C . VAL A 1 333 ? -7.201 10.859 26.321 1.00 94.38 333 VAL A C 1
ATOM 2589 O O . VAL A 1 333 ? -8.183 10.125 26.259 1.00 94.38 333 VAL A O 1
ATOM 2592 N N . LYS A 1 334 ? -6.346 10.819 27.346 1.00 94.50 334 LYS A N 1
ATOM 2593 C CA . LYS A 1 334 ? -6.483 9.951 28.524 1.00 94.50 334 LYS A CA 1
ATOM 2594 C C . LYS A 1 334 ? -5.986 10.669 29.770 1.00 94.50 334 LYS A C 1
ATOM 2596 O O . LYS A 1 334 ? -4.846 11.132 29.804 1.00 94.50 334 LYS A O 1
ATOM 2601 N N . ASP A 1 335 ? -6.804 10.694 30.810 1.00 96.19 335 ASP A N 1
ATOM 2602 C CA . ASP A 1 335 ? -6.362 11.152 32.125 1.00 96.19 335 ASP A CA 1
ATOM 2603 C C . ASP A 1 335 ? -5.492 10.093 32.810 1.00 96.19 335 ASP A C 1
ATOM 2605 O O . ASP A 1 335 ? -5.551 8.898 32.508 1.00 96.19 335 ASP A O 1
ATOM 2609 N N . GLY A 1 336 ? -4.656 10.525 33.748 1.00 95.50 336 GLY A N 1
ATOM 2610 C CA . GLY A 1 336 ? -3.988 9.623 34.674 1.00 95.50 336 GLY A CA 1
ATOM 2611 C C . GLY A 1 336 ? -2.911 10.322 35.489 1.00 95.50 336 GLY A C 1
ATOM 2612 O O . GLY A 1 336 ? -2.926 11.532 35.667 1.00 95.50 336 GLY A O 1
ATOM 2613 N N . THR A 1 337 ? -1.929 9.549 35.945 1.00 95.56 337 THR A N 1
ATOM 2614 C CA . THR A 1 337 ? -0.869 10.041 36.841 1.00 95.56 337 THR A CA 1
ATOM 2615 C C . THR A 1 337 ? 0.507 9.767 36.249 1.00 95.56 337 THR A C 1
ATOM 2617 O O . THR A 1 337 ? 0.708 8.724 35.621 1.00 95.56 337 THR A O 1
ATOM 2620 N N . TRP A 1 338 ? 1.473 10.671 36.414 1.00 93.75 338 TRP A N 1
ATOM 2621 C CA . TRP A 1 338 ? 2.848 10.439 35.973 1.00 93.75 338 TRP A CA 1
ATOM 2622 C C . TRP A 1 338 ? 3.557 9.423 36.880 1.00 93.75 338 TRP A C 1
ATOM 2624 O O . TRP A 1 338 ? 3.943 9.729 38.003 1.00 93.75 338 TRP A O 1
ATOM 2634 N N . THR A 1 339 ? 3.753 8.203 36.380 1.00 92.75 339 THR A N 1
ATOM 2635 C CA . THR A 1 339 ? 4.366 7.088 37.128 1.00 92.75 339 THR A CA 1
ATOM 2636 C C . THR A 1 339 ? 5.879 6.963 36.927 1.00 92.75 339 THR A C 1
ATOM 2638 O O . THR A 1 339 ? 6.509 6.066 37.488 1.00 92.75 339 THR A O 1
ATOM 2641 N N . GLY A 1 340 ? 6.491 7.826 36.111 1.00 90.50 340 GLY A N 1
ATOM 2642 C CA . GLY A 1 340 ? 7.930 7.777 35.879 1.00 90.50 340 GLY A CA 1
ATOM 2643 C C . GLY A 1 340 ? 8.732 8.281 37.077 1.00 90.50 340 GLY A C 1
ATOM 2644 O O . GLY A 1 340 ? 8.318 9.177 37.803 1.00 90.50 340 GLY A O 1
ATOM 2645 N N . LYS A 1 341 ? 9.928 7.714 37.263 1.00 93.44 341 LYS A N 1
ATOM 2646 C CA . LYS A 1 341 ? 10.799 8.010 38.416 1.00 93.44 341 LYS A CA 1
ATOM 2647 C C . LYS A 1 341 ? 11.410 9.416 38.399 1.00 93.44 341 LYS A C 1
ATOM 2649 O O . LYS A 1 341 ? 11.870 9.887 39.431 1.00 93.44 341 LYS A O 1
ATOM 2654 N N . LYS A 1 342 ? 11.483 10.056 37.229 1.00 95.00 342 LYS A N 1
ATOM 2655 C CA . LYS A 1 342 ? 12.074 11.389 37.036 1.00 95.00 342 LYS A CA 1
ATOM 2656 C C . LYS A 1 342 ? 10.988 12.380 36.619 1.00 95.00 342 LYS A C 1
ATOM 2658 O O . LYS A 1 342 ? 10.055 11.954 35.937 1.00 95.00 342 LYS A O 1
ATOM 2663 N N . PRO A 1 343 ? 11.104 13.673 36.960 1.00 93.62 343 PRO A N 1
ATOM 2664 C CA . PRO A 1 343 ? 10.177 14.681 36.464 1.00 93.62 343 PRO A CA 1
ATOM 2665 C C . PRO A 1 343 ? 10.160 14.715 34.930 1.00 93.62 343 PRO A C 1
ATOM 2667 O O . PRO A 1 343 ? 11.188 14.472 34.292 1.00 93.62 343 PRO A O 1
ATOM 2670 N N . LYS A 1 344 ? 9.009 15.027 34.332 1.00 93.19 344 LYS A N 1
ATOM 2671 C CA . LYS A 1 344 ? 8.840 15.121 32.873 1.00 93.19 344 LYS A CA 1
ATOM 2672 C C . LYS A 1 344 ? 8.399 16.524 32.478 1.00 93.19 344 LYS A C 1
ATOM 2674 O O . LYS A 1 344 ? 7.541 17.109 33.123 1.00 93.19 344 LYS A O 1
ATOM 2679 N N . ARG A 1 345 ? 8.956 17.065 31.396 1.00 95.06 345 ARG A N 1
ATOM 2680 C CA . ARG A 1 345 ? 8.546 18.374 30.876 1.00 95.06 345 ARG A CA 1
ATOM 2681 C C . ARG A 1 345 ? 7.118 18.305 30.318 1.00 95.06 345 ARG A C 1
ATOM 2683 O O . ARG A 1 345 ? 6.852 17.483 29.443 1.00 95.06 345 ARG A O 1
ATOM 2690 N N . CYS A 1 346 ? 6.233 19.169 30.807 1.00 94.31 346 CYS A N 1
ATOM 2691 C CA . CYS A 1 346 ? 4.873 19.343 30.305 1.00 94.31 346 CYS A CA 1
ATOM 2692 C C . CYS A 1 346 ? 4.899 19.792 28.836 1.00 94.31 346 CYS A C 1
ATOM 2694 O O . CYS A 1 346 ? 5.629 20.718 28.474 1.00 94.31 346 CYS A O 1
ATOM 2696 N N . ALA A 1 347 ? 4.103 19.149 27.981 1.00 92.00 347 ALA A N 1
ATOM 2697 C CA . ALA A 1 347 ? 4.008 19.482 26.561 1.00 92.00 347 ALA A CA 1
ATOM 2698 C C . ALA A 1 347 ? 3.387 20.870 26.322 1.00 92.00 347 ALA A C 1
ATOM 2700 O O . ALA A 1 347 ? 3.788 21.550 25.381 1.00 92.00 347 ALA A O 1
ATOM 2701 N N . VAL A 1 348 ? 2.480 21.298 27.208 1.00 92.94 348 VAL A N 1
ATOM 2702 C CA . VAL A 1 348 ? 1.728 22.560 27.109 1.00 92.94 348 VAL A CA 1
ATOM 2703 C C . VAL A 1 348 ? 2.475 23.703 27.805 1.00 92.94 348 VAL A C 1
ATOM 2705 O O . VAL A 1 348 ? 3.042 24.562 27.139 1.00 92.94 348 VAL A O 1
ATOM 2708 N N . SER A 1 349 ? 2.572 23.689 29.139 1.00 94.38 349 SER A N 1
ATOM 2709 C CA . SER A 1 349 ? 3.186 24.788 29.910 1.00 94.38 349 SER A CA 1
ATOM 2710 C C . SER A 1 349 ? 4.715 24.793 29.909 1.00 94.38 349 SER A C 1
ATOM 2712 O O . SER A 1 349 ? 5.327 25.744 30.386 1.00 94.38 349 SER A O 1
ATOM 2714 N N . ARG A 1 350 ? 5.360 23.719 29.430 1.00 94.75 350 ARG A N 1
ATOM 2715 C CA . ARG A 1 350 ? 6.821 23.504 29.492 1.00 94.75 350 ARG A CA 1
ATOM 2716 C C . ARG A 1 350 ? 7.417 23.406 30.904 1.00 94.75 350 ARG A C 1
ATOM 2718 O O . ARG A 1 350 ? 8.627 23.196 31.003 1.00 94.75 350 ARG A O 1
ATOM 2725 N N . VAL A 1 351 ? 6.594 23.479 31.954 1.00 96.38 351 VAL A N 1
ATOM 2726 C CA . VAL A 1 351 ? 6.957 23.268 33.368 1.00 96.38 351 VAL A CA 1
ATOM 2727 C C . VAL A 1 351 ? 7.162 21.775 33.656 1.00 96.38 351 VAL A C 1
ATOM 2729 O O . VAL A 1 351 ? 6.615 20.917 32.964 1.00 96.38 351 VAL A O 1
ATOM 2732 N N . MET A 1 352 ? 7.984 21.438 34.650 1.00 96.94 352 MET A N 1
ATOM 2733 C CA . MET A 1 352 ? 8.259 20.046 35.024 1.00 96.94 352 MET A CA 1
ATOM 2734 C C . MET A 1 352 ? 7.122 19.449 35.863 1.00 96.94 352 MET A C 1
ATOM 2736 O O . MET A 1 352 ? 6.820 19.943 36.944 1.00 96.94 352 MET A O 1
ATOM 2740 N N . ILE A 1 353 ? 6.558 18.339 35.392 1.00 95.75 353 ILE A N 1
ATOM 2741 C CA . ILE A 1 353 ? 5.600 17.486 36.099 1.00 95.75 353 ILE A CA 1
ATOM 2742 C C . ILE A 1 353 ? 6.389 16.561 37.026 1.00 95.75 353 ILE A C 1
ATOM 2744 O O . ILE A 1 353 ? 7.254 15.808 36.564 1.00 95.75 353 ILE A O 1
ATOM 2748 N N . GLN A 1 354 ? 6.100 16.599 38.324 1.00 96.44 354 GLN A N 1
ATOM 2749 C CA . GLN A 1 354 ? 6.746 15.727 39.309 1.00 96.44 354 GLN A CA 1
ATOM 2750 C C . GLN A 1 354 ? 6.169 14.301 39.266 1.00 96.44 354 GLN A C 1
ATOM 2752 O O . GLN A 1 354 ? 5.004 14.128 38.896 1.00 96.44 354 GLN A O 1
ATOM 2757 N N . PRO A 1 355 ? 6.947 13.259 39.625 1.00 95.94 355 PRO A N 1
ATOM 2758 C CA . PRO A 1 355 ? 6.411 11.911 39.837 1.00 95.94 355 PRO A CA 1
ATOM 2759 C C . PRO A 1 355 ? 5.184 11.936 40.760 1.00 95.94 355 PRO A C 1
ATOM 2761 O O . PRO A 1 355 ? 5.209 12.591 41.797 1.00 95.94 355 PRO A O 1
ATOM 2764 N N . GLY A 1 356 ? 4.113 11.242 40.377 1.00 95.25 356 GLY A N 1
ATOM 2765 C CA . GLY A 1 356 ? 2.831 11.259 41.090 1.00 95.25 356 GLY A CA 1
ATOM 2766 C C . GLY A 1 356 ? 1.891 12.413 40.717 1.00 95.25 356 GLY A C 1
ATOM 2767 O O . GLY A 1 356 ? 0.751 12.408 41.165 1.00 95.25 356 GLY A O 1
ATOM 2768 N N . GLY A 1 357 ? 2.321 13.369 39.885 1.00 95.19 357 GLY A N 1
ATOM 2769 C CA . GLY A 1 357 ? 1.466 14.460 39.409 1.00 95.19 357 GLY A CA 1
ATOM 2770 C C . GLY A 1 357 ? 0.346 13.979 38.482 1.00 95.19 357 GLY A C 1
ATOM 2771 O O . GLY A 1 357 ? 0.525 13.022 37.718 1.00 95.19 357 GLY A O 1
ATOM 2772 N N . GLU A 1 358 ? -0.803 14.649 38.539 1.00 97.56 358 GLU A N 1
ATOM 2773 C CA . GLU A 1 358 ? -1.920 14.404 37.626 1.00 97.56 358 GLU A CA 1
ATOM 2774 C C . GLU A 1 358 ? -1.597 14.929 36.226 1.00 97.56 358 GLU A C 1
ATOM 2776 O O . GLU A 1 358 ? -1.091 16.037 36.049 1.00 97.56 358 GLU A O 1
ATOM 2781 N N . VAL A 1 359 ? -1.877 14.115 35.212 1.00 96.94 359 VAL A N 1
ATOM 2782 C CA . VAL A 1 359 ? -1.531 14.420 33.827 1.00 96.94 359 VAL A CA 1
ATOM 2783 C C . VAL A 1 359 ? -2.657 14.086 32.869 1.00 96.94 359 VAL A C 1
ATOM 2785 O O . VAL A 1 359 ? -3.379 13.103 33.040 1.00 96.94 359 VAL A O 1
ATOM 2788 N N . VAL A 1 360 ? -2.711 14.849 31.783 1.00 97.00 360 VAL A N 1
ATOM 2789 C CA . VAL A 1 360 ? -3.444 14.494 30.572 1.00 97.00 360 VAL A CA 1
ATOM 2790 C C . VAL A 1 360 ? -2.442 13.949 29.562 1.00 97.00 360 VAL A C 1
ATOM 2792 O O . VAL A 1 360 ? -1.473 14.618 29.191 1.00 97.00 360 VAL A O 1
ATOM 2795 N N . ARG A 1 361 ? -2.657 12.708 29.125 1.00 94.19 361 ARG A N 1
ATOM 2796 C CA . ARG A 1 361 ? -1.923 12.081 28.027 1.00 94.19 361 ARG A CA 1
ATOM 2797 C C . ARG A 1 361 ? -2.710 12.258 26.748 1.00 94.19 361 ARG A C 1
ATOM 2799 O O . ARG A 1 361 ? -3.875 11.880 26.709 1.00 94.19 361 ARG A O 1
ATOM 2806 N N . PHE A 1 362 ? -2.095 12.775 25.700 1.00 92.69 362 PHE A N 1
ATOM 2807 C CA . PHE A 1 362 ? -2.826 13.035 24.467 1.00 92.69 362 PHE A CA 1
ATOM 2808 C C . PHE A 1 362 ? -1.972 12.838 23.220 1.00 92.69 362 PHE A C 1
ATOM 2810 O O . PHE A 1 362 ? -0.746 12.735 23.279 1.00 92.69 362 PHE A O 1
ATOM 2817 N N . ARG A 1 363 ? -2.649 12.732 22.081 1.00 89.00 363 ARG A N 1
ATOM 2818 C CA . ARG A 1 363 ? -2.038 12.657 20.758 1.00 89.00 363 ARG A CA 1
ATOM 2819 C C . ARG A 1 363 ? -2.841 13.498 19.786 1.00 89.00 363 ARG A C 1
ATOM 2821 O O . ARG A 1 363 ? -4.071 13.474 19.807 1.00 89.00 363 ARG A O 1
ATOM 2828 N N . ARG A 1 364 ? -2.128 14.205 18.921 1.00 87.88 364 ARG A N 1
ATOM 2829 C CA . ARG A 1 364 ? -2.698 14.995 17.831 1.00 87.88 364 ARG A CA 1
ATOM 2830 C C . ARG A 1 364 ? -2.826 14.128 16.585 1.00 87.88 364 ARG A C 1
ATOM 2832 O O . ARG A 1 364 ? -2.061 13.180 16.424 1.00 87.88 364 ARG A O 1
ATOM 2839 N N . LEU A 1 365 ? -3.810 14.398 15.741 1.00 85.19 365 LEU A N 1
ATOM 2840 C CA . LEU A 1 365 ? -4.122 13.558 14.592 1.00 85.19 365 LEU A CA 1
ATOM 2841 C C . LEU A 1 365 ? -2.937 13.504 13.622 1.00 85.19 365 LEU A C 1
ATOM 2843 O O . LEU A 1 365 ? -2.481 12.418 13.289 1.00 85.19 365 LEU A O 1
ATOM 2847 N N . PHE A 1 366 ? -2.372 14.645 13.244 1.00 80.50 366 PHE A N 1
ATOM 2848 C CA . PHE A 1 366 ? -1.407 14.712 12.144 1.00 80.50 366 PHE A CA 1
ATOM 2849 C C . PHE A 1 366 ? 0.065 14.832 12.553 1.00 80.50 366 PHE A C 1
ATOM 2851 O O . PHE A 1 366 ? 0.874 15.403 11.824 1.00 80.50 366 PHE A O 1
ATOM 2858 N N . ASN A 1 367 ? 0.409 14.352 13.744 1.00 70.62 367 ASN A N 1
ATOM 2859 C CA . ASN A 1 367 ? 1.785 14.344 14.224 1.00 70.62 367 ASN A CA 1
ATOM 2860 C C . ASN A 1 367 ? 2.148 12.911 14.632 1.00 70.62 367 ASN A C 1
ATOM 2862 O O . ASN A 1 367 ? 1.832 12.472 15.743 1.00 70.62 367 ASN A O 1
ATOM 2866 N N . ARG A 1 368 ? 2.766 12.154 13.715 1.00 55.88 368 ARG A N 1
ATOM 2867 C CA . ARG A 1 368 ? 3.429 10.894 14.046 1.00 55.88 368 ARG A CA 1
ATOM 2868 C C . ARG A 1 368 ? 4.903 11.196 14.271 1.00 55.88 368 ARG A C 1
ATOM 2870 O O . ARG A 1 368 ? 5.740 11.087 13.385 1.00 55.88 368 ARG A O 1
ATOM 2877 N N . ALA A 1 369 ? 5.260 11.445 15.527 1.00 45.16 369 ALA A N 1
ATOM 2878 C CA . ALA A 1 369 ? 6.557 10.961 15.967 1.00 45.16 369 ALA A CA 1
ATOM 2879 C C . ALA A 1 369 ? 6.498 9.432 15.834 1.00 45.16 369 ALA A C 1
ATOM 2881 O O . ALA A 1 369 ? 5.868 8.769 16.659 1.00 45.16 369 ALA A O 1
ATOM 2882 N N . SER A 1 370 ? 7.111 8.887 14.783 1.00 41.44 370 SER A N 1
ATOM 2883 C CA . SER A 1 370 ? 7.207 7.447 14.515 1.00 41.44 370 SER A CA 1
ATOM 2884 C C . SER A 1 370 ? 7.807 6.648 15.683 1.00 41.44 370 SER A C 1
ATOM 2886 O O . SER A 1 370 ? 7.672 5.435 15.697 1.00 41.44 370 SER A O 1
ATOM 2888 N N . ASP A 1 371 ? 8.342 7.324 16.711 1.00 41.19 371 ASP A N 1
ATOM 2889 C CA . ASP A 1 371 ? 8.872 6.739 17.950 1.00 41.19 371 ASP A CA 1
ATOM 2890 C C . ASP A 1 371 ? 8.315 7.379 19.253 1.00 41.19 371 ASP A C 1
ATOM 2892 O O . ASP A 1 371 ? 8.829 7.149 20.351 1.00 41.19 371 ASP A O 1
ATOM 2896 N N . GLY A 1 372 ? 7.271 8.218 19.180 1.00 51.41 372 GLY A N 1
ATOM 2897 C CA . GLY A 1 372 ? 6.786 9.020 20.311 1.00 51.41 372 GLY A CA 1
ATOM 2898 C C . GLY A 1 372 ? 5.530 8.463 20.989 1.00 51.41 372 GLY A C 1
ATOM 2899 O O . GLY A 1 372 ? 4.430 8.489 20.433 1.00 51.41 372 GLY A O 1
ATOM 2900 N N . GLY A 1 373 ? 5.655 8.015 22.242 1.00 69.81 373 GLY A N 1
ATOM 2901 C CA . GLY A 1 373 ? 4.499 7.783 23.121 1.00 69.81 373 GLY A CA 1
ATOM 2902 C C . GLY A 1 373 ? 3.612 9.032 23.277 1.00 69.81 373 GLY A C 1
ATOM 2903 O O . GLY A 1 373 ? 3.978 10.119 22.842 1.00 69.81 373 GLY A O 1
ATOM 2904 N N . LEU A 1 374 ? 2.443 8.888 23.913 1.00 86.12 374 LEU A N 1
ATOM 2905 C CA . LEU A 1 374 ? 1.515 10.008 24.145 1.00 86.12 374 LEU A CA 1
ATOM 2906 C C . LEU A 1 374 ? 2.243 11.236 24.727 1.00 86.12 374 LEU A C 1
ATOM 2908 O O . LEU A 1 374 ? 3.049 11.113 25.666 1.00 86.12 374 LEU A O 1
ATOM 2912 N N . GLU A 1 375 ? 1.931 12.419 24.192 1.00 90.06 375 GLU A N 1
ATOM 2913 C CA . GLU A 1 375 ? 2.317 13.677 24.820 1.00 90.06 375 GLU A CA 1
ATOM 2914 C C . GLU A 1 375 ? 1.722 13.735 26.225 1.00 90.06 375 GLU A C 1
ATOM 2916 O O . GLU A 1 375 ? 0.714 13.096 26.520 1.00 90.06 375 GLU A O 1
ATOM 2921 N N . MET A 1 376 ? 2.379 14.465 27.123 1.00 92.88 376 MET A N 1
ATOM 2922 C CA . MET A 1 376 ? 1.949 14.578 28.513 1.00 92.88 376 MET A CA 1
ATOM 2923 C C . MET A 1 376 ? 1.908 16.039 28.915 1.00 92.88 376 MET A C 1
ATOM 2925 O O . MET A 1 376 ? 2.924 16.730 28.822 1.00 92.88 376 MET A O 1
ATOM 2929 N N . ALA A 1 377 ? 0.757 16.479 29.401 1.00 95.62 377 ALA A N 1
ATOM 2930 C CA . ALA A 1 377 ? 0.583 17.769 30.041 1.00 95.62 377 ALA A CA 1
ATOM 2931 C C . ALA A 1 377 ? 0.194 17.588 31.506 1.00 95.62 377 ALA A C 1
ATOM 2933 O O . ALA A 1 377 ? -0.488 16.627 31.851 1.00 95.62 377 ALA A O 1
ATOM 2934 N N . ASP A 1 378 ? 0.634 18.518 32.346 1.00 97.31 378 ASP A N 1
ATOM 2935 C CA . ASP A 1 378 ? 0.057 18.713 33.673 1.00 97.31 378 ASP A CA 1
ATOM 2936 C C . ASP A 1 378 ? -1.447 19.000 33.537 1.00 97.31 378 ASP A C 1
ATOM 2938 O O . ASP A 1 378 ? -1.856 19.674 32.584 1.00 97.31 378 ASP A O 1
ATOM 2942 N N . ARG A 1 379 ? -2.267 18.459 34.444 1.00 97.25 379 ARG A N 1
ATOM 2943 C CA . ARG A 1 379 ? -3.729 18.549 34.340 1.00 97.25 379 ARG A CA 1
ATOM 2944 C C . ARG A 1 379 ? -4.229 19.992 34.329 1.00 97.25 379 ARG A C 1
ATOM 2946 O O . ARG A 1 379 ? -5.037 20.335 33.465 1.00 97.25 379 ARG A O 1
ATOM 2953 N N . ASP A 1 380 ? -3.730 20.829 35.231 1.00 96.62 380 ASP A N 1
ATOM 2954 C CA . ASP A 1 380 ? -4.186 22.213 35.361 1.00 96.62 380 ASP A CA 1
ATOM 2955 C C . ASP A 1 380 ? -3.696 23.049 34.178 1.00 96.62 380 ASP A C 1
ATOM 2957 O O . ASP A 1 380 ? -4.452 23.828 33.595 1.00 96.62 380 ASP A O 1
ATOM 2961 N N . ALA A 1 381 ? -2.453 22.817 33.743 1.00 96.56 381 ALA A N 1
ATOM 2962 C CA . ALA A 1 381 ? -1.924 23.450 32.537 1.00 96.56 381 ALA A CA 1
ATOM 2963 C C . ALA A 1 381 ? -2.723 23.086 31.275 1.00 96.56 381 ALA A C 1
ATOM 2965 O O . ALA A 1 381 ? -2.917 23.934 30.407 1.00 96.56 381 ALA A O 1
ATOM 2966 N N . PHE A 1 382 ? -3.169 21.832 31.151 1.00 96.88 382 PHE A N 1
ATOM 2967 C CA . PHE A 1 382 ? -4.003 21.399 30.031 1.00 96.88 382 PHE A CA 1
ATOM 2968 C C . PHE A 1 382 ? -5.381 22.062 30.092 1.00 96.88 382 PHE A C 1
ATOM 2970 O O . PHE A 1 382 ? -5.827 22.621 29.089 1.00 96.88 382 PHE A O 1
ATOM 2977 N N . ALA A 1 383 ? -6.015 22.054 31.270 1.00 96.75 383 ALA A N 1
ATOM 2978 C CA . ALA A 1 383 ? -7.328 22.649 31.503 1.00 96.75 383 ALA A CA 1
ATOM 2979 C C . ALA A 1 383 ? -7.361 24.159 31.205 1.00 96.75 383 ALA A C 1
ATOM 2981 O O . ALA A 1 383 ? -8.370 24.663 30.718 1.00 96.75 383 ALA A O 1
ATOM 2982 N N . ALA A 1 384 ? -6.254 24.864 31.450 1.00 96.00 384 ALA A N 1
ATOM 2983 C CA . ALA A 1 384 ? -6.104 26.291 31.167 1.00 96.00 384 ALA A CA 1
ATOM 2984 C C . ALA A 1 384 ? -5.761 26.624 29.698 1.00 96.00 384 ALA A C 1
ATOM 2986 O O . ALA A 1 384 ? -5.595 27.796 29.368 1.00 96.00 384 ALA A O 1
ATOM 2987 N N . SER A 1 385 ? -5.614 25.625 28.821 1.00 95.25 385 SER A N 1
ATOM 2988 C CA . SER A 1 385 ? -5.186 25.810 27.427 1.00 95.25 385 SER A CA 1
ATOM 2989 C C . SER A 1 385 ? -6.304 25.545 26.415 1.00 95.25 385 SER A C 1
ATOM 2991 O O . SER A 1 385 ? -7.297 24.886 26.725 1.00 95.25 385 SER A O 1
ATOM 2993 N N . ASP A 1 386 ? -6.097 25.953 25.160 1.00 94.50 386 ASP A N 1
ATOM 2994 C CA . ASP A 1 386 ? -7.027 25.676 24.052 1.00 94.50 386 ASP A CA 1
ATOM 2995 C C . ASP A 1 386 ? -7.241 24.172 23.801 1.00 94.50 386 ASP A C 1
ATOM 2997 O O . ASP A 1 386 ? -8.269 23.754 23.255 1.00 94.50 386 ASP A O 1
ATOM 3001 N N . TRP A 1 387 ? -6.318 23.324 24.272 1.00 94.62 387 TRP A N 1
ATOM 3002 C CA . TRP A 1 387 ? -6.475 21.872 24.221 1.00 94.62 387 TRP A CA 1
ATOM 3003 C C . TRP A 1 387 ? -7.655 21.366 25.052 1.00 94.62 387 TRP A C 1
ATOM 3005 O O . TRP A 1 387 ? -8.217 20.325 24.715 1.00 94.62 387 TRP A O 1
ATOM 3015 N N . GLN A 1 388 ? -8.092 22.099 26.080 1.00 96.19 388 GLN A N 1
ATOM 3016 C CA . GLN A 1 388 ? -9.294 21.749 26.833 1.00 96.19 388 GLN A CA 1
ATOM 3017 C C . GLN A 1 388 ? -10.563 21.915 25.985 1.00 96.19 388 GLN A C 1
ATOM 3019 O O . GLN A 1 388 ? -11.460 21.070 26.034 1.00 96.19 388 GLN A O 1
ATOM 3024 N N . VAL A 1 389 ? -10.626 22.958 25.152 1.00 95.12 389 VAL A N 1
ATOM 3025 C CA . VAL A 1 389 ? -11.730 23.158 24.198 1.00 95.12 389 VAL A CA 1
ATOM 3026 C C . VAL A 1 389 ? -11.698 22.076 23.118 1.00 95.12 389 VAL A C 1
ATOM 3028 O O . VAL A 1 389 ? -12.739 21.518 22.762 1.00 95.12 389 VAL A O 1
ATOM 3031 N N . ALA A 1 390 ? -10.505 21.732 22.621 1.00 94.81 390 ALA A N 1
ATOM 3032 C CA . ALA A 1 390 ? -10.333 20.632 21.675 1.00 94.81 390 ALA A CA 1
ATOM 3033 C C . ALA A 1 390 ? -10.749 19.280 22.279 1.00 94.81 390 ALA A C 1
ATOM 3035 O O . ALA A 1 390 ? -11.414 18.494 21.605 1.00 94.81 390 ALA A O 1
ATOM 3036 N N . ARG A 1 391 ? -10.429 19.032 23.556 1.00 96.56 391 ARG A N 1
ATOM 3037 C CA . ARG A 1 391 ? -10.861 17.839 24.294 1.00 96.56 391 ARG A CA 1
ATOM 3038 C C . ARG A 1 391 ? -12.379 17.762 24.395 1.00 96.56 391 ARG A C 1
ATOM 3040 O O . ARG A 1 391 ? -12.934 16.723 24.066 1.00 96.56 391 ARG A O 1
ATOM 3047 N N . ALA A 1 392 ? -13.052 18.851 24.768 1.00 96.44 392 ALA A N 1
ATOM 3048 C CA . ALA A 1 392 ? -14.513 18.868 24.849 1.00 96.44 392 ALA A CA 1
ATOM 3049 C C . ALA A 1 392 ? -15.168 18.485 23.508 1.00 96.44 392 ALA A C 1
ATOM 3051 O O . ALA A 1 392 ? -16.102 17.688 23.479 1.00 96.44 392 ALA A O 1
ATOM 3052 N N . LYS A 1 393 ? -14.635 18.989 22.384 1.00 96.31 393 LYS A N 1
ATOM 3053 C CA . LYS A 1 393 ? -15.088 18.599 21.036 1.00 96.31 393 LYS A CA 1
ATOM 3054 C C . LYS A 1 393 ? -14.773 17.137 20.713 1.00 96.31 393 LYS A C 1
ATOM 3056 O O . LYS A 1 393 ? -15.599 16.464 20.110 1.00 96.31 393 LYS A O 1
ATOM 3061 N N . PHE A 1 394 ? -13.598 16.645 21.098 1.00 96.12 394 PHE A N 1
ATOM 3062 C CA . PHE A 1 394 ? -13.186 15.257 20.878 1.00 96.12 394 PHE A CA 1
ATOM 3063 C C . PHE A 1 394 ? -14.057 14.253 21.649 1.00 96.12 394 PHE A C 1
ATOM 3065 O O . PHE A 1 394 ? -14.497 13.258 21.067 1.00 96.12 394 PHE A O 1
ATOM 3072 N N . ASP A 1 395 ? -14.324 14.527 22.927 1.00 95.38 395 ASP A N 1
ATOM 3073 C CA . ASP A 1 395 ? -15.144 13.687 23.808 1.00 95.38 395 ASP A CA 1
ATOM 3074 C C . ASP A 1 395 ? -16.618 13.701 23.361 1.00 95.38 395 ASP A C 1
ATOM 3076 O O . ASP A 1 395 ? -17.288 12.671 23.389 1.00 95.38 395 ASP A O 1
ATOM 3080 N N . ALA A 1 396 ? -17.106 14.843 22.864 1.00 95.94 396 ALA A N 1
ATOM 3081 C CA . ALA A 1 396 ? -18.456 14.989 22.318 1.00 95.94 396 ALA A CA 1
ATOM 3082 C C . ALA A 1 396 ? -18.616 14.490 20.868 1.00 95.94 396 ALA A C 1
ATOM 3084 O O . ALA A 1 396 ? -19.705 14.617 20.313 1.00 95.94 396 ALA A O 1
ATOM 3085 N N . ASN A 1 397 ? -17.558 13.956 20.236 1.00 96.12 397 ASN A N 1
ATOM 3086 C CA . ASN A 1 397 ? -17.544 13.606 18.810 1.00 96.12 397 ASN A CA 1
ATOM 3087 C C . ASN A 1 397 ? -18.036 14.759 17.907 1.00 96.12 397 ASN A C 1
ATOM 3089 O O . ASN A 1 397 ? -18.836 14.562 17.002 1.00 96.12 397 ASN A O 1
ATOM 3093 N N . ALA A 1 398 ? -17.573 15.977 18.175 1.00 96.62 398 ALA A N 1
ATOM 3094 C CA . ALA A 1 398 ? -17.984 17.205 17.496 1.00 96.62 398 ALA A CA 1
ATOM 3095 C C . ALA A 1 398 ? -16.776 17.960 16.912 1.00 96.62 398 ALA A C 1
ATOM 3097 O O . ALA A 1 398 ? -16.701 19.194 16.952 1.00 96.62 398 ALA A O 1
ATOM 3098 N N . ILE A 1 399 ? -15.778 17.226 16.413 1.00 95.31 399 ILE A N 1
ATOM 3099 C CA . ILE A 1 399 ? -14.614 17.825 15.756 1.00 95.31 399 ILE A CA 1
ATOM 3100 C C . ILE A 1 399 ? -15.053 18.343 14.378 1.00 95.31 399 ILE A C 1
ATOM 3102 O O . ILE A 1 399 ? -15.583 17.571 13.581 1.00 95.31 399 ILE A O 1
ATOM 3106 N N . PRO A 1 400 ? -14.832 19.628 14.046 1.00 93.12 400 PRO A N 1
ATOM 3107 C CA . PRO A 1 400 ? -15.219 20.158 12.743 1.00 93.12 400 PRO A CA 1
ATOM 3108 C C . PRO A 1 400 ? -14.550 19.404 11.587 1.00 93.12 400 PRO A C 1
ATOM 3110 O O . PRO A 1 400 ? -13.338 19.179 11.620 1.00 93.12 400 PRO A O 1
ATOM 3113 N N . LEU A 1 401 ? -15.310 19.101 10.528 1.00 91.94 401 LEU A N 1
ATOM 3114 C CA . LEU A 1 401 ? -14.803 18.406 9.333 1.00 91.94 401 LEU A CA 1
ATOM 3115 C C . LEU A 1 401 ? -13.565 19.084 8.738 1.00 91.94 401 LEU A C 1
ATOM 3117 O O . LEU A 1 401 ? -12.604 18.403 8.411 1.00 91.94 401 LEU A O 1
ATOM 3121 N N . ALA A 1 402 ? -13.542 20.419 8.682 1.00 89.25 402 ALA A N 1
ATOM 3122 C CA . ALA A 1 402 ? -12.402 21.180 8.164 1.00 89.25 402 ALA A CA 1
ATOM 3123 C C . ALA A 1 402 ? -11.089 20.947 8.941 1.00 89.25 402 ALA A C 1
ATOM 3125 O O . ALA A 1 402 ? -10.013 21.163 8.392 1.00 89.25 402 ALA A O 1
ATOM 3126 N N . LYS A 1 403 ? -11.163 20.500 10.205 1.00 88.88 403 LYS A N 1
ATOM 3127 C CA . LYS A 1 403 ? -9.987 20.129 11.010 1.00 88.88 403 LYS A CA 1
ATOM 3128 C C . LYS A 1 403 ? -9.576 18.672 10.812 1.00 88.88 403 LYS A C 1
ATOM 3130 O O . LYS A 1 403 ? -8.407 18.352 10.961 1.00 88.88 403 LYS A O 1
ATOM 3135 N N . LEU A 1 404 ? -10.526 17.788 10.510 1.00 89.38 404 LEU A N 1
ATOM 3136 C CA . LEU A 1 404 ? -10.264 16.372 10.220 1.00 89.38 404 LEU A CA 1
ATOM 3137 C C . LEU A 1 404 ? -9.787 16.152 8.780 1.00 89.38 404 LEU A C 1
ATOM 3139 O O . LEU A 1 404 ? -9.065 15.196 8.513 1.00 89.38 404 LEU A O 1
ATOM 3143 N N . PHE A 1 405 ? -10.170 17.053 7.878 1.00 88.69 405 PHE A N 1
ATOM 3144 C CA . PHE A 1 405 ? -9.842 17.040 6.457 1.00 88.69 405 PHE A CA 1
ATOM 3145 C C . PHE A 1 405 ? -9.313 18.420 6.036 1.00 88.69 405 PHE A C 1
ATOM 3147 O O . PHE A 1 405 ? -9.996 19.158 5.323 1.00 88.69 405 PHE A O 1
ATOM 3154 N N . PRO A 1 406 ? -8.135 18.832 6.532 1.00 84.88 406 PRO A N 1
ATOM 3155 C CA . PRO A 1 406 ? -7.584 20.136 6.203 1.00 84.88 406 PRO A CA 1
ATOM 3156 C C . PRO A 1 406 ? -7.158 20.205 4.733 1.00 84.88 406 PRO A C 1
ATOM 3158 O O . PRO A 1 406 ? -6.647 19.244 4.164 1.00 84.88 406 PRO A O 1
ATOM 3161 N N . ARG A 1 407 ? -7.300 21.389 4.127 1.00 78.69 407 ARG A N 1
ATOM 3162 C CA . ARG A 1 407 ? -6.798 21.658 2.767 1.00 78.69 407 ARG A CA 1
ATOM 3163 C C . ARG A 1 407 ? -5.268 21.624 2.684 1.00 78.69 407 ARG A C 1
ATOM 3165 O O . ARG A 1 407 ? -4.711 21.291 1.641 1.00 78.69 407 ARG A O 1
ATOM 3172 N N . ASN A 1 408 ? -4.593 22.017 3.759 1.00 73.75 408 ASN A N 1
ATOM 3173 C CA . ASN A 1 408 ? -3.138 22.086 3.812 1.00 73.75 408 ASN A CA 1
ATOM 3174 C C . ASN A 1 408 ? -2.563 20.811 4.421 1.00 73.75 408 ASN A C 1
ATOM 3176 O O . ASN A 1 408 ? -3.117 20.256 5.368 1.00 73.75 408 ASN A O 1
ATOM 3180 N N . VAL A 1 409 ? -1.428 20.379 3.876 1.00 63.31 409 VAL A N 1
ATOM 3181 C CA . VAL A 1 409 ? -0.762 19.145 4.288 1.00 63.31 409 VAL A CA 1
ATOM 3182 C C . VAL A 1 409 ? -0.071 19.358 5.625 1.00 63.31 409 VAL A C 1
ATOM 3184 O O . VAL A 1 409 ? 0.729 20.270 5.809 1.00 63.31 409 VAL A O 1
ATOM 3187 N N . THR A 1 410 ? -0.372 18.480 6.559 1.00 51.56 410 THR A N 1
ATOM 3188 C CA . THR A 1 410 ? 0.404 18.231 7.770 1.00 51.56 410 THR A CA 1
ATOM 3189 C C . THR A 1 410 ? 1.441 17.142 7.480 1.00 51.56 410 THR A C 1
ATOM 3191 O O . THR A 1 410 ? 1.348 16.449 6.473 1.00 51.56 410 THR A O 1
ATOM 3194 N N . ARG A 1 411 ? 2.470 16.996 8.322 1.00 48.47 411 ARG A N 1
ATOM 3195 C CA . ARG A 1 411 ? 3.631 16.116 8.052 1.00 48.47 411 ARG A CA 1
ATOM 3196 C C . ARG A 1 411 ? 3.271 14.655 7.731 1.00 48.47 411 ARG A C 1
ATOM 3198 O O . ARG A 1 411 ? 4.047 14.016 7.033 1.00 48.47 411 ARG A O 1
ATOM 3205 N N . ASP A 1 412 ? 2.114 14.179 8.198 1.00 54.41 412 ASP A N 1
ATOM 3206 C CA . ASP A 1 412 ? 1.679 12.782 8.132 1.00 54.41 412 ASP A CA 1
ATOM 3207 C C . ASP A 1 412 ? 0.175 12.677 7.790 1.00 54.41 412 ASP A C 1
ATOM 3209 O O . ASP A 1 412 ? -0.667 12.480 8.676 1.00 54.41 412 ASP A O 1
ATOM 3213 N N . ALA A 1 413 ? -0.197 12.836 6.516 1.00 52.47 413 ALA A N 1
ATOM 3214 C CA . ALA A 1 413 ? -1.579 12.626 6.086 1.00 52.47 413 ALA A CA 1
ATOM 3215 C C . ALA A 1 413 ? -1.957 11.128 6.197 1.00 52.47 413 ALA A C 1
ATOM 3217 O O . ALA A 1 413 ? -1.214 10.230 5.809 1.00 52.47 413 ALA A O 1
ATOM 3218 N N . LYS A 1 414 ? -3.092 10.845 6.854 1.00 58.31 414 LYS A N 1
ATOM 3219 C CA . LYS A 1 414 ? -3.475 9.494 7.320 1.00 58.31 414 LYS A CA 1
ATOM 3220 C C . LYS A 1 414 ? -4.220 8.636 6.300 1.00 58.31 414 LYS A C 1
ATOM 3222 O O . LYS A 1 414 ? -4.506 7.479 6.593 1.00 58.31 414 LYS A O 1
ATOM 3227 N N . LEU A 1 415 ? -4.595 9.215 5.169 1.00 63.50 415 LEU A N 1
ATOM 3228 C CA . LEU A 1 415 ? -5.483 8.600 4.184 1.00 63.50 415 LEU A CA 1
ATOM 3229 C C . LEU A 1 415 ? -4.747 8.416 2.865 1.00 63.50 415 LEU A C 1
ATOM 3231 O O . LEU A 1 415 ? -5.327 8.638 1.815 1.00 63.50 415 LEU A O 1
ATOM 3235 N N . ASP A 1 416 ? -3.458 8.070 2.957 1.00 65.25 416 ASP A N 1
ATOM 3236 C CA . ASP A 1 416 ? -2.501 8.230 1.871 1.00 65.25 416 ASP A CA 1
ATOM 3237 C C . ASP A 1 416 ? -2.436 7.065 0.874 1.00 65.25 416 ASP A C 1
ATOM 3239 O O . ASP A 1 416 ? -1.694 7.156 -0.098 1.00 65.25 416 ASP A O 1
ATOM 3243 N N . GLY A 1 417 ? -3.202 5.990 1.077 1.00 74.44 417 GLY A N 1
ATOM 3244 C CA . GLY A 1 417 ? -3.112 4.766 0.277 1.00 74.44 417 GLY A CA 1
ATOM 3245 C C . GLY A 1 417 ? -4.243 4.554 -0.735 1.00 74.44 417 GLY A C 1
ATOM 3246 O O . GLY A 1 417 ? -4.064 3.792 -1.679 1.00 74.44 417 GLY A O 1
ATOM 3247 N N . ALA A 1 418 ? -5.393 5.220 -0.584 1.00 85.81 418 ALA A N 1
ATOM 3248 C CA . ALA A 1 418 ? -6.599 4.961 -1.375 1.00 85.81 418 ALA A CA 1
ATOM 3249 C C . ALA A 1 418 ? -7.032 6.177 -2.240 1.00 85.81 418 ALA A C 1
ATOM 3251 O O . ALA A 1 418 ? -7.700 7.084 -1.737 1.00 85.81 418 ALA A O 1
ATOM 3252 N N . PRO A 1 419 ? -6.754 6.189 -3.563 1.00 87.00 419 PRO A N 1
ATOM 3253 C CA . PRO A 1 419 ? -7.037 7.290 -4.494 1.00 87.00 419 PRO A CA 1
ATOM 3254 C C . PRO A 1 419 ? -8.453 7.863 -4.456 1.00 87.00 419 PRO A C 1
ATOM 3256 O O . PRO A 1 419 ? -8.642 9.076 -4.516 1.00 87.00 419 PRO A O 1
ATOM 3259 N N . HIS A 1 420 ? -9.472 7.007 -4.373 1.00 88.31 420 HIS A N 1
ATOM 3260 C CA . HIS A 1 420 ? -10.863 7.463 -4.384 1.00 88.31 420 HIS A CA 1
ATOM 3261 C C . HIS A 1 420 ? -11.282 8.083 -3.047 1.00 88.31 420 HIS A C 1
ATOM 3263 O O . HIS A 1 420 ? -12.029 9.062 -3.033 1.00 88.31 420 HIS A O 1
ATOM 3269 N N . ILE A 1 421 ? -10.764 7.559 -1.930 1.00 89.94 421 ILE A N 1
ATOM 3270 C CA . ILE A 1 421 ? -10.960 8.158 -0.603 1.00 89.94 421 ILE A CA 1
ATOM 3271 C C . ILE A 1 421 ? -10.252 9.513 -0.549 1.00 89.94 421 ILE A C 1
ATOM 3273 O O . ILE A 1 421 ? -10.835 10.489 -0.082 1.00 89.94 421 ILE A O 1
ATOM 3277 N N . HIS A 1 422 ? -9.048 9.609 -1.112 1.00 87.31 422 HIS A N 1
ATOM 3278 C CA . HIS A 1 422 ? -8.349 10.879 -1.290 1.00 87.31 422 HIS A CA 1
ATOM 3279 C C . HIS A 1 422 ? -9.124 11.887 -2.109 1.00 87.31 422 HIS A C 1
ATOM 3281 O O . HIS A 1 422 ? -9.289 13.013 -1.661 1.00 87.31 422 HIS A O 1
ATOM 3287 N N . ALA A 1 423 ? -9.625 11.499 -3.282 1.00 89.75 423 ALA A N 1
ATOM 3288 C CA . ALA A 1 423 ? -10.389 12.397 -4.143 1.00 89.75 423 ALA A CA 1
ATOM 3289 C C . ALA A 1 423 ? -11.608 12.970 -3.410 1.00 89.75 423 ALA A C 1
ATOM 3291 O O . ALA A 1 423 ? -11.879 14.172 -3.488 1.00 89.75 423 ALA A O 1
ATOM 3292 N N . PHE A 1 424 ? -12.293 12.127 -2.636 1.00 91.62 424 PHE A N 1
ATOM 3293 C CA . PHE A 1 424 ? -13.385 12.541 -1.766 1.00 91.62 424 PHE A CA 1
ATOM 3294 C C . PHE A 1 424 ? -12.927 13.520 -0.677 1.00 91.62 424 PHE A C 1
ATOM 3296 O O . PHE A 1 424 ? -13.495 14.603 -0.538 1.00 91.62 424 PHE A O 1
ATOM 3303 N N . VAL A 1 425 ? -11.865 13.189 0.061 1.00 89.50 425 VAL A N 1
ATOM 3304 C CA . VAL A 1 425 ? -11.318 14.045 1.125 1.00 89.50 425 VAL A CA 1
ATOM 3305 C C . VAL A 1 425 ? -10.792 15.368 0.579 1.00 89.50 425 VAL A C 1
ATOM 3307 O O . VAL A 1 425 ? -10.997 16.413 1.188 1.00 89.50 425 VAL A O 1
ATOM 3310 N N . HIS A 1 426 ? -10.174 15.356 -0.595 1.00 88.25 426 HIS A N 1
ATOM 3311 C CA . HIS A 1 426 ? -9.670 16.532 -1.283 1.00 88.25 426 HIS A CA 1
ATOM 3312 C C . HIS A 1 426 ? -10.802 17.497 -1.669 1.00 88.25 426 HIS A C 1
ATOM 3314 O O . HIS A 1 426 ? -10.646 18.719 -1.548 1.00 88.25 426 HIS A O 1
ATOM 3320 N N . ALA A 1 427 ? -11.943 16.964 -2.124 1.00 89.81 427 ALA A N 1
ATOM 3321 C CA . ALA A 1 427 ? -13.150 17.747 -2.380 1.00 89.81 427 ALA A CA 1
ATOM 3322 C C . ALA A 1 427 ? -13.746 18.293 -1.072 1.00 89.81 427 ALA A C 1
ATOM 3324 O O . ALA A 1 427 ? -14.025 19.491 -0.966 1.00 89.81 427 ALA A O 1
ATOM 3325 N N . LEU A 1 428 ? -13.853 17.445 -0.046 1.00 90.06 428 LEU A N 1
ATOM 3326 C CA . LEU A 1 428 ? -14.386 17.814 1.264 1.00 90.06 428 LEU A CA 1
ATOM 3327 C C . LEU A 1 428 ? -13.543 18.894 1.958 1.00 90.06 428 LEU A C 1
ATOM 3329 O O . LEU A 1 428 ? -14.091 19.816 2.553 1.00 90.06 428 LEU A O 1
ATOM 3333 N N . ALA A 1 429 ? -12.219 18.844 1.822 1.00 88.25 429 ALA A N 1
ATOM 3334 C CA . ALA A 1 429 ? -11.305 19.839 2.374 1.00 88.25 429 ALA A CA 1
ATOM 3335 C C . ALA A 1 429 ? -11.517 21.249 1.791 1.00 88.25 429 ALA A C 1
ATOM 3337 O O . ALA A 1 429 ? -11.181 22.248 2.429 1.00 88.25 429 ALA A O 1
ATOM 3338 N N . ARG A 1 430 ? -12.078 21.352 0.579 1.00 87.38 430 ARG A N 1
ATOM 3339 C CA . ARG A 1 430 ? -12.395 22.631 -0.085 1.00 87.38 430 ARG A CA 1
ATOM 3340 C C . ARG A 1 430 ? -13.818 23.095 0.163 1.00 87.38 430 ARG A C 1
ATOM 3342 O O . ARG A 1 430 ? -14.066 24.296 0.191 1.00 87.38 430 ARG A O 1
ATOM 3349 N N . ALA A 1 431 ? -14.736 22.156 0.344 1.00 89.81 431 ALA A N 1
ATOM 3350 C CA . ALA A 1 431 ? -16.140 22.435 0.582 1.00 89.81 431 ALA A CA 1
ATOM 3351 C C . ALA A 1 431 ? -16.678 21.542 1.714 1.00 89.81 431 ALA A C 1
ATOM 3353 O O . ALA A 1 431 ? -17.490 20.653 1.460 1.00 89.81 431 ALA A O 1
ATOM 3354 N N . PRO A 1 432 ? -16.271 21.775 2.979 1.00 86.94 432 PRO A N 1
ATOM 3355 C CA . PRO A 1 432 ? -16.643 20.904 4.098 1.00 86.94 432 PRO A CA 1
ATOM 3356 C C . PRO A 1 432 ? -18.154 20.879 4.369 1.00 86.94 432 PRO A C 1
ATOM 3358 O O . PRO A 1 432 ? -18.654 19.923 4.953 1.00 86.94 432 PRO A O 1
ATOM 3361 N N . GLY A 1 433 ? -18.888 21.911 3.934 1.00 88.50 433 GLY A N 1
ATOM 3362 C CA . GLY A 1 433 ? -20.352 21.964 4.001 1.00 88.50 433 GLY A CA 1
ATOM 3363 C C . GLY A 1 433 ? -21.073 21.059 2.994 1.00 88.50 433 GLY A C 1
ATOM 3364 O O . GLY A 1 433 ? -22.277 20.873 3.123 1.00 88.50 433 GLY A O 1
ATOM 3365 N N . ASN A 1 434 ? -20.355 20.476 2.030 1.00 91.19 434 ASN A N 1
ATOM 3366 C CA . ASN A 1 434 ? -20.906 19.626 0.971 1.00 91.19 434 ASN A CA 1
ATOM 3367 C C . ASN A 1 434 ? -20.618 18.137 1.221 1.00 91.19 434 ASN A C 1
ATOM 3369 O O . ASN A 1 434 ? -20.372 17.389 0.277 1.00 91.19 434 ASN A O 1
ATOM 3373 N N . LEU A 1 435 ? -20.586 17.703 2.485 1.00 94.94 435 LEU A N 1
ATOM 3374 C CA . LEU A 1 435 ? -20.369 16.296 2.814 1.00 94.94 435 LEU A CA 1
ATOM 3375 C C . LEU A 1 435 ? -21.475 15.417 2.206 1.00 94.94 435 LEU A C 1
ATOM 3377 O O . LEU A 1 435 ? -22.622 15.462 2.649 1.00 94.94 435 LEU A O 1
ATOM 3381 N N . ASP A 1 436 ? -21.106 14.569 1.247 1.00 96.12 436 ASP A N 1
ATOM 3382 C CA . ASP A 1 436 ? -21.965 13.506 0.729 1.00 96.12 436 ASP A CA 1
ATOM 3383 C C . ASP A 1 436 ? -21.739 12.216 1.532 1.00 96.12 436 ASP A C 1
ATOM 3385 O O . ASP A 1 436 ? -20.767 11.478 1.339 1.00 96.12 436 ASP A O 1
ATOM 3389 N N . MET A 1 437 ? -22.653 11.947 2.466 1.00 96.38 437 MET A N 1
ATOM 3390 C CA . MET A 1 437 ? -22.599 10.746 3.301 1.00 96.38 437 MET A CA 1
ATOM 3391 C C . MET A 1 437 ? -22.836 9.452 2.519 1.00 96.38 437 MET A C 1
ATOM 3393 O O . MET A 1 437 ? -22.271 8.424 2.891 1.00 96.38 437 MET A O 1
ATOM 3397 N N . ALA A 1 438 ? -23.640 9.477 1.453 1.00 96.69 438 ALA A N 1
ATOM 3398 C CA . ALA A 1 438 ? -23.892 8.288 0.643 1.00 96.69 438 ALA A CA 1
ATOM 3399 C C . ALA A 1 438 ? -22.628 7.903 -0.135 1.00 96.69 438 ALA A C 1
ATOM 3401 O O . ALA A 1 438 ? -22.232 6.736 -0.138 1.00 96.69 438 ALA A O 1
ATOM 3402 N N . GLN A 1 439 ? -21.935 8.895 -0.705 1.00 96.44 439 GLN A N 1
ATOM 3403 C CA . GLN A 1 439 ? -20.639 8.685 -1.344 1.00 96.44 439 GLN A CA 1
ATOM 3404 C C . GLN A 1 439 ? -19.597 8.158 -0.349 1.00 96.44 439 GLN A C 1
ATOM 3406 O O . GLN A 1 439 ? -18.910 7.183 -0.652 1.00 96.44 439 GLN A O 1
ATOM 3411 N N . ALA A 1 440 ? -19.499 8.744 0.850 1.00 96.94 440 ALA A N 1
ATOM 3412 C CA . ALA A 1 440 ? -18.559 8.289 1.877 1.00 96.94 440 ALA A CA 1
ATOM 3413 C C . ALA A 1 440 ? -18.793 6.820 2.276 1.00 96.94 440 ALA A C 1
ATOM 3415 O O . ALA A 1 440 ? -17.849 6.033 2.364 1.00 96.94 440 ALA A O 1
ATOM 3416 N N . VAL A 1 441 ? -20.057 6.437 2.480 1.00 98.19 441 VAL A N 1
ATOM 3417 C CA . VAL A 1 441 ? -20.455 5.058 2.802 1.00 98.19 441 VAL A CA 1
ATOM 3418 C C . VAL A 1 441 ? -20.155 4.112 1.641 1.00 98.19 441 VAL A C 1
ATOM 3420 O O . VAL A 1 441 ? -19.624 3.028 1.881 1.00 98.19 441 VAL A O 1
ATOM 3423 N N . SER A 1 442 ? -20.424 4.521 0.394 1.00 97.19 442 SER A N 1
ATOM 3424 C CA . SER A 1 442 ? -20.071 3.731 -0.794 1.00 97.19 442 SER A CA 1
ATOM 3425 C C . SER A 1 442 ? -18.569 3.484 -0.863 1.00 97.19 442 SER A C 1
ATOM 3427 O O . SER A 1 442 ? -18.154 2.343 -1.020 1.00 97.19 442 SER A O 1
ATOM 3429 N N . LEU A 1 443 ? -17.746 4.516 -0.644 1.00 95.69 443 LEU A N 1
ATOM 3430 C CA . LEU A 1 443 ? -16.286 4.390 -0.640 1.00 95.69 443 LEU A CA 1
ATOM 3431 C C . LEU A 1 443 ? -15.799 3.402 0.426 1.00 95.69 443 LEU A C 1
ATOM 3433 O O . LEU A 1 443 ? -14.976 2.543 0.125 1.00 95.69 443 LEU A O 1
ATOM 3437 N N . ILE A 1 444 ? -16.333 3.468 1.651 1.00 97.31 444 ILE A N 1
ATOM 3438 C CA . ILE A 1 444 ? -15.995 2.514 2.721 1.00 97.31 444 ILE A CA 1
ATOM 3439 C C . ILE A 1 444 ? -16.421 1.092 2.332 1.00 97.31 444 ILE A C 1
ATOM 3441 O O . ILE A 1 444 ? -15.657 0.140 2.514 1.00 97.31 444 ILE A O 1
ATOM 3445 N N . ALA A 1 445 ? -17.633 0.935 1.802 1.00 97.31 445 ALA A N 1
ATOM 3446 C CA . ALA A 1 445 ? -18.222 -0.356 1.471 1.00 97.31 445 ALA A CA 1
ATOM 3447 C C . ALA A 1 445 ? -17.605 -1.010 0.230 1.00 97.31 445 ALA A C 1
ATOM 3449 O O . ALA A 1 445 ? -17.533 -2.235 0.158 1.00 97.31 445 ALA A O 1
ATOM 3450 N N . GLU A 1 446 ? -17.142 -0.233 -0.741 1.00 94.62 446 GLU A N 1
ATOM 3451 C CA . GLU A 1 446 ? -16.537 -0.721 -1.985 1.00 94.62 446 GLU A CA 1
ATOM 3452 C C . GLU A 1 446 ? -15.021 -0.878 -1.871 1.00 94.62 446 GLU A C 1
ATOM 3454 O O . GLU A 1 446 ? -14.423 -1.572 -2.691 1.00 94.62 446 GLU A O 1
ATOM 3459 N N . HIS A 1 447 ? -14.408 -0.326 -0.817 1.00 93.31 447 HIS A N 1
ATOM 3460 C CA . HIS A 1 447 ? -12.977 -0.462 -0.570 1.00 93.31 447 HIS A CA 1
ATOM 3461 C C . HIS A 1 447 ? -12.544 -1.931 -0.556 1.00 93.31 447 HIS A C 1
ATOM 3463 O O . HIS A 1 447 ? -13.083 -2.753 0.200 1.00 93.31 447 HIS A O 1
ATOM 3469 N N . ALA A 1 448 ? -11.583 -2.247 -1.420 1.00 89.94 448 ALA A N 1
ATOM 3470 C CA . ALA A 1 448 ? -10.993 -3.570 -1.583 1.00 89.94 448 ALA A CA 1
ATOM 3471 C C . ALA A 1 448 ? -9.629 -3.456 -2.296 1.00 89.94 448 ALA A C 1
ATOM 3473 O O . ALA A 1 448 ? -9.530 -3.781 -3.482 1.00 89.94 448 ALA A O 1
ATOM 3474 N N . PRO A 1 449 ? -8.577 -2.967 -1.612 1.00 88.00 449 PRO A N 1
ATOM 3475 C CA . PRO A 1 449 ? -7.234 -2.927 -2.180 1.00 88.00 449 PRO A CA 1
ATOM 3476 C C . PRO A 1 449 ? -6.748 -4.326 -2.582 1.00 88.00 449 PRO A C 1
ATOM 3478 O O . PRO A 1 449 ? -7.196 -5.324 -2.000 1.00 88.00 449 PRO A O 1
ATOM 3481 N N . PRO A 1 450 ? -5.808 -4.424 -3.538 1.00 87.75 450 PRO A N 1
ATOM 3482 C CA . PRO A 1 450 ? -5.152 -5.681 -3.859 1.00 87.75 450 PRO A CA 1
ATOM 3483 C C . PRO A 1 450 ? -4.499 -6.324 -2.626 1.00 87.75 450 PRO A C 1
ATOM 3485 O O . PRO A 1 450 ? -4.061 -5.610 -1.722 1.00 87.75 450 PRO A O 1
ATOM 3488 N N . PRO A 1 451 ? -4.390 -7.663 -2.576 1.00 87.69 451 PRO A N 1
ATOM 3489 C CA . PRO A 1 451 ? -3.807 -8.335 -1.423 1.00 87.69 451 PRO A CA 1
ATOM 3490 C C . PRO A 1 451 ? -2.347 -7.925 -1.181 1.00 87.69 451 PRO A C 1
ATOM 3492 O O . PRO A 1 451 ? -1.555 -7.814 -2.118 1.00 87.69 451 PRO A O 1
ATOM 3495 N N . VAL A 1 452 ? -1.979 -7.765 0.093 1.00 88.38 452 VAL A N 1
ATOM 3496 C CA . VAL A 1 452 ? -0.600 -7.461 0.502 1.00 88.38 452 VAL A CA 1
ATOM 3497 C C . VAL A 1 452 ? 0.329 -8.622 0.124 1.00 88.38 452 VAL A C 1
ATOM 3499 O O . VAL A 1 452 ? 0.054 -9.753 0.535 1.00 88.38 452 VAL A O 1
ATOM 3502 N N . PRO A 1 453 ? 1.429 -8.383 -0.617 1.00 88.69 453 PRO A N 1
ATOM 3503 C CA . PRO A 1 453 ? 2.360 -9.442 -0.985 1.00 88.69 453 PRO A CA 1
ATOM 3504 C C . PRO A 1 453 ? 3.106 -9.981 0.237 1.00 88.69 453 PRO A C 1
ATOM 3506 O O . PRO A 1 453 ? 3.450 -9.247 1.162 1.00 88.69 453 PRO A O 1
ATOM 3509 N N . TYR A 1 454 ? 3.395 -11.277 0.218 1.00 90.81 454 TYR A N 1
ATOM 3510 C CA . TYR A 1 454 ? 4.136 -11.973 1.269 1.00 90.81 454 TYR A CA 1
ATOM 3511 C C . TYR A 1 454 ? 4.884 -13.170 0.685 1.00 90.81 454 TYR A C 1
ATOM 3513 O O . TYR A 1 454 ? 4.616 -13.599 -0.442 1.00 90.81 454 TYR A O 1
ATOM 3521 N N . THR A 1 455 ? 5.836 -13.710 1.439 1.00 91.00 455 THR A N 1
ATOM 3522 C CA . THR A 1 455 ? 6.553 -14.931 1.052 1.00 91.00 455 THR A CA 1
ATOM 3523 C C . THR A 1 455 ? 6.149 -16.102 1.937 1.00 91.00 455 THR A C 1
ATOM 3525 O O . THR A 1 455 ? 5.738 -15.934 3.085 1.00 91.00 455 THR A O 1
ATOM 3528 N N . TRP A 1 456 ? 6.257 -17.311 1.398 1.00 91.44 456 TRP A N 1
ATOM 3529 C CA . TRP A 1 456 ? 6.133 -18.549 2.151 1.00 91.44 456 TRP A CA 1
ATOM 3530 C C . TRP A 1 456 ? 7.502 -19.011 2.638 1.00 91.44 456 TRP A C 1
ATOM 3532 O O . TRP A 1 456 ? 8.389 -19.245 1.820 1.00 91.44 456 TRP A O 1
ATOM 3542 N N . ASN A 1 457 ? 7.638 -19.235 3.946 1.00 88.00 457 ASN A N 1
ATOM 3543 C CA . ASN A 1 457 ? 8.704 -20.044 4.529 1.00 88.00 457 ASN A CA 1
ATOM 3544 C C . ASN A 1 457 ? 8.350 -21.529 4.379 1.00 88.00 457 ASN A C 1
ATOM 3546 O O . ASN A 1 457 ? 7.552 -22.071 5.155 1.00 88.00 457 ASN A O 1
ATOM 3550 N N . GLN A 1 458 ? 8.961 -22.197 3.405 1.00 85.12 458 GLN A N 1
ATOM 3551 C CA . GLN A 1 458 ? 8.743 -23.621 3.136 1.00 85.12 458 GLN A CA 1
ATOM 3552 C C . GLN A 1 458 ? 9.635 -24.548 3.988 1.00 85.12 458 GLN A C 1
ATOM 3554 O O . GLN A 1 458 ? 9.461 -25.764 3.948 1.00 85.12 458 GLN A O 1
ATOM 3559 N N . GLY A 1 459 ? 10.556 -24.009 4.801 1.00 76.31 459 GLY A N 1
ATOM 3560 C CA . GLY A 1 459 ? 11.447 -24.791 5.668 1.00 76.31 459 GLY A CA 1
ATOM 3561 C C . GLY A 1 459 ? 12.910 -24.792 5.214 1.00 76.31 459 GLY A C 1
ATOM 3562 O O . GLY A 1 459 ? 13.486 -23.738 4.987 1.00 76.31 459 GLY A O 1
ATOM 3563 N N . THR A 1 460 ? 13.558 -25.957 5.162 1.00 60.88 460 THR A N 1
ATOM 3564 C CA . THR A 1 460 ? 15.026 -26.097 5.017 1.00 60.88 460 THR A CA 1
ATOM 3565 C C . THR A 1 460 ? 15.512 -26.332 3.577 1.00 60.88 460 THR A C 1
ATOM 3567 O O . THR A 1 460 ? 16.643 -26.770 3.380 1.00 60.88 460 THR A O 1
ATOM 3570 N N . SER A 1 461 ? 14.691 -26.061 2.560 1.00 55.94 461 SER A N 1
ATOM 3571 C CA . SER A 1 461 ? 15.076 -26.234 1.152 1.00 55.94 461 SER A CA 1
ATOM 3572 C C . SER A 1 461 ? 15.869 -25.036 0.606 1.00 55.94 461 SER A C 1
ATOM 3574 O O . SER A 1 461 ? 15.779 -23.928 1.130 1.00 55.94 461 SER A O 1
ATOM 3576 N N . ALA A 1 462 ? 16.615 -25.239 -0.489 1.00 49.31 462 ALA A N 1
ATOM 3577 C CA . ALA A 1 462 ? 17.304 -24.162 -1.218 1.00 49.31 462 ALA A CA 1
ATOM 3578 C C . ALA A 1 462 ? 16.337 -23.067 -1.728 1.00 49.31 462 ALA A C 1
ATOM 3580 O O . ALA A 1 462 ? 16.715 -21.908 -1.827 1.00 49.31 462 ALA A O 1
ATOM 3581 N N . ASN A 1 463 ? 15.060 -23.419 -1.931 1.00 58.16 463 ASN A N 1
ATOM 3582 C CA . ASN A 1 463 ? 13.953 -22.503 -2.227 1.00 58.16 463 ASN A CA 1
ATOM 3583 C C . ASN A 1 463 ? 13.105 -22.236 -0.972 1.00 58.16 463 ASN A C 1
ATOM 3585 O O . ASN A 1 463 ? 11.881 -22.359 -0.995 1.00 58.16 463 ASN A O 1
ATOM 3589 N N . ARG A 1 464 ? 13.759 -21.921 0.153 1.00 70.81 464 ARG A N 1
ATOM 3590 C CA . ARG A 1 464 ? 13.092 -21.687 1.444 1.00 70.81 464 ARG A CA 1
ATOM 3591 C C . ARG A 1 464 ? 12.010 -20.611 1.367 1.00 70.81 464 ARG A C 1
ATOM 3593 O O . ARG A 1 464 ? 11.022 -20.712 2.092 1.00 70.81 464 ARG A O 1
ATOM 3600 N N . TRP A 1 465 ? 12.213 -19.612 0.512 1.00 79.25 465 TRP A N 1
ATOM 3601 C CA . TRP A 1 465 ? 11.333 -18.466 0.333 1.00 79.25 465 TRP A CA 1
ATOM 3602 C C . TRP A 1 465 ? 10.747 -18.470 -1.069 1.00 79.25 465 TRP A C 1
ATOM 3604 O O . TRP A 1 465 ? 11.482 -18.404 -2.051 1.00 79.25 465 TRP A O 1
ATOM 3614 N N . ALA A 1 466 ? 9.423 -18.513 -1.157 1.00 80.62 466 ALA A N 1
ATOM 3615 C CA . ALA A 1 466 ? 8.707 -18.351 -2.416 1.00 80.62 466 ALA A CA 1
ATOM 3616 C C . ALA A 1 466 ? 7.701 -17.213 -2.278 1.00 80.62 466 ALA A C 1
ATOM 3618 O O . ALA A 1 466 ? 6.950 -17.175 -1.303 1.00 80.62 466 ALA A O 1
ATOM 3619 N N . LEU A 1 467 ? 7.673 -16.292 -3.239 1.00 83.31 467 LEU A N 1
ATOM 3620 C CA . LEU A 1 467 ? 6.657 -15.248 -3.269 1.00 83.31 467 LEU A CA 1
ATOM 3621 C C . LEU A 1 467 ? 5.274 -15.903 -3.426 1.00 83.31 467 LEU A C 1
ATOM 3623 O O . LEU A 1 467 ? 5.062 -16.693 -4.344 1.00 83.31 467 LEU A O 1
ATOM 3627 N N . ALA A 1 468 ? 4.356 -15.623 -2.499 1.00 86.31 468 ALA A N 1
ATOM 3628 C CA . ALA A 1 468 ? 3.040 -16.256 -2.472 1.00 86.31 468 ALA A CA 1
ATOM 3629 C C . ALA A 1 468 ? 2.124 -15.722 -3.575 1.00 86.31 468 ALA A C 1
ATOM 3631 O O . ALA A 1 468 ? 1.377 -16.479 -4.192 1.00 86.31 468 ALA A O 1
ATOM 3632 N N . ILE A 1 469 ? 2.201 -14.413 -3.804 1.00 84.31 469 ILE A N 1
ATOM 3633 C CA . ILE A 1 469 ? 1.451 -13.673 -4.812 1.00 84.31 469 ILE A CA 1
ATOM 3634 C C . ILE A 1 469 ? 2.339 -12.562 -5.384 1.00 84.31 469 ILE A C 1
ATOM 3636 O O . ILE A 1 469 ? 3.168 -12.024 -4.645 1.00 84.31 469 ILE A O 1
ATOM 3640 N N . PRO A 1 470 ? 2.170 -12.183 -6.661 1.00 81.25 470 PRO A N 1
ATOM 3641 C CA . PRO A 1 470 ? 2.878 -11.042 -7.231 1.00 81.25 470 PRO A CA 1
ATOM 3642 C C . PRO A 1 470 ? 2.674 -9.758 -6.415 1.00 81.25 470 PRO A C 1
ATOM 3644 O O . PRO A 1 470 ? 1.647 -9.579 -5.757 1.00 81.25 470 PRO A O 1
ATOM 3647 N N . GLY A 1 471 ? 3.640 -8.841 -6.484 1.00 82.62 471 GLY A N 1
ATOM 3648 C CA . GLY A 1 471 ? 3.474 -7.500 -5.931 1.00 82.62 471 GLY A CA 1
ATOM 3649 C C . GLY A 1 471 ? 2.481 -6.697 -6.767 1.00 82.62 471 GLY A C 1
ATOM 3650 O O . GLY A 1 471 ? 2.821 -6.244 -7.859 1.00 82.62 471 GLY A O 1
ATOM 3651 N N . PHE A 1 472 ? 1.261 -6.516 -6.267 1.00 84.50 472 PHE A N 1
ATOM 3652 C CA . PHE A 1 472 ? 0.275 -5.629 -6.884 1.00 84.50 472 PHE A CA 1
ATOM 3653 C C . PHE A 1 472 ? 0.499 -4.179 -6.447 1.00 84.50 472 PHE A C 1
ATOM 3655 O O . PHE A 1 472 ? 0.785 -3.906 -5.279 1.00 84.50 472 PHE A O 1
ATOM 3662 N N . ALA A 1 473 ? 0.344 -3.242 -7.380 1.00 79.12 473 ALA A N 1
ATOM 3663 C CA . ALA A 1 473 ? 0.324 -1.822 -7.055 1.00 79.12 473 ALA A CA 1
ATOM 3664 C C . ALA A 1 473 ? -0.920 -1.477 -6.219 1.00 79.12 473 ALA A C 1
ATOM 3666 O O . ALA A 1 473 ? -1.978 -2.078 -6.394 1.00 79.12 473 ALA A O 1
ATOM 3667 N N . GLY A 1 474 ? -0.806 -0.511 -5.305 1.00 75.62 474 GLY A N 1
ATOM 3668 C CA . GLY A 1 474 ? -1.928 -0.100 -4.452 1.00 75.62 474 GLY A CA 1
ATOM 3669 C C . GLY A 1 474 ? -2.316 -1.097 -3.352 1.00 75.62 474 GLY A C 1
ATOM 3670 O O . GLY A 1 474 ? -3.384 -0.959 -2.769 1.00 75.62 474 GLY A O 1
ATOM 3671 N N . ALA A 1 475 ? -1.467 -2.080 -3.023 1.00 79.56 475 ALA A N 1
ATOM 3672 C CA . ALA A 1 475 ? -1.647 -2.925 -1.829 1.00 79.56 475 ALA A CA 1
ATOM 3673 C C . ALA A 1 475 ? -1.474 -2.144 -0.497 1.00 79.56 475 ALA A C 1
ATOM 3675 O O . ALA A 1 475 ? -1.719 -2.650 0.605 1.00 79.56 475 ALA A O 1
ATOM 3676 N N . ASP A 1 476 ? -1.036 -0.889 -0.588 1.00 72.31 476 ASP A N 1
ATOM 3677 C CA . ASP A 1 476 ? -1.032 0.085 0.494 1.00 72.31 476 ASP A CA 1
ATOM 3678 C C . ASP A 1 476 ? -2.374 0.836 0.485 1.00 72.31 476 ASP A C 1
ATOM 3680 O O . ASP A 1 476 ? -2.772 1.335 -0.555 1.00 72.31 476 ASP A O 1
ATOM 3684 N N . GLY A 1 477 ? -3.089 0.909 1.616 1.00 80.69 477 GLY A N 1
ATOM 3685 C CA . GLY A 1 477 ? -4.367 1.645 1.705 1.00 80.69 477 GLY A CA 1
ATOM 3686 C C . GLY A 1 477 ? -5.528 0.903 2.364 1.00 80.69 477 GLY A C 1
ATOM 3687 O O . GLY A 1 477 ? -6.609 1.461 2.510 1.00 80.69 477 GLY A O 1
ATOM 3688 N N . HIS A 1 478 ? -5.336 -0.337 2.820 1.00 88.06 478 HIS A N 1
ATOM 3689 C CA . HIS A 1 478 ? -6.362 -1.088 3.564 1.00 88.06 478 HIS A CA 1
ATOM 3690 C C . HIS A 1 478 ? -6.979 -0.300 4.740 1.00 88.06 478 HIS A C 1
ATOM 3692 O O . HIS A 1 478 ? -8.180 -0.398 4.984 1.00 88.06 478 HIS A O 1
ATOM 3698 N N . GLY A 1 479 ? -6.180 0.524 5.422 1.00 88.88 479 GLY A N 1
ATOM 3699 C CA . GLY A 1 479 ? -6.594 1.325 6.574 1.00 88.88 479 GLY A CA 1
ATOM 3700 C C . GLY A 1 479 ? -7.500 2.514 6.312 1.00 88.88 479 GLY A C 1
ATOM 3701 O O . GLY A 1 479 ? -8.186 2.979 7.223 1.00 88.88 479 GLY A O 1
ATOM 3702 N N . ASP A 1 480 ? -7.502 3.025 5.086 1.00 89.81 480 ASP A N 1
ATOM 3703 C CA . ASP A 1 480 ? -8.024 4.359 4.797 1.00 89.81 480 ASP A CA 1
ATOM 3704 C C . ASP A 1 480 ? -9.538 4.433 5.009 1.00 89.81 480 ASP A C 1
ATOM 3706 O O . ASP A 1 480 ? -10.047 5.413 5.549 1.00 89.81 480 ASP A O 1
ATOM 3710 N N . ALA A 1 481 ? -10.261 3.358 4.689 1.00 93.75 481 ALA A N 1
ATOM 3711 C CA . ALA A 1 481 ? -11.695 3.263 4.945 1.00 93.75 481 ALA A CA 1
ATOM 3712 C C . ALA A 1 481 ? -12.032 3.281 6.449 1.00 93.75 481 ALA A C 1
ATOM 3714 O O . ALA A 1 481 ? -13.031 3.880 6.849 1.00 93.75 481 ALA A O 1
ATOM 3715 N N . ILE A 1 482 ? -11.188 2.677 7.295 1.00 94.81 482 ILE A N 1
ATOM 3716 C CA . ILE A 1 482 ? -11.369 2.688 8.755 1.00 94.81 482 ILE A CA 1
ATOM 3717 C C . ILE A 1 482 ? -11.107 4.090 9.302 1.00 94.81 482 ILE A C 1
ATOM 3719 O O . ILE A 1 482 ? -11.898 4.606 10.091 1.00 94.81 482 ILE A O 1
ATOM 3723 N N . SER A 1 483 ? -10.018 4.721 8.863 1.00 92.94 483 SER A N 1
ATOM 3724 C CA . SER A 1 483 ? -9.675 6.092 9.243 1.00 92.94 483 SER A CA 1
ATOM 3725 C C . SER A 1 483 ? -10.751 7.089 8.794 1.00 92.94 483 SER A C 1
ATOM 3727 O O . SER A 1 483 ? -11.117 7.975 9.567 1.00 92.94 483 SER A O 1
ATOM 3729 N N . LEU A 1 484 ? -11.326 6.916 7.596 1.00 95.00 484 LEU A N 1
ATOM 3730 C CA . LEU A 1 484 ? -12.466 7.705 7.123 1.00 95.00 484 LEU A CA 1
ATOM 3731 C C . LEU A 1 484 ? -13.691 7.507 8.026 1.00 95.00 484 LEU A C 1
ATOM 3733 O O . LEU A 1 484 ? -14.261 8.494 8.492 1.00 95.00 484 LEU A O 1
ATOM 3737 N N . ALA A 1 485 ? -14.066 6.258 8.329 1.00 97.12 485 ALA A N 1
ATOM 3738 C CA . ALA A 1 485 ? -15.171 5.961 9.241 1.00 97.12 485 ALA A CA 1
ATOM 3739 C C . ALA A 1 485 ? -14.954 6.604 10.622 1.00 97.12 485 ALA A C 1
ATOM 3741 O O . ALA A 1 485 ? -15.849 7.267 11.146 1.00 97.12 485 ALA A O 1
ATOM 3742 N N . TRP A 1 486 ? -13.747 6.487 11.181 1.00 96.69 486 TRP A N 1
ATOM 3743 C CA . TRP A 1 486 ? -13.381 7.110 12.453 1.00 96.69 486 TRP A CA 1
ATOM 3744 C C . TRP A 1 486 ? -13.513 8.638 12.412 1.00 96.69 486 TRP A C 1
ATOM 3746 O O . TRP A 1 486 ? -14.114 9.223 13.315 1.00 96.69 486 TRP A O 1
ATOM 3756 N N . CYS A 1 487 ? -13.018 9.296 11.358 1.00 95.06 487 CYS A N 1
ATOM 3757 C CA . CYS A 1 487 ? -13.144 10.746 11.199 1.00 95.06 487 CYS A CA 1
ATOM 3758 C C . CYS A 1 487 ? -14.615 11.179 11.122 1.00 95.06 487 CYS A C 1
ATOM 3760 O O . CYS A 1 487 ? -15.004 12.131 11.795 1.00 95.06 487 CYS A O 1
ATOM 3762 N N . LEU A 1 488 ? -15.455 10.465 10.367 1.00 96.88 488 LEU A N 1
ATOM 3763 C CA . LEU A 1 488 ? -16.890 10.761 10.276 1.00 96.88 488 LEU A CA 1
ATOM 3764 C C . LEU A 1 488 ? -17.587 10.618 11.636 1.00 96.88 488 LEU A C 1
ATOM 3766 O O . LEU A 1 488 ? -18.395 11.470 12.011 1.00 96.88 488 LEU A O 1
ATOM 3770 N N . VAL A 1 489 ? -17.229 9.594 12.415 1.00 97.12 489 VAL A N 1
ATOM 3771 C CA . VAL A 1 489 ? -17.730 9.416 13.785 1.00 97.12 489 VAL A CA 1
ATOM 3772 C C . VAL A 1 489 ? -17.299 10.572 14.674 1.00 97.12 489 VAL A C 1
ATOM 3774 O O . VAL A 1 489 ? -18.144 11.153 15.347 1.00 97.12 489 VAL A O 1
ATOM 3777 N N . LYS A 1 490 ? -16.017 10.954 14.647 1.00 96.38 490 LYS A N 1
ATOM 3778 C CA . LYS A 1 490 ? -15.489 12.081 15.430 1.00 96.38 490 LYS A CA 1
ATOM 3779 C C . LYS A 1 490 ? -16.013 13.447 14.998 1.00 96.38 490 LYS A C 1
ATOM 3781 O O . LYS A 1 490 ? -15.921 14.389 15.784 1.00 96.38 490 LYS A O 1
ATOM 3786 N N . ALA A 1 491 ? -16.585 13.540 13.802 1.00 96.50 491 ALA A N 1
ATOM 3787 C CA . ALA A 1 491 ? -17.308 14.705 13.309 1.00 96.50 491 ALA A CA 1
ATOM 3788 C C . ALA A 1 491 ? -18.807 14.713 13.659 1.00 96.50 491 ALA A C 1
ATOM 3790 O O . ALA A 1 491 ? -19.493 15.678 13.327 1.00 96.50 491 ALA A O 1
ATOM 3791 N N . GLY A 1 492 ? -19.320 13.664 14.308 1.00 96.88 492 GLY A N 1
ATOM 3792 C CA . GLY A 1 492 ? -20.704 13.593 14.784 1.00 96.88 492 GLY A CA 1
ATOM 3793 C C . GLY A 1 492 ? -21.659 12.869 13.837 1.00 96.88 492 GLY A C 1
ATOM 3794 O O . GLY A 1 492 ? -22.857 12.820 14.097 1.00 96.88 492 GLY A O 1
ATOM 3795 N N . TYR A 1 493 ? -21.153 12.248 12.768 1.00 97.56 493 TYR A N 1
ATOM 3796 C CA . TYR A 1 493 ? -21.969 11.562 11.758 1.00 97.56 493 TYR A CA 1
ATOM 3797 C C . TYR A 1 493 ? -22.206 10.077 12.060 1.00 97.56 493 TYR A C 1
ATOM 3799 O O . TYR A 1 493 ? -22.607 9.335 11.166 1.00 97.56 493 TYR A O 1
ATOM 3807 N N . ARG A 1 494 ? -21.989 9.624 13.305 1.00 97.50 494 ARG A N 1
ATOM 3808 C CA . ARG A 1 494 ? -22.129 8.210 13.704 1.00 97.50 494 ARG A CA 1
ATOM 3809 C C . ARG A 1 494 ? -23.474 7.612 13.279 1.00 97.50 494 ARG A C 1
ATOM 3811 O O . ARG A 1 494 ? -23.494 6.633 12.543 1.00 97.50 494 ARG A O 1
ATOM 3818 N N . GLU A 1 495 ? -24.584 8.211 13.704 1.00 97.81 495 GLU A N 1
ATOM 3819 C CA . GLU A 1 495 ? -25.925 7.677 13.419 1.00 97.81 495 GLU A CA 1
ATOM 3820 C C . GLU A 1 495 ? -26.253 7.710 11.921 1.00 97.81 495 GLU A C 1
ATOM 3822 O O . GLU A 1 495 ? -26.868 6.790 11.388 1.00 97.81 495 GLU A O 1
ATOM 3827 N N . THR A 1 496 ? -25.788 8.745 11.211 1.00 98.00 496 THR A N 1
ATOM 3828 C CA . THR A 1 496 ? -25.985 8.852 9.757 1.00 98.00 496 THR A CA 1
ATOM 3829 C C . THR A 1 496 ? -25.186 7.786 9.011 1.00 98.00 496 THR A C 1
ATOM 3831 O O . THR A 1 496 ? -25.715 7.166 8.094 1.00 98.00 496 THR A O 1
ATOM 3834 N N . LEU A 1 497 ? -23.939 7.534 9.424 1.00 98.38 497 LEU A N 1
ATOM 3835 C CA . LEU A 1 497 ? -23.107 6.453 8.899 1.00 98.38 497 LEU A CA 1
ATOM 3836 C C . LEU A 1 497 ? -23.803 5.100 9.094 1.00 98.38 497 LEU A C 1
ATOM 3838 O O . LEU A 1 497 ? -23.979 4.369 8.126 1.00 98.38 497 LEU A O 1
ATOM 3842 N N . LEU A 1 498 ? -24.252 4.795 10.315 1.00 98.50 498 LEU A N 1
ATOM 3843 C CA . LEU A 1 498 ? -24.931 3.536 10.635 1.00 98.50 498 LEU A CA 1
ATOM 3844 C C . LEU A 1 498 ? -26.209 3.329 9.807 1.00 98.50 498 LEU A C 1
ATOM 3846 O O . LEU A 1 498 ? -26.399 2.257 9.232 1.00 98.50 498 LEU A O 1
ATOM 3850 N N . ALA A 1 499 ? -27.053 4.358 9.692 1.00 98.25 499 ALA A N 1
ATOM 3851 C CA . ALA A 1 499 ? -28.284 4.296 8.906 1.00 98.25 499 ALA A CA 1
ATOM 3852 C C . ALA A 1 499 ? -28.016 4.072 7.407 1.00 98.25 499 ALA A C 1
ATOM 3854 O O . ALA A 1 499 ? -28.691 3.264 6.771 1.00 98.25 499 ALA A O 1
ATOM 3855 N N . GLN A 1 500 ? -27.013 4.752 6.846 1.00 98.31 500 GLN A N 1
ATOM 3856 C CA . GLN A 1 500 ? -26.631 4.592 5.441 1.00 98.31 500 GLN A CA 1
ATOM 3857 C C . GLN A 1 500 ? -26.042 3.203 5.172 1.00 98.31 500 GLN A C 1
ATOM 3859 O O . GLN A 1 500 ? -26.423 2.559 4.197 1.00 98.31 500 GLN A O 1
ATOM 3864 N N . VAL A 1 501 ? -25.180 2.692 6.058 1.00 98.44 501 VAL A N 1
ATOM 3865 C CA . VAL A 1 501 ? -24.622 1.335 5.931 1.00 98.44 501 VAL A CA 1
ATOM 3866 C C . VAL A 1 501 ? -25.726 0.277 5.972 1.00 98.44 501 VAL A C 1
ATOM 3868 O O . VAL A 1 501 ? -25.708 -0.648 5.165 1.00 98.44 501 VAL A O 1
ATOM 3871 N N . ALA A 1 502 ? -26.722 0.432 6.849 1.00 97.81 502 ALA A N 1
ATOM 3872 C CA . ALA A 1 502 ? -27.864 -0.482 6.928 1.00 97.81 502 ALA A CA 1
ATOM 3873 C C . ALA A 1 502 ? -28.729 -0.508 5.655 1.00 97.81 502 ALA A C 1
ATOM 3875 O O . ALA A 1 502 ? -29.447 -1.480 5.429 1.00 97.81 502 ALA A O 1
ATOM 3876 N N . SER A 1 503 ? -28.660 0.533 4.819 1.00 97.12 503 SER A N 1
ATOM 3877 C CA . SER A 1 503 ? -29.385 0.606 3.544 1.00 97.12 503 SER A CA 1
ATOM 3878 C C . SER A 1 503 ? -28.657 -0.054 2.366 1.00 97.12 503 SER A C 1
ATOM 3880 O O . SER A 1 503 ? -29.231 -0.186 1.284 1.00 97.12 503 SER A O 1
ATOM 3882 N N . LEU A 1 504 ? -27.401 -0.473 2.555 1.00 98.00 504 LEU A N 1
ATOM 3883 C CA . LEU A 1 504 ? -26.614 -1.135 1.518 1.00 98.00 504 LEU A CA 1
ATOM 3884 C C . LEU A 1 504 ? -27.111 -2.567 1.244 1.00 98.00 504 LEU A C 1
ATOM 3886 O O . LEU A 1 504 ? -27.727 -3.194 2.109 1.00 98.00 504 LEU A O 1
ATOM 3890 N N . PRO A 1 505 ? -26.769 -3.139 0.072 1.00 97.69 505 PRO A N 1
ATOM 3891 C CA . PRO A 1 505 ? -26.861 -4.579 -0.152 1.00 97.69 505 PRO A CA 1
ATOM 3892 C C . PRO A 1 505 ? -26.214 -5.378 0.988 1.00 97.69 505 PRO A C 1
ATOM 3894 O O . PRO A 1 505 ? -25.193 -4.965 1.543 1.00 97.69 505 PRO A O 1
ATOM 3897 N N . THR A 1 506 ? -26.814 -6.519 1.340 1.00 97.06 506 THR A N 1
ATOM 3898 C CA . THR A 1 506 ? -26.472 -7.279 2.553 1.00 97.06 506 THR A CA 1
ATOM 3899 C C . THR A 1 506 ? -24.993 -7.639 2.648 1.00 97.06 506 THR A C 1
ATOM 3901 O O . THR A 1 506 ? -24.412 -7.487 3.712 1.00 97.06 506 THR A O 1
ATOM 3904 N N . ASP A 1 507 ? -24.359 -8.061 1.558 1.00 95.69 507 ASP A N 1
ATOM 3905 C CA . ASP A 1 507 ? -22.935 -8.413 1.518 1.00 95.69 507 ASP A CA 1
ATOM 3906 C C . ASP A 1 507 ? -22.023 -7.218 1.852 1.00 95.69 507 ASP A C 1
ATOM 3908 O O . ASP A 1 507 ? -21.072 -7.336 2.630 1.00 95.69 507 ASP A O 1
ATOM 3912 N N . ARG A 1 508 ? -22.348 -6.039 1.311 1.00 97.81 508 ARG A N 1
ATOM 3913 C CA . ARG A 1 508 ? -21.634 -4.787 1.581 1.00 97.81 508 ARG A CA 1
ATOM 3914 C C . ARG A 1 508 ? -21.882 -4.301 3.007 1.00 97.81 508 ARG A C 1
ATOM 3916 O O . ARG A 1 508 ? -20.930 -3.931 3.692 1.00 97.81 508 ARG A O 1
ATOM 3923 N N . ALA A 1 509 ? -23.134 -4.336 3.461 1.00 98.44 509 ALA A N 1
ATOM 3924 C CA . ALA A 1 509 ? -23.504 -3.974 4.826 1.00 98.44 509 ALA A CA 1
ATOM 3925 C C . ALA A 1 509 ? -22.814 -4.889 5.849 1.00 98.44 509 ALA A C 1
ATOM 3927 O O . ALA A 1 509 ? -22.206 -4.395 6.793 1.00 98.44 509 ALA A O 1
ATOM 3928 N N . ASP A 1 510 ? -22.835 -6.207 5.630 1.00 98.69 510 ASP A N 1
ATOM 3929 C CA . ASP A 1 510 ? -22.192 -7.205 6.490 1.00 98.69 510 ASP A CA 1
ATOM 3930 C C . ASP A 1 510 ? -20.688 -6.933 6.615 1.00 98.69 510 ASP A C 1
ATOM 3932 O O . ASP A 1 510 ? -20.155 -6.909 7.724 1.00 98.69 510 ASP A O 1
ATOM 3936 N N . LYS A 1 511 ? -20.001 -6.647 5.502 1.00 98.44 511 LYS A N 1
ATOM 3937 C CA . LYS A 1 511 ? -18.579 -6.276 5.524 1.00 98.44 511 LYS A CA 1
ATOM 3938 C C . LYS A 1 511 ? -18.318 -5.043 6.399 1.00 98.44 511 LYS A C 1
ATOM 3940 O O . LYS A 1 511 ? -17.409 -5.053 7.230 1.00 98.44 511 LYS A O 1
ATOM 3945 N N . VAL A 1 512 ? -19.103 -3.978 6.229 1.00 98.69 512 VAL A N 1
ATOM 3946 C CA . VAL A 1 512 ? -18.894 -2.725 6.974 1.00 98.69 512 VAL A CA 1
ATOM 3947 C C . VAL A 1 512 ? -19.272 -2.883 8.447 1.00 98.69 512 VAL A C 1
ATOM 3949 O O . VAL A 1 512 ? -18.493 -2.485 9.307 1.00 98.69 512 VAL A O 1
ATOM 3952 N N . PHE A 1 513 ? -20.404 -3.509 8.775 1.00 98.81 513 PHE A N 1
ATOM 3953 C CA . PHE A 1 513 ? -20.793 -3.752 10.168 1.00 98.81 513 PHE A CA 1
ATOM 3954 C C . PHE A 1 513 ? -19.828 -4.690 10.893 1.00 98.81 513 PHE A C 1
ATOM 3956 O O . PHE A 1 513 ? -19.572 -4.485 12.077 1.00 98.81 513 PHE A O 1
ATOM 3963 N N . ALA A 1 514 ? -19.246 -5.680 10.210 1.00 98.62 514 ALA A N 1
ATOM 3964 C CA . ALA A 1 514 ? -18.215 -6.522 10.808 1.00 98.62 514 ALA A CA 1
ATOM 3965 C C . ALA A 1 514 ? -16.936 -5.731 11.130 1.00 98.62 514 ALA A C 1
ATOM 3967 O O . ALA A 1 514 ? -16.334 -5.967 12.173 1.00 98.62 514 ALA A O 1
ATOM 3968 N N . MET A 1 515 ? -16.557 -4.761 10.287 1.00 98.38 515 MET A N 1
ATOM 3969 C CA . MET A 1 515 ? -15.483 -3.807 10.592 1.00 98.38 515 MET A CA 1
ATOM 3970 C C . MET A 1 515 ? -15.857 -2.891 11.766 1.00 98.38 515 MET A C 1
ATOM 3972 O O . MET A 1 515 ? -15.072 -2.742 12.692 1.00 98.38 515 MET A O 1
ATOM 3976 N N . LEU A 1 516 ? -17.066 -2.325 11.790 1.00 98.38 516 LEU A N 1
ATOM 3977 C CA . LEU A 1 516 ? -17.503 -1.447 12.883 1.00 98.38 516 LEU A CA 1
ATOM 3978 C C . LEU A 1 516 ? -17.597 -2.181 14.230 1.00 98.38 516 LEU A C 1
ATOM 3980 O O . LEU A 1 516 ? -17.332 -1.579 15.268 1.00 98.38 516 LEU A O 1
ATOM 3984 N N . ALA A 1 517 ? -17.909 -3.481 14.230 1.00 98.25 517 ALA A N 1
ATOM 3985 C CA . ALA A 1 517 ? -17.917 -4.307 15.437 1.00 98.25 517 ALA A CA 1
ATOM 3986 C C . ALA A 1 517 ? -16.547 -4.370 16.133 1.00 98.25 517 ALA A C 1
ATOM 3988 O O . ALA A 1 517 ? -16.479 -4.625 17.336 1.00 98.25 517 ALA A O 1
ATOM 3989 N N . THR A 1 518 ? -15.448 -4.143 15.408 1.00 97.62 518 THR A N 1
ATOM 3990 C CA . THR A 1 518 ? -14.116 -4.192 16.012 1.00 97.62 518 THR A CA 1
ATOM 3991 C C . THR A 1 518 ? -13.742 -2.907 16.739 1.00 97.62 518 THR A C 1
ATOM 3993 O O . THR A 1 518 ? -12.849 -2.936 17.581 1.00 97.62 518 THR A O 1
ATOM 3996 N N . PHE A 1 519 ? -14.437 -1.793 16.492 1.00 97.31 519 PHE A N 1
ATOM 3997 C CA . PHE A 1 519 ? -14.171 -0.536 17.188 1.00 97.31 519 PHE A CA 1
ATOM 3998 C C . PHE A 1 519 ? -14.406 -0.725 18.687 1.00 97.31 519 PHE A C 1
ATOM 4000 O O . PHE A 1 519 ? -15.374 -1.362 19.104 1.00 97.31 519 PHE A O 1
ATOM 4007 N N . ASP A 1 520 ? -13.545 -0.142 19.519 1.00 95.38 520 ASP A N 1
ATOM 4008 C CA . ASP A 1 520 ? -13.789 -0.014 20.956 1.00 95.38 520 ASP A CA 1
ATOM 4009 C C . ASP A 1 520 ? -14.757 1.143 21.231 1.00 95.38 520 ASP A C 1
ATOM 4011 O O . ASP A 1 520 ? -14.434 2.152 21.853 1.00 95.38 520 ASP A O 1
ATOM 4015 N N . ASP A 1 521 ? -15.954 0.993 20.663 1.00 94.94 521 ASP A N 1
ATOM 4016 C CA . ASP A 1 521 ? -17.086 1.905 20.730 1.00 94.94 521 ASP A CA 1
ATOM 4017 C C . ASP A 1 521 ? -18.356 1.063 20.907 1.00 94.94 521 ASP A C 1
ATOM 4019 O O . ASP A 1 521 ? -18.772 0.331 20.006 1.00 94.94 521 ASP A O 1
AT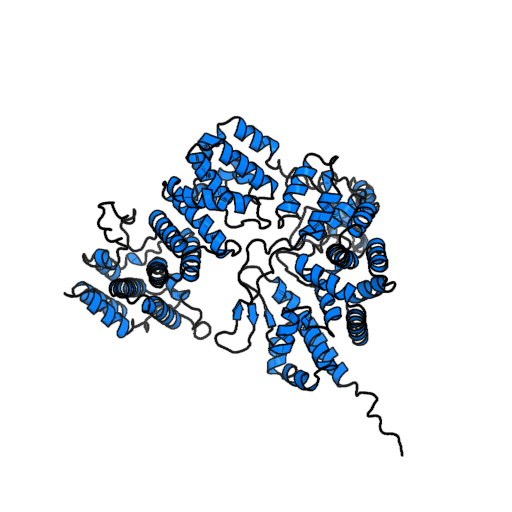OM 4023 N N . GLU A 1 522 ? -18.961 1.149 22.092 1.00 94.81 522 GLU A N 1
ATOM 4024 C CA . GLU A 1 522 ? -20.120 0.327 22.459 1.00 94.81 522 GLU A CA 1
ATOM 4025 C C . GLU A 1 522 ? -21.317 0.557 21.527 1.00 94.81 522 GLU A C 1
ATOM 4027 O O . GLU A 1 522 ? -22.044 -0.382 21.214 1.00 94.81 522 GLU A O 1
ATOM 4032 N N . VAL A 1 523 ? -21.500 1.782 21.021 1.00 96.19 523 VAL A N 1
ATOM 4033 C CA . VAL A 1 523 ? -22.604 2.095 20.103 1.00 96.19 523 VAL A CA 1
ATOM 4034 C C . VAL A 1 523 ? -22.395 1.380 18.771 1.00 96.19 523 VAL A C 1
ATOM 4036 O O . VAL A 1 523 ? -23.334 0.793 18.236 1.00 96.19 523 VAL A O 1
ATOM 4039 N N . MET A 1 524 ? -21.161 1.362 18.260 1.00 97.25 524 MET A N 1
ATOM 4040 C CA . MET A 1 524 ? -20.829 0.637 17.028 1.00 97.25 524 MET A CA 1
ATOM 4041 C C . MET A 1 524 ? -20.963 -0.876 17.188 1.00 97.25 524 MET A C 1
ATOM 4043 O O . MET A 1 524 ? -21.567 -1.533 16.337 1.00 97.25 524 MET A O 1
ATOM 4047 N N . ARG A 1 525 ? -20.458 -1.428 18.299 1.00 97.56 525 ARG A N 1
ATOM 4048 C CA . ARG A 1 525 ? -20.602 -2.855 18.622 1.00 97.56 525 ARG A CA 1
ATOM 4049 C C . ARG A 1 525 ? -22.065 -3.258 18.728 1.00 97.56 525 ARG A C 1
ATOM 4051 O O . ARG A 1 525 ? -22.459 -4.268 18.148 1.00 97.56 525 ARG A O 1
ATOM 4058 N N . GLN A 1 526 ? -22.880 -2.454 19.405 1.00 98.19 526 GLN A N 1
ATOM 4059 C CA . GLN A 1 526 ? -24.306 -2.718 19.553 1.00 98.19 526 GLN A CA 1
ATOM 4060 C C . GLN A 1 526 ? -25.060 -2.589 18.222 1.00 98.19 526 GLN A C 1
ATOM 4062 O O . GLN A 1 526 ? -25.950 -3.392 17.945 1.00 98.19 526 GLN A O 1
ATOM 4067 N N . ALA A 1 527 ? -24.703 -1.629 17.368 1.00 98.44 527 ALA A N 1
ATOM 4068 C CA . ALA A 1 527 ? -25.302 -1.508 16.041 1.00 98.44 527 ALA A CA 1
ATOM 4069 C C . ALA A 1 527 ? -24.980 -2.728 15.160 1.00 98.44 527 ALA A C 1
ATOM 4071 O O . ALA A 1 527 ? -25.876 -3.282 14.523 1.00 98.44 527 ALA A O 1
ATOM 4072 N N . ALA A 1 528 ? -23.732 -3.208 15.186 1.00 98.56 528 ALA A N 1
ATOM 4073 C CA . ALA A 1 528 ? -23.355 -4.448 14.511 1.00 98.56 528 ALA A CA 1
ATOM 4074 C C . ALA A 1 528 ? -24.092 -5.668 15.094 1.00 98.56 528 ALA A C 1
ATOM 4076 O O . ALA A 1 528 ? -24.591 -6.505 14.343 1.00 98.56 528 ALA A O 1
ATOM 4077 N N . ALA A 1 529 ? -24.229 -5.742 16.421 1.00 98.56 529 ALA A N 1
ATOM 4078 C CA . ALA A 1 529 ? -24.991 -6.786 17.103 1.00 98.56 529 ALA A CA 1
ATOM 4079 C C . ALA A 1 529 ? -26.450 -6.834 16.624 1.00 98.56 529 ALA A C 1
ATOM 4081 O O . ALA A 1 529 ? -26.973 -7.909 16.337 1.00 98.56 529 ALA A O 1
ATOM 4082 N N . VAL A 1 530 ? -27.096 -5.673 16.470 1.00 98.56 530 VAL A N 1
ATOM 4083 C CA . VAL A 1 530 ? -28.459 -5.568 15.924 1.00 98.56 530 VAL A CA 1
ATOM 4084 C C . VAL A 1 530 ? -28.505 -6.012 14.460 1.00 98.56 530 VAL A C 1
ATOM 4086 O O . VAL A 1 530 ? -29.360 -6.820 14.105 1.00 98.56 530 VAL A O 1
ATOM 4089 N N . HIS A 1 531 ? -27.570 -5.549 13.624 1.00 98.56 531 HIS A N 1
ATOM 4090 C CA . HIS A 1 531 ? -27.509 -5.889 12.195 1.00 98.56 531 HIS A CA 1
ATOM 4091 C C . HIS A 1 531 ? -27.380 -7.399 11.933 1.00 98.56 531 HIS A C 1
ATOM 4093 O O . HIS A 1 531 ? -28.026 -7.954 11.036 1.00 98.56 531 HIS A O 1
ATOM 4099 N N . PHE A 1 532 ? -26.564 -8.081 12.739 1.00 98.44 532 PHE A N 1
ATOM 4100 C CA . PHE A 1 532 ? -26.363 -9.528 12.641 1.00 98.44 532 PHE A CA 1
ATOM 4101 C C . PHE A 1 532 ? -27.343 -10.356 13.482 1.00 98.44 532 PHE A C 1
ATOM 4103 O O . PHE A 1 532 ? -27.347 -11.578 13.348 1.00 98.44 532 PHE A O 1
ATOM 4110 N N . ALA A 1 533 ? -28.175 -9.716 14.311 1.00 98.25 533 ALA A N 1
ATOM 4111 C CA . ALA A 1 533 ? -29.003 -10.360 15.333 1.00 98.25 533 ALA A CA 1
ATOM 4112 C C . ALA A 1 533 ? -28.189 -11.222 16.328 1.00 98.25 533 ALA A C 1
ATOM 4114 O O . ALA A 1 533 ? -28.602 -12.320 16.700 1.00 98.25 533 ALA A O 1
ATOM 4115 N N . LEU A 1 534 ? -27.032 -10.708 16.762 1.00 98.19 534 LEU A N 1
ATOM 4116 C CA . LEU A 1 534 ? -26.077 -11.355 17.671 1.00 98.19 534 LEU A CA 1
ATOM 4117 C C . LEU A 1 534 ? -25.891 -10.502 18.938 1.00 98.19 534 LEU A C 1
ATOM 4119 O O . LEU A 1 534 ? -24.960 -9.698 18.994 1.00 98.19 534 LEU A O 1
ATOM 4123 N N . PRO A 1 535 ? -26.776 -10.614 19.947 1.00 97.19 535 PRO A N 1
ATOM 4124 C CA . PRO A 1 535 ? -26.754 -9.741 21.127 1.00 97.19 535 PRO A CA 1
ATOM 4125 C C . PRO A 1 535 ? -25.484 -9.875 21.982 1.00 97.19 535 PRO A C 1
ATOM 4127 O O . PRO A 1 535 ? -25.179 -8.973 22.755 1.00 97.19 535 PRO A O 1
ATOM 4130 N N . ASP A 1 536 ? -24.760 -10.984 21.853 1.00 97.12 536 ASP A N 1
ATOM 4131 C CA . ASP A 1 536 ? -23.503 -11.292 22.535 1.00 97.12 536 ASP A CA 1
ATOM 4132 C C . ASP A 1 536 ? -22.245 -10.834 21.765 1.00 97.12 536 ASP A C 1
ATOM 4134 O O . ASP A 1 536 ? -21.126 -10.923 22.280 1.00 97.12 536 ASP A O 1
ATOM 4138 N N . LEU A 1 537 ? -22.404 -10.304 20.544 1.00 97.94 537 LEU A N 1
ATOM 4139 C CA . LEU A 1 537 ? -21.291 -9.830 19.717 1.00 97.94 537 LEU A CA 1
ATOM 4140 C C . LEU A 1 537 ? -20.398 -8.785 20.422 1.00 97.94 537 LEU A C 1
ATOM 4142 O O . LEU A 1 537 ? -19.175 -8.919 20.316 1.00 97.94 537 LEU A O 1
ATOM 4146 N N . PRO A 1 538 ? -20.919 -7.784 21.164 1.00 97.88 538 PRO A N 1
ATOM 4147 C CA . PRO A 1 538 ? -20.071 -6.816 21.862 1.00 97.88 538 PRO A CA 1
ATOM 4148 C C . PRO A 1 538 ? -19.124 -7.481 22.869 1.00 97.88 538 PRO A C 1
ATOM 4150 O O . PRO A 1 538 ? -17.938 -7.148 22.928 1.00 97.88 538 PRO A O 1
ATOM 4153 N N . GLN A 1 539 ? -19.615 -8.475 23.616 1.00 97.38 539 GLN A N 1
ATOM 4154 C CA . GLN A 1 539 ? -18.826 -9.222 24.595 1.00 97.38 539 GLN A CA 1
ATOM 4155 C C . GLN A 1 539 ? -17.794 -10.121 23.909 1.00 97.38 539 GLN A C 1
ATOM 4157 O O . GLN A 1 539 ? -16.668 -10.238 24.393 1.00 97.38 539 GLN A O 1
ATOM 4162 N N . ILE A 1 540 ? -18.145 -10.719 22.768 1.00 97.88 540 ILE A N 1
ATOM 4163 C CA . ILE A 1 540 ? -17.211 -11.511 21.961 1.00 97.88 540 ILE A CA 1
ATOM 4164 C C . ILE A 1 540 ? -16.092 -10.630 21.397 1.00 97.88 540 ILE A C 1
ATOM 4166 O O . ILE A 1 540 ? -14.929 -11.014 21.479 1.00 97.88 540 ILE A O 1
ATOM 4170 N N . MET A 1 541 ? -16.393 -9.427 20.904 1.00 97.69 541 MET A N 1
ATOM 4171 C CA . MET A 1 541 ? -15.370 -8.484 20.427 1.00 97.69 541 MET A CA 1
ATOM 4172 C C . MET A 1 541 ? -14.467 -7.982 21.554 1.00 97.69 541 MET A C 1
ATOM 4174 O O . MET A 1 541 ? -13.246 -7.961 21.396 1.00 97.69 541 MET A O 1
ATOM 4178 N N . ALA A 1 542 ? -15.030 -7.674 22.725 1.00 96.00 542 ALA A N 1
ATOM 4179 C CA . ALA A 1 542 ? -14.236 -7.362 23.911 1.00 96.00 542 ALA A CA 1
ATOM 4180 C C . ALA A 1 542 ? -13.324 -8.536 24.321 1.00 96.00 542 ALA A C 1
ATOM 4182 O O . ALA A 1 542 ? -12.187 -8.323 24.745 1.00 96.00 542 ALA A O 1
ATOM 4183 N N . LEU A 1 543 ? -13.795 -9.780 24.163 1.00 96.75 543 LEU A N 1
ATOM 4184 C CA . LEU A 1 543 ? -12.991 -10.970 24.421 1.00 96.75 543 LEU A CA 1
ATOM 4185 C C . LEU A 1 543 ? -11.859 -11.131 23.404 1.00 96.75 543 LEU A C 1
ATOM 4187 O O . LEU A 1 543 ? -10.736 -11.390 23.827 1.00 96.75 543 LEU A O 1
ATOM 4191 N N . VAL A 1 544 ? -12.122 -10.964 22.101 1.00 96.56 544 VAL A N 1
ATOM 4192 C CA . VAL A 1 544 ? -11.105 -11.070 21.035 1.00 96.56 544 VAL A CA 1
ATOM 4193 C C . VAL A 1 544 ? -9.897 -10.181 21.335 1.00 96.56 544 VAL A C 1
ATOM 4195 O O . VAL A 1 544 ? -8.761 -10.633 21.203 1.00 96.56 544 VAL A O 1
ATOM 4198 N N . PHE A 1 545 ? -10.134 -8.945 21.779 1.00 94.88 545 PHE A N 1
ATOM 4199 C CA . PHE A 1 545 ? -9.089 -7.942 22.012 1.00 94.88 545 PHE A CA 1
ATOM 4200 C C . PHE A 1 545 ? -8.535 -7.911 23.440 1.00 94.88 545 PHE A C 1
ATOM 4202 O O . PHE A 1 545 ? -7.830 -6.979 23.825 1.00 94.88 545 PHE A O 1
ATOM 4209 N N . LYS A 1 546 ? -8.820 -8.937 24.242 1.00 93.88 546 LYS A N 1
ATOM 4210 C CA . LYS A 1 546 ? -8.254 -9.090 25.581 1.00 93.88 546 LYS A CA 1
ATOM 4211 C C . LYS A 1 546 ? -6.749 -9.371 25.505 1.00 93.88 546 LYS A C 1
ATOM 4213 O O . LYS A 1 546 ? -6.324 -10.293 24.814 1.00 93.88 546 LYS A O 1
ATOM 4218 N N . ASP A 1 547 ? -5.957 -8.677 26.327 1.00 85.00 547 ASP A N 1
ATOM 4219 C CA . ASP A 1 547 ? -4.486 -8.805 26.381 1.00 85.00 547 ASP A CA 1
ATOM 4220 C C . ASP A 1 547 ? -3.975 -10.253 26.471 1.00 85.00 547 ASP A C 1
ATOM 4222 O O . ASP A 1 547 ? -2.920 -10.598 25.933 1.00 85.00 547 ASP A O 1
ATOM 4226 N N . ARG A 1 548 ? -4.690 -11.110 27.212 1.00 87.81 548 ARG A N 1
ATOM 4227 C CA . ARG A 1 548 ? -4.352 -12.527 27.389 1.00 87.81 548 ARG A CA 1
ATOM 4228 C C . ARG A 1 548 ? -5.595 -13.402 27.348 1.00 87.81 548 ARG A C 1
ATOM 4230 O O . ARG A 1 548 ? -6.453 -13.317 28.229 1.00 87.81 548 ARG A O 1
ATOM 4237 N N . LEU A 1 549 ? -5.622 -14.306 26.377 1.00 91.50 549 LEU A N 1
ATOM 4238 C CA . LEU A 1 549 ? -6.674 -15.302 26.206 1.00 91.50 549 LEU A CA 1
ATOM 4239 C C . LEU A 1 549 ? -6.333 -16.596 26.957 1.00 91.50 549 LEU A C 1
ATOM 4241 O O . LEU A 1 549 ? -5.261 -17.182 26.779 1.00 91.50 549 LEU A O 1
ATOM 4245 N N . ALA A 1 550 ? -7.268 -17.066 27.779 1.00 91.94 550 ALA A N 1
ATOM 4246 C CA . ALA A 1 550 ? -7.228 -18.399 28.365 1.00 91.94 550 ALA A CA 1
ATOM 4247 C C . ALA A 1 550 ? -7.569 -19.472 27.315 1.00 91.94 550 ALA A C 1
ATOM 4249 O O . ALA A 1 550 ? -8.005 -19.176 26.204 1.00 91.94 550 ALA A O 1
ATOM 4250 N N . LEU A 1 551 ? -7.382 -20.750 27.657 1.00 91.25 551 LEU A N 1
ATOM 4251 C CA . LEU A 1 551 ? -7.676 -21.850 26.731 1.00 91.25 551 LEU A CA 1
ATOM 4252 C C . LEU A 1 551 ? -9.175 -21.913 26.388 1.00 91.25 551 LEU A C 1
ATOM 4254 O O . LEU A 1 551 ? -9.544 -22.182 25.251 1.00 91.25 551 LEU A O 1
ATOM 4258 N N . GLU A 1 552 ? -10.017 -21.643 27.382 1.00 93.81 552 GLU A N 1
ATOM 4259 C CA . GLU A 1 552 ? -11.473 -21.578 27.279 1.00 93.81 552 GLU A CA 1
ATOM 4260 C C . GLU A 1 552 ? -11.924 -20.437 26.362 1.00 93.81 552 GLU A C 1
ATOM 4262 O O . GLU A 1 552 ? -12.845 -20.628 25.573 1.00 93.81 552 GLU A O 1
ATOM 4267 N N . ASP A 1 553 ? -11.224 -19.299 26.405 1.00 96.38 553 ASP A N 1
ATOM 4268 C CA . ASP A 1 553 ? -11.529 -18.137 25.568 1.00 96.38 553 ASP A CA 1
ATOM 4269 C C . ASP A 1 553 ? -11.388 -18.498 24.075 1.00 96.38 553 ASP A C 1
ATOM 4271 O O . ASP A 1 553 ? -12.280 -18.217 23.284 1.00 96.38 553 ASP A O 1
ATOM 4275 N N . HIS A 1 554 ? -10.328 -19.222 23.688 1.00 95.88 554 HIS A N 1
ATOM 4276 C CA . HIS A 1 554 ? -10.144 -19.669 22.296 1.00 95.88 554 HIS A CA 1
ATOM 4277 C C . HIS A 1 554 ? -11.245 -20.642 21.846 1.00 95.88 554 HIS A C 1
ATOM 4279 O O . HIS A 1 554 ? -11.672 -20.598 20.696 1.00 95.88 554 HIS A O 1
ATOM 4285 N N . ALA A 1 555 ? -11.713 -21.520 22.741 1.00 95.00 555 ALA A N 1
ATOM 4286 C CA . ALA A 1 555 ? -12.806 -22.439 22.434 1.00 95.00 555 ALA A CA 1
ATOM 4287 C C . ALA A 1 555 ? -14.140 -21.698 22.249 1.00 95.00 555 ALA A C 1
ATOM 4289 O O . ALA A 1 555 ? -14.918 -22.079 21.376 1.00 95.00 555 ALA A O 1
ATOM 4290 N N . LEU A 1 556 ? -14.383 -20.645 23.037 1.00 97.69 556 LEU A N 1
ATOM 4291 C CA . LEU A 1 556 ? -15.564 -19.795 22.898 1.00 97.69 556 LEU A CA 1
ATOM 4292 C C . LEU A 1 556 ? -15.543 -19.024 21.572 1.00 97.69 556 LEU A C 1
ATOM 4294 O O . LEU A 1 556 ? -16.537 -19.039 20.854 1.00 97.69 556 LEU A O 1
ATOM 4298 N N . LEU A 1 557 ? -14.404 -18.418 21.216 1.00 98.25 557 LEU A N 1
ATOM 4299 C CA . LEU A 1 557 ? -14.241 -17.706 19.943 1.00 98.25 557 LEU A CA 1
ATOM 4300 C C . LEU A 1 557 ? -14.439 -18.643 18.741 1.00 98.25 557 LEU A C 1
ATOM 4302 O O . LEU A 1 557 ? -15.207 -18.323 17.837 1.00 98.25 557 LEU A O 1
ATOM 4306 N N . ALA A 1 558 ? -13.822 -19.829 18.758 1.00 97.88 558 ALA A N 1
ATOM 4307 C CA . ALA A 1 558 ? -13.998 -20.824 17.699 1.00 97.88 558 ALA A CA 1
ATOM 4308 C C . ALA A 1 558 ? -15.473 -21.236 17.536 1.00 97.88 558 ALA A C 1
ATOM 4310 O O . ALA A 1 558 ? -15.999 -21.245 16.423 1.00 97.88 558 ALA A O 1
ATOM 4311 N N . ALA A 1 559 ? -16.159 -21.513 18.652 1.00 97.94 559 ALA A N 1
ATOM 4312 C CA . ALA A 1 559 ? -17.566 -21.902 18.646 1.00 97.94 559 ALA A CA 1
ATOM 4313 C C . ALA A 1 559 ? -18.485 -20.782 18.134 1.00 97.94 559 ALA A C 1
ATOM 4315 O O . ALA A 1 559 ? -19.389 -21.059 17.349 1.00 97.94 559 ALA A O 1
ATOM 4316 N N . PHE A 1 560 ? -18.242 -19.531 18.533 1.00 98.50 560 PHE A N 1
ATOM 4317 C CA . PHE A 1 560 ? -19.012 -18.383 18.055 1.00 98.50 560 PHE A CA 1
ATOM 4318 C C . PHE A 1 560 ? -18.874 -18.217 16.536 1.00 98.50 560 PHE A C 1
ATOM 4320 O O . PHE A 1 560 ? -19.869 -18.135 15.816 1.00 98.50 560 PHE A O 1
ATOM 4327 N N . GLY A 1 561 ? -17.639 -18.248 16.025 1.00 97.56 561 GLY A N 1
ATOM 4328 C CA . GLY A 1 561 ? -17.387 -18.177 14.587 1.00 97.56 561 GLY A CA 1
ATOM 4329 C C . GLY A 1 561 ? -18.034 -19.327 13.810 1.00 97.56 561 GLY A C 1
ATOM 4330 O O . GLY A 1 561 ? -18.611 -19.098 12.747 1.00 97.56 561 GLY A O 1
ATOM 4331 N N . HIS A 1 562 ? -18.016 -20.547 14.356 1.00 98.00 562 HIS A N 1
ATOM 4332 C CA . HIS A 1 562 ? -18.694 -21.713 13.781 1.00 98.00 562 HIS A CA 1
ATOM 4333 C C . HIS A 1 562 ? -20.219 -21.532 13.691 1.00 98.00 562 HIS A C 1
ATOM 4335 O O . HIS A 1 562 ? -20.810 -21.782 12.640 1.00 98.00 562 HIS A O 1
ATOM 4341 N N . GLN A 1 563 ? -20.853 -21.056 14.767 1.00 98.25 563 GLN A N 1
ATOM 4342 C CA . GLN A 1 563 ? -22.311 -20.921 14.872 1.00 98.25 563 GLN A CA 1
ATOM 4343 C C . GLN A 1 563 ? -22.888 -19.789 14.008 1.00 98.25 563 GLN A C 1
ATOM 4345 O O . GLN A 1 563 ? -24.056 -19.847 13.620 1.00 98.25 563 GLN A O 1
ATOM 4350 N N . HIS A 1 564 ? -22.088 -18.773 13.673 1.00 98.25 564 HIS A N 1
ATOM 4351 C CA . HIS A 1 564 ? -22.570 -17.545 13.035 1.00 98.25 564 HIS A CA 1
ATOM 4352 C C . HIS A 1 564 ? -21.929 -17.292 11.664 1.00 98.25 564 HIS A C 1
ATOM 4354 O O . HIS A 1 564 ? -21.210 -16.315 11.455 1.00 98.25 564 HIS A O 1
ATOM 4360 N N . ALA A 1 565 ? -22.242 -18.156 10.692 1.00 98.06 565 ALA A N 1
ATOM 4361 C CA . ALA A 1 565 ? -21.653 -18.124 9.348 1.00 98.06 565 ALA A CA 1
ATOM 4362 C C . ALA A 1 565 ? -21.803 -16.776 8.611 1.00 98.06 565 ALA A C 1
ATOM 4364 O O . ALA A 1 565 ? -20.854 -16.335 7.969 1.00 98.06 565 ALA A O 1
ATOM 4365 N N . ARG A 1 566 ? -22.951 -16.086 8.728 1.00 98.25 566 ARG A N 1
ATOM 4366 C CA . ARG A 1 566 ? -23.159 -14.762 8.099 1.00 98.25 566 ARG A CA 1
ATOM 4367 C C . ARG A 1 566 ? -22.183 -13.715 8.645 1.00 98.25 566 ARG A C 1
ATOM 4369 O O . ARG A 1 566 ? -21.524 -13.029 7.870 1.00 98.25 566 ARG A O 1
ATOM 4376 N N . TYR A 1 567 ? -22.060 -13.626 9.971 1.00 98.50 567 TYR A N 1
ATOM 4377 C CA . TYR A 1 567 ? -21.106 -12.716 10.608 1.00 98.50 567 TYR A CA 1
ATOM 4378 C C . TYR A 1 567 ? -19.666 -13.082 10.245 1.00 98.50 567 TYR A C 1
ATOM 4380 O O . TYR A 1 567 ? -18.893 -12.206 9.870 1.00 98.50 567 TYR A O 1
ATOM 4388 N N . ARG A 1 568 ? -19.322 -14.376 10.277 1.00 98.31 568 ARG A N 1
ATOM 4389 C CA . ARG A 1 568 ? -17.994 -14.866 9.888 1.00 98.31 568 ARG A CA 1
ATOM 4390 C C . ARG A 1 568 ? -17.636 -14.471 8.452 1.00 98.31 568 ARG A C 1
ATOM 4392 O O . ARG A 1 568 ? -16.551 -13.944 8.232 1.00 98.31 568 ARG A O 1
ATOM 4399 N N . ALA A 1 569 ? -18.552 -14.644 7.499 1.00 98.44 569 ALA A N 1
ATOM 4400 C CA . ALA A 1 569 ? -18.349 -14.234 6.111 1.00 98.44 569 ALA A CA 1
ATOM 4401 C C . ALA A 1 569 ? -18.143 -12.713 5.979 1.00 98.44 569 ALA A C 1
ATOM 4403 O O . ALA A 1 569 ? -17.209 -12.275 5.304 1.00 98.44 569 ALA A O 1
ATOM 4404 N N . GLY A 1 570 ? -18.958 -11.907 6.674 1.00 98.44 570 GLY A N 1
ATOM 4405 C CA . GLY A 1 570 ? -18.785 -10.451 6.741 1.00 98.44 570 GLY A CA 1
ATOM 4406 C C . GLY A 1 570 ? -17.435 -10.044 7.342 1.00 98.44 570 GLY A C 1
ATOM 4407 O O . GLY A 1 570 ? -16.739 -9.192 6.788 1.00 98.44 570 GLY A O 1
ATOM 4408 N N . LEU A 1 571 ? -17.013 -10.704 8.424 1.00 98.62 571 LEU A N 1
ATOM 4409 C CA . LEU A 1 571 ? -15.726 -10.470 9.075 1.00 98.62 571 LEU A CA 1
ATOM 4410 C C . LEU A 1 571 ? -14.547 -10.840 8.175 1.00 98.62 571 LEU A C 1
ATOM 4412 O O . LEU A 1 571 ? -13.596 -10.072 8.089 1.00 98.62 571 LEU A O 1
ATOM 4416 N N . VAL A 1 572 ? -14.603 -11.968 7.469 1.00 98.31 572 VAL A N 1
ATOM 4417 C CA . VAL A 1 572 ? -13.561 -12.382 6.516 1.00 98.31 572 VAL A CA 1
ATOM 4418 C C . VAL A 1 572 ? -13.456 -11.381 5.365 1.00 98.31 572 VAL A C 1
ATOM 4420 O O . VAL A 1 572 ? -12.353 -10.973 4.993 1.00 98.31 572 VAL A O 1
ATOM 4423 N N . ALA A 1 573 ? -14.591 -10.918 4.835 1.00 98.06 573 ALA A N 1
ATOM 4424 C CA . ALA A 1 573 ? -14.608 -9.863 3.826 1.00 98.06 573 ALA A CA 1
ATOM 4425 C C . ALA A 1 573 ? -13.971 -8.566 4.357 1.00 98.06 573 ALA A C 1
ATOM 4427 O O . ALA A 1 573 ? -13.171 -7.940 3.659 1.00 98.06 573 ALA A O 1
ATOM 4428 N N . ALA A 1 574 ? -14.262 -8.195 5.607 1.00 98.25 574 ALA A N 1
ATOM 4429 C CA . ALA A 1 574 ? -13.696 -7.019 6.262 1.00 98.25 574 ALA A CA 1
ATOM 4430 C C . ALA A 1 574 ? -12.190 -7.173 6.533 1.00 98.25 574 ALA A C 1
ATOM 4432 O O . ALA A 1 574 ? -11.411 -6.256 6.283 1.00 98.25 574 ALA A O 1
ATOM 4433 N N . MET A 1 575 ? -11.752 -8.347 6.986 1.00 97.62 575 MET A N 1
ATOM 4434 C CA . MET A 1 575 ? -10.348 -8.688 7.215 1.00 97.62 575 MET A CA 1
ATOM 4435 C C . MET A 1 575 ? -9.516 -8.558 5.940 1.00 97.62 575 MET A C 1
ATOM 4437 O O . MET A 1 575 ? -8.404 -8.037 6.011 1.00 97.62 575 MET A O 1
ATOM 4441 N N . ARG A 1 576 ? -10.047 -9.000 4.794 1.00 94.50 576 ARG A N 1
ATOM 4442 C CA . ARG A 1 576 ? -9.382 -8.900 3.486 1.00 94.50 576 ARG A CA 1
ATOM 4443 C C . ARG A 1 576 ? -9.382 -7.470 2.946 1.00 94.50 576 ARG A C 1
ATOM 4445 O O . ARG A 1 576 ? -8.347 -6.992 2.498 1.00 94.50 576 ARG A O 1
ATOM 4452 N N . ALA A 1 577 ? -10.519 -6.778 3.019 1.00 94.56 577 ALA A N 1
ATOM 4453 C CA . ALA A 1 577 ? -10.656 -5.417 2.503 1.00 94.56 577 ALA A CA 1
ATOM 4454 C C . ALA A 1 577 ? -9.865 -4.394 3.328 1.00 94.56 577 ALA A C 1
ATOM 4456 O O . ALA A 1 577 ? -9.154 -3.564 2.768 1.00 94.56 577 ALA A O 1
ATOM 4457 N N . TYR A 1 578 ? -9.945 -4.473 4.655 1.00 95.12 578 TYR A N 1
ATOM 4458 C CA . TYR A 1 578 ? -9.397 -3.456 5.552 1.00 95.12 578 TYR A CA 1
ATOM 4459 C C . TYR A 1 578 ? -8.130 -3.892 6.293 1.00 95.12 578 TYR A C 1
ATOM 4461 O O . TYR A 1 578 ? -7.585 -3.134 7.093 1.00 95.12 578 TYR A O 1
ATOM 4469 N N . GLY A 1 579 ? -7.638 -5.110 6.042 1.00 94.38 579 GLY A N 1
ATOM 4470 C CA . GLY A 1 579 ? -6.415 -5.611 6.667 1.00 94.38 579 GLY A CA 1
ATOM 4471 C C . GLY A 1 579 ? -6.521 -5.736 8.189 1.00 94.38 579 GLY A C 1
ATOM 4472 O O . GLY A 1 579 ? -5.510 -5.607 8.868 1.00 94.38 579 GLY A O 1
ATOM 4473 N N . LEU A 1 580 ? -7.723 -5.978 8.740 1.00 96.69 580 LEU A N 1
ATOM 4474 C CA . LEU A 1 580 ? -7.977 -5.976 10.195 1.00 96.69 580 LEU A CA 1
ATOM 4475 C C . LEU A 1 580 ? -7.066 -6.943 10.972 1.00 96.69 580 LEU A C 1
ATOM 4477 O O . LEU A 1 580 ? -6.738 -6.719 12.128 1.00 96.69 580 LEU A O 1
ATOM 4481 N N . HIS A 1 581 ? -6.650 -8.033 10.343 1.00 96.00 581 HIS A N 1
ATOM 4482 C CA . HIS A 1 581 ? -5.825 -9.066 10.963 1.00 96.00 581 HIS A CA 1
ATOM 4483 C C . HIS A 1 581 ? -4.324 -8.897 10.678 1.00 96.00 581 HIS A C 1
ATOM 4485 O O . HIS A 1 581 ? -3.519 -9.677 11.178 1.00 96.00 581 HIS A O 1
ATOM 4491 N N . LEU A 1 582 ? -3.940 -7.914 9.858 1.00 94.44 582 LEU A N 1
ATOM 4492 C CA . LEU A 1 582 ? -2.560 -7.678 9.444 1.00 94.44 582 LEU A CA 1
ATOM 4493 C C . LEU A 1 582 ? -1.921 -6.568 10.277 1.00 94.44 582 LEU A C 1
ATOM 4495 O O . LEU A 1 582 ? -2.579 -5.598 10.660 1.00 94.44 582 LEU A O 1
ATOM 4499 N N . TYR A 1 583 ? -0.619 -6.697 10.534 1.00 92.00 583 TYR A N 1
ATOM 4500 C CA . TYR A 1 583 ? 0.124 -5.735 11.340 1.00 92.00 583 TYR A CA 1
ATOM 4501 C C . TYR A 1 583 ? 1.471 -5.371 10.718 1.00 92.00 583 TYR A C 1
ATOM 4503 O O . TYR A 1 583 ? 2.370 -6.200 10.637 1.00 92.00 583 TYR A O 1
ATOM 4511 N N . SER A 1 584 ? 1.662 -4.102 10.365 1.00 87.81 584 SER A N 1
ATOM 4512 C CA . SER A 1 584 ? 2.943 -3.588 9.871 1.00 87.81 584 SER A CA 1
ATOM 4513 C C . SER A 1 584 ? 3.449 -2.459 10.749 1.00 87.81 584 SER A C 1
ATOM 4515 O O . SER A 1 584 ? 2.727 -1.489 10.963 1.00 87.81 584 SER A O 1
ATOM 4517 N N . ASN A 1 585 ? 4.711 -2.534 11.182 1.00 82.69 585 ASN A N 1
ATOM 4518 C CA . ASN A 1 585 ? 5.347 -1.449 11.939 1.00 82.69 585 ASN A CA 1
ATOM 4519 C C . ASN A 1 585 ? 5.537 -0.187 11.089 1.00 82.69 585 ASN A C 1
ATOM 4521 O O . ASN A 1 585 ? 5.579 0.921 11.616 1.00 82.69 585 ASN A O 1
ATOM 4525 N N . ASN A 1 586 ? 5.658 -0.359 9.772 1.00 77.75 586 ASN A N 1
ATOM 4526 C CA . ASN A 1 586 ? 5.963 0.719 8.838 1.00 77.75 586 ASN A CA 1
ATOM 4527 C C . ASN A 1 586 ? 4.692 1.359 8.270 1.00 77.75 586 ASN A C 1
ATOM 4529 O O . ASN A 1 586 ? 4.673 2.554 7.983 1.00 77.75 586 ASN A O 1
ATOM 4533 N N . ARG A 1 587 ? 3.638 0.558 8.073 1.00 77.75 587 ARG A N 1
ATOM 4534 C CA . ARG A 1 587 ? 2.391 0.967 7.418 1.00 77.75 587 ARG A CA 1
ATOM 4535 C C . ARG A 1 587 ? 1.189 0.350 8.134 1.00 77.75 587 ARG A C 1
ATOM 4537 O O . ARG A 1 587 ? 0.627 -0.626 7.632 1.00 77.75 587 ARG A O 1
ATOM 4544 N N . PRO A 1 588 ? 0.791 0.900 9.300 1.00 79.88 588 PRO A N 1
ATOM 4545 C CA . PRO A 1 588 ? -0.384 0.438 10.031 1.00 79.88 588 PRO A CA 1
ATOM 4546 C C . PRO A 1 588 ? -1.574 0.277 9.086 1.00 79.88 588 PRO A C 1
ATOM 4548 O O . PRO A 1 588 ? -1.934 1.240 8.410 1.00 79.88 588 PRO A O 1
ATOM 4551 N N . LYS A 1 589 ? -2.166 -0.923 9.020 1.00 86.69 589 LYS A N 1
ATOM 4552 C CA . LYS A 1 589 ? -3.423 -1.123 8.289 1.00 86.69 589 LYS A CA 1
ATOM 4553 C C . LYS A 1 589 ? -4.518 -0.432 9.081 1.00 86.69 589 LYS A C 1
ATOM 4555 O O . LYS A 1 589 ? -4.922 0.661 8.729 1.00 86.69 589 LYS A O 1
ATOM 4560 N N . VAL A 1 590 ? -4.886 -0.953 10.244 1.00 90.06 590 VAL A N 1
ATOM 4561 C CA . VAL A 1 590 ? -5.690 -0.162 11.180 1.00 90.06 590 VAL A CA 1
ATOM 4562 C C . VAL A 1 590 ? -4.794 0.842 11.899 1.00 90.06 590 VAL A C 1
ATOM 4564 O O . VAL A 1 590 ? -3.795 0.457 12.508 1.00 90.06 590 VAL A O 1
ATOM 4567 N N . ASP A 1 591 ? -5.140 2.129 11.850 1.00 88.06 591 ASP A N 1
ATOM 4568 C CA . ASP A 1 591 ? -4.394 3.161 12.565 1.00 88.06 591 ASP A CA 1
ATOM 4569 C C . ASP A 1 591 ? -4.656 3.084 14.081 1.00 88.06 591 ASP A C 1
ATOM 4571 O O . ASP A 1 591 ? -5.492 3.800 14.634 1.00 88.06 591 ASP A O 1
ATOM 4575 N N . TRP A 1 592 ? -3.886 2.243 14.775 1.00 88.56 592 TRP A N 1
ATOM 4576 C CA . TRP A 1 592 ? -3.943 2.091 16.234 1.00 88.56 592 TRP A CA 1
ATOM 4577 C C . TRP A 1 592 ? -3.488 3.341 17.004 1.00 88.56 592 TRP A C 1
ATOM 4579 O O . TRP A 1 592 ? -3.485 3.345 18.238 1.00 88.56 592 TRP A O 1
ATOM 4589 N N . PHE A 1 593 ? -3.063 4.409 16.317 1.00 87.12 593 PHE A N 1
ATOM 4590 C CA . PHE A 1 593 ? -2.832 5.696 16.957 1.00 87.12 593 PHE A CA 1
ATOM 4591 C C . PHE A 1 593 ? -4.137 6.452 17.243 1.00 87.12 593 PHE A C 1
ATOM 4593 O O . PHE A 1 593 ? -4.065 7.433 17.981 1.00 87.12 593 PHE A O 1
ATOM 4600 N N . LEU A 1 594 ? -5.276 6.024 16.684 1.00 90.94 594 LEU A N 1
ATOM 4601 C CA . LEU A 1 594 ? -6.611 6.597 16.883 1.00 90.94 594 LEU A CA 1
ATOM 4602 C C . LEU A 1 594 ? -7.319 5.982 18.103 1.00 90.94 594 LEU A C 1
ATOM 4604 O O . LEU A 1 594 ? -7.266 4.772 18.317 1.00 90.94 594 LEU A O 1
ATOM 4608 N N . ALA A 1 595 ? -8.016 6.807 18.890 1.00 92.75 595 ALA A N 1
ATOM 4609 C CA . ALA A 1 595 ? -8.797 6.325 20.029 1.00 92.75 595 ALA A CA 1
ATOM 4610 C C . ALA A 1 595 ? -9.952 5.420 19.592 1.00 92.75 595 ALA A C 1
ATOM 4612 O O . ALA A 1 595 ? -10.670 5.748 18.647 1.00 92.75 595 ALA A O 1
ATOM 4613 N N . GLY A 1 596 ? -10.161 4.331 20.320 1.00 92.62 596 GLY A N 1
ATOM 4614 C CA . GLY A 1 596 ? -11.102 3.272 19.972 1.00 92.62 596 GLY A CA 1
ATOM 4615 C C . GLY A 1 596 ? -10.479 2.170 19.107 1.00 92.62 596 GLY A C 1
ATOM 4616 O O . GLY A 1 596 ? -11.119 1.147 18.890 1.00 92.62 596 GLY A O 1
ATOM 4617 N N . LEU A 1 597 ? -9.244 2.345 18.621 1.00 94.31 597 LEU A N 1
ATOM 4618 C CA . LEU A 1 597 ? -8.537 1.390 17.755 1.00 94.31 597 LEU A CA 1
ATOM 4619 C C . LEU A 1 597 ? -7.185 0.951 18.344 1.00 94.31 597 LEU A C 1
ATOM 4621 O O . LEU A 1 597 ? -6.421 0.238 17.697 1.00 94.31 597 LEU A O 1
ATOM 4625 N N . GLU A 1 598 ? -6.850 1.347 19.575 1.00 91.25 598 GLU A N 1
ATOM 4626 C CA . GLU A 1 598 ? -5.524 1.088 20.155 1.00 91.25 598 GLU A CA 1
ATOM 4627 C C . GLU A 1 598 ? -5.220 -0.403 20.352 1.00 91.25 598 GLU A C 1
ATOM 4629 O O . GLU A 1 598 ? -4.052 -0.800 20.363 1.00 91.25 598 GLU A O 1
ATOM 4634 N N . HIS A 1 599 ? -6.252 -1.241 20.466 1.00 92.44 599 HIS A N 1
ATOM 4635 C CA . HIS A 1 599 ? -6.119 -2.694 20.586 1.00 92.44 599 HIS A CA 1
ATOM 4636 C C . HIS A 1 599 ? -5.523 -3.358 19.331 1.00 92.44 599 HIS A C 1
ATOM 4638 O O . HIS A 1 599 ? -5.092 -4.504 19.395 1.00 92.44 599 HIS A O 1
ATOM 4644 N N . TYR A 1 600 ? -5.438 -2.647 18.200 1.00 93.56 600 TYR A N 1
ATOM 4645 C CA . TYR A 1 600 ? -4.719 -3.115 17.012 1.00 93.56 600 TYR A CA 1
ATOM 4646 C C . TYR A 1 600 ? -3.193 -3.018 17.139 1.00 93.56 600 TYR A C 1
ATOM 4648 O O . TYR A 1 600 ? -2.471 -3.612 16.336 1.00 93.56 600 TYR A O 1
ATOM 4656 N N . SER A 1 601 ? -2.685 -2.290 18.139 1.00 89.88 601 SER A N 1
ATOM 4657 C CA . SER A 1 601 ? -1.247 -2.225 18.406 1.00 89.88 601 SER A CA 1
ATOM 4658 C C . SER A 1 601 ? -0.665 -3.614 18.703 1.00 89.88 601 SER A C 1
ATOM 4660 O O . SER A 1 601 ? -1.358 -4.507 19.188 1.00 89.88 601 SER A O 1
ATOM 4662 N N . LEU A 1 602 ? 0.621 -3.806 18.383 1.00 88.88 602 LEU A N 1
ATOM 4663 C CA . LEU A 1 602 ? 1.348 -5.064 18.612 1.00 88.88 602 LEU A CA 1
ATOM 4664 C C . LEU A 1 602 ? 0.615 -6.304 18.059 1.00 88.88 602 LEU A C 1
ATOM 4666 O O . LEU A 1 602 ? 0.587 -7.358 18.693 1.00 88.88 602 LEU A O 1
ATOM 4670 N N . ALA A 1 603 ? 0.019 -6.159 16.873 1.00 90.88 603 ALA A N 1
ATOM 4671 C CA . ALA A 1 603 ? -0.727 -7.192 16.162 1.00 90.88 603 ALA A CA 1
ATOM 4672 C C . ALA A 1 603 ? -1.998 -7.711 16.860 1.00 90.88 603 ALA A C 1
ATOM 4674 O O . ALA A 1 603 ? -2.493 -8.770 16.473 1.00 90.88 603 ALA A O 1
ATOM 4675 N N . GLY A 1 604 ? -2.583 -6.980 17.821 1.00 92.19 604 GLY A N 1
ATOM 4676 C CA . GLY A 1 604 ? -3.796 -7.420 18.529 1.00 92.19 604 GLY A CA 1
ATOM 4677 C C . GLY A 1 604 ? -5.006 -7.691 17.619 1.00 92.19 604 GLY A C 1
ATOM 4678 O O . GLY A 1 604 ? -5.774 -8.616 17.880 1.00 92.19 604 GLY A O 1
ATOM 4679 N N . GLY A 1 605 ? -5.100 -6.998 16.475 1.00 94.94 605 GLY A N 1
ATOM 4680 C CA . GLY A 1 605 ? -6.068 -7.274 15.398 1.00 94.94 605 GLY A CA 1
ATOM 4681 C C . GLY A 1 605 ? -6.071 -8.721 14.893 1.00 94.94 605 GLY A C 1
ATOM 4682 O O . GLY A 1 605 ? -7.107 -9.273 14.527 1.00 94.94 605 GLY A O 1
ATOM 4683 N N . SER A 1 606 ? -4.911 -9.375 14.933 1.00 96.56 606 SER A N 1
ATOM 4684 C CA . SER A 1 606 ? -4.709 -10.738 14.438 1.00 96.56 606 SER A CA 1
ATOM 4685 C C . SER A 1 606 ? -5.483 -11.794 15.237 1.00 96.56 606 SER A C 1
ATOM 4687 O O . SER A 1 606 ? -5.688 -12.903 14.747 1.00 96.56 606 SER A O 1
ATOM 4689 N N . ALA A 1 607 ? -5.950 -11.472 16.450 1.00 96.62 607 ALA A N 1
ATOM 4690 C CA . ALA A 1 607 ? -6.785 -12.368 17.253 1.00 96.62 607 ALA A CA 1
ATOM 4691 C C . ALA A 1 607 ? -8.153 -12.665 16.608 1.00 96.62 607 ALA A C 1
ATOM 4693 O O . ALA A 1 607 ? -8.778 -13.671 16.945 1.00 96.62 607 ALA A O 1
ATOM 4694 N N . LEU A 1 608 ? -8.590 -11.860 15.630 1.00 98.31 608 LEU A N 1
ATOM 4695 C CA . LEU A 1 608 ? -9.786 -12.135 14.824 1.00 98.31 608 LEU A CA 1
ATOM 4696 C C . LEU A 1 608 ? -9.706 -13.488 14.093 1.00 98.31 608 LEU A C 1
ATOM 4698 O O . LEU A 1 608 ? -10.735 -14.127 13.887 1.00 98.31 608 LEU A O 1
ATOM 4702 N N . LEU A 1 609 ? -8.496 -13.985 13.794 1.00 98.38 609 LEU A N 1
ATOM 4703 C CA . LEU A 1 609 ? -8.277 -15.319 13.216 1.00 98.38 609 LEU A CA 1
ATOM 4704 C C . LEU A 1 609 ? -8.834 -16.452 14.098 1.00 98.38 609 LEU A C 1
ATOM 4706 O O . LEU A 1 609 ? -9.115 -17.539 13.599 1.00 98.38 609 LEU A O 1
ATOM 4710 N N . TYR A 1 610 ? -9.034 -16.226 15.401 1.00 98.31 610 TYR A N 1
ATOM 4711 C CA . TYR A 1 610 ? -9.562 -17.250 16.308 1.00 98.31 610 TYR A CA 1
ATOM 4712 C C . TYR A 1 610 ? -11.044 -17.559 16.092 1.00 98.31 610 TYR A C 1
ATOM 4714 O O . TYR A 1 610 ? -11.491 -18.650 16.440 1.00 98.31 610 TYR A O 1
ATOM 4722 N N . LEU A 1 611 ? -11.779 -16.662 15.433 1.00 98.50 611 LEU A N 1
ATOM 4723 C CA . LEU A 1 611 ? -13.144 -16.918 14.964 1.00 98.50 611 LEU A CA 1
ATOM 4724 C C . LEU A 1 611 ? -13.175 -17.866 13.750 1.00 98.50 611 LEU A C 1
ATOM 4726 O O . LEU A 1 611 ? -14.237 -18.363 13.389 1.00 98.50 611 LEU A O 1
ATOM 4730 N N . LEU A 1 612 ? -12.021 -18.144 13.131 1.00 98.50 612 LEU A N 1
ATOM 4731 C CA . LEU A 1 612 ? -11.884 -19.021 11.962 1.00 98.50 612 LEU A CA 1
ATOM 4732 C C . LEU A 1 612 ? -11.278 -20.389 12.309 1.00 98.50 612 LEU A C 1
ATOM 4734 O O . LEU A 1 612 ? -11.043 -21.194 11.417 1.00 98.50 612 LEU A O 1
ATOM 4738 N N . ILE A 1 613 ? -11.030 -20.692 13.591 1.00 98.31 613 ILE A N 1
ATOM 4739 C CA . ILE A 1 613 ? -10.398 -21.960 14.012 1.00 98.31 613 ILE A CA 1
ATOM 4740 C C . ILE A 1 613 ? -11.161 -23.181 13.488 1.00 98.31 613 ILE A C 1
ATOM 4742 O O . ILE A 1 613 ? -10.538 -24.149 13.067 1.00 98.31 613 ILE A O 1
ATOM 4746 N N . ASP A 1 614 ? -12.493 -23.154 13.512 1.00 97.94 614 ASP A N 1
ATOM 4747 C CA . ASP A 1 614 ? -13.319 -24.271 13.040 1.00 97.94 614 ASP A CA 1
ATOM 4748 C C . ASP A 1 614 ? -13.645 -24.173 11.526 1.00 97.94 614 ASP A C 1
ATOM 4750 O O . ASP A 1 614 ? -14.244 -25.100 10.992 1.00 97.94 614 ASP A O 1
ATOM 4754 N N . HIS A 1 615 ? -13.218 -23.097 10.843 1.00 97.75 615 HIS A N 1
ATOM 4755 C CA . HIS A 1 615 ? -13.439 -22.818 9.410 1.00 97.75 615 HIS A CA 1
ATOM 4756 C C . HIS A 1 615 ? -12.211 -22.169 8.737 1.00 97.75 615 HIS A C 1
ATOM 4758 O O . HIS A 1 615 ? -12.282 -21.025 8.273 1.00 97.75 615 HIS A O 1
ATOM 4764 N N . PRO A 1 616 ? -11.046 -22.840 8.725 1.00 97.31 616 PRO A N 1
ATOM 4765 C CA . PRO A 1 616 ? -9.833 -22.273 8.144 1.00 97.31 616 PRO A CA 1
ATOM 4766 C C . PRO A 1 616 ? -9.930 -22.020 6.636 1.00 97.31 616 PRO A C 1
ATOM 4768 O O . PRO A 1 616 ? -9.212 -21.162 6.131 1.00 97.31 616 PRO A O 1
ATOM 4771 N N . GLU A 1 617 ? -10.824 -22.712 5.927 1.00 97.38 617 GLU A N 1
ATOM 4772 C CA . GLU A 1 617 ? -11.044 -22.579 4.485 1.00 97.38 617 GLU A CA 1
ATOM 4773 C C . GLU A 1 617 ? -11.513 -21.178 4.071 1.00 97.38 617 GLU A C 1
ATOM 4775 O O . GLU A 1 617 ? -11.299 -20.758 2.930 1.00 97.38 617 GLU A O 1
ATOM 4780 N N . ASP A 1 618 ? -12.100 -20.433 5.010 1.00 97.44 618 ASP A N 1
ATOM 4781 C CA . ASP A 1 618 ? -12.522 -19.054 4.797 1.00 97.44 618 ASP A CA 1
ATOM 4782 C C . ASP A 1 618 ? -11.323 -18.089 4.705 1.00 97.44 618 ASP A C 1
ATOM 4784 O O . ASP A 1 618 ? -11.474 -16.973 4.208 1.00 97.44 618 ASP A O 1
ATOM 4788 N N . ASP A 1 619 ? -10.114 -18.493 5.109 1.00 97.12 619 ASP A N 1
ATOM 4789 C CA . ASP A 1 619 ? -8.881 -17.729 4.913 1.00 97.12 619 ASP A CA 1
ATOM 4790 C C . ASP A 1 619 ? -7.791 -18.569 4.203 1.00 97.12 619 ASP A C 1
ATOM 4792 O O . ASP A 1 619 ? -7.219 -19.489 4.792 1.00 97.12 619 ASP A O 1
ATOM 4796 N N . PRO A 1 620 ? -7.436 -18.256 2.938 1.00 95.00 620 PRO A N 1
ATOM 4797 C CA . PRO A 1 620 ? -6.484 -19.055 2.163 1.00 95.00 620 PRO A CA 1
ATOM 4798 C C . PRO A 1 620 ? -5.088 -19.172 2.788 1.00 95.00 620 PRO A C 1
ATOM 4800 O O . PRO A 1 620 ? -4.380 -20.155 2.539 1.00 95.00 620 PRO A O 1
ATOM 4803 N N . VAL A 1 621 ? -4.671 -18.180 3.584 1.00 96.25 621 VAL A N 1
ATOM 4804 C CA . VAL A 1 621 ? -3.366 -18.191 4.252 1.00 96.25 621 VAL A CA 1
ATOM 4805 C C . VAL A 1 621 ? -3.401 -19.187 5.403 1.00 96.25 621 VAL A C 1
ATOM 4807 O O . VAL A 1 621 ? -2.549 -20.074 5.457 1.00 96.25 621 VAL A O 1
ATOM 4810 N N . LEU A 1 622 ? -4.417 -19.105 6.264 1.00 97.50 622 LEU A N 1
ATOM 4811 C CA . LEU A 1 622 ? -4.640 -20.043 7.362 1.00 97.50 622 LEU A CA 1
ATOM 4812 C C . LEU A 1 622 ? -4.795 -21.481 6.852 1.00 97.50 622 LEU A C 1
ATOM 4814 O O . LEU A 1 622 ? -4.133 -22.384 7.371 1.00 97.50 622 LEU A O 1
ATOM 4818 N N . GLN A 1 623 ? -5.588 -21.687 5.798 1.00 97.06 623 GLN A N 1
ATOM 4819 C CA . GLN A 1 623 ? -5.741 -22.995 5.163 1.00 97.06 623 GLN A CA 1
ATOM 4820 C C . GLN A 1 623 ? -4.392 -23.546 4.674 1.00 97.06 623 GLN A C 1
ATOM 4822 O O . GLN A 1 623 ? -4.048 -24.696 4.941 1.00 97.06 623 GLN A O 1
ATOM 4827 N N . THR A 1 624 ? -3.573 -22.714 4.022 1.00 95.56 624 THR A N 1
ATOM 4828 C CA . THR A 1 624 ? -2.246 -23.128 3.536 1.00 95.56 624 THR A CA 1
ATOM 4829 C C . THR A 1 624 ? -1.287 -23.472 4.679 1.00 95.56 624 THR A C 1
ATOM 4831 O O . THR A 1 624 ? -0.527 -24.440 4.568 1.00 95.56 624 THR A O 1
ATOM 4834 N N . VAL A 1 625 ? -1.332 -22.724 5.788 1.00 95.38 625 VAL A N 1
ATOM 4835 C CA . VAL A 1 625 ? -0.561 -23.034 7.002 1.00 95.38 625 VAL A CA 1
ATOM 4836 C C . VAL A 1 625 ? -0.935 -24.425 7.513 1.00 95.38 625 VAL A C 1
ATOM 4838 O O . VAL A 1 625 ? -0.042 -25.227 7.775 1.00 95.38 625 VAL A O 1
ATOM 4841 N N . ILE A 1 626 ? -2.229 -24.744 7.596 1.00 95.38 626 ILE A N 1
ATOM 4842 C CA . ILE A 1 626 ? -2.727 -26.040 8.084 1.00 95.38 626 ILE A CA 1
ATOM 4843 C C . ILE A 1 626 ? -2.368 -27.183 7.129 1.00 95.38 626 ILE A C 1
ATOM 4845 O O . ILE A 1 626 ? -1.877 -28.224 7.571 1.00 95.38 626 ILE A O 1
ATOM 4849 N N . ASP A 1 627 ? -2.579 -27.010 5.826 1.00 93.88 627 ASP A N 1
ATOM 4850 C CA . ASP A 1 627 ? -2.399 -28.083 4.846 1.00 93.88 627 ASP A CA 1
ATOM 4851 C C . ASP A 1 627 ? -0.932 -28.378 4.556 1.00 93.88 627 ASP A C 1
ATOM 4853 O O . ASP A 1 627 ? -0.537 -29.544 4.493 1.00 93.88 627 ASP A O 1
ATOM 4857 N N . LYS A 1 628 ? -0.114 -27.331 4.402 1.00 90.81 628 LYS A N 1
ATOM 4858 C CA . LYS A 1 628 ? 1.265 -27.454 3.911 1.00 90.81 628 LYS A CA 1
ATOM 4859 C C . LYS A 1 628 ? 2.331 -27.221 4.978 1.00 90.81 628 LYS A C 1
ATOM 4861 O O . LYS A 1 628 ? 3.498 -27.525 4.740 1.00 90.81 628 LYS A O 1
ATOM 4866 N N . GLY A 1 629 ? 1.978 -26.654 6.133 1.00 89.94 629 GLY A N 1
ATOM 4867 C CA . GLY A 1 629 ? 2.962 -26.247 7.142 1.00 89.94 629 GLY A CA 1
ATOM 4868 C C . GLY A 1 629 ? 3.884 -25.114 6.683 1.00 89.94 629 GLY A C 1
ATOM 4869 O O . GLY A 1 629 ? 5.004 -24.968 7.189 1.00 89.94 629 GLY A O 1
ATOM 4870 N N . TRP A 1 630 ? 3.442 -24.342 5.689 1.00 91.94 630 TRP A N 1
ATOM 4871 C CA . TRP A 1 630 ? 4.153 -23.173 5.178 1.00 91.94 630 TRP A CA 1
ATOM 4872 C C . TRP A 1 630 ? 3.780 -21.963 6.022 1.00 91.94 630 TRP A C 1
ATOM 4874 O O . TRP A 1 630 ? 2.604 -21.743 6.294 1.00 91.94 630 TRP A O 1
ATOM 4884 N N . LEU A 1 631 ? 4.774 -21.188 6.453 1.00 92.19 631 LEU A N 1
ATOM 4885 C CA . LEU A 1 631 ? 4.533 -20.024 7.308 1.00 92.19 631 LEU A CA 1
ATOM 4886 C C . LEU A 1 631 ? 4.604 -18.746 6.478 1.00 92.19 631 LEU A C 1
ATOM 4888 O O . LEU A 1 631 ? 5.545 -18.619 5.691 1.00 92.19 631 LEU A O 1
ATOM 4892 N N . PRO A 1 632 ? 3.655 -17.812 6.632 1.00 92.94 632 PRO A N 1
ATOM 4893 C CA . PRO A 1 632 ? 3.729 -16.544 5.933 1.00 92.94 632 PRO A CA 1
ATOM 4894 C C . PRO A 1 632 ? 4.824 -15.673 6.568 1.00 92.94 632 PRO A C 1
ATOM 4896 O O . PRO A 1 632 ? 5.028 -15.699 7.784 1.00 92.94 632 PRO A O 1
ATOM 4899 N N . ASP A 1 633 ? 5.551 -14.928 5.745 1.00 89.88 633 ASP A N 1
ATOM 4900 C CA . ASP A 1 633 ? 6.662 -14.075 6.166 1.00 89.88 633 ASP A CA 1
ATOM 4901 C C . ASP A 1 633 ? 6.776 -12.836 5.265 1.00 89.88 633 ASP A C 1
ATOM 4903 O O . ASP A 1 633 ? 5.949 -12.583 4.385 1.00 89.88 633 ASP A O 1
ATOM 4907 N N . LYS A 1 634 ? 7.808 -12.038 5.512 1.00 84.69 634 LYS A N 1
ATOM 4908 C CA . LYS A 1 634 ? 8.060 -10.745 4.903 1.00 84.69 634 LYS A CA 1
ATOM 4909 C C . LYS A 1 634 ? 8.232 -10.869 3.387 1.00 84.69 634 LYS A C 1
ATOM 4911 O O . LYS A 1 634 ? 8.933 -11.758 2.897 1.00 84.69 634 LYS A O 1
ATOM 4916 N N . ALA A 1 635 ? 7.630 -9.949 2.638 1.00 78.81 635 ALA A N 1
ATOM 4917 C CA . ALA A 1 635 ? 8.014 -9.702 1.249 1.00 78.81 635 ALA A CA 1
ATOM 4918 C C . ALA A 1 635 ? 9.188 -8.704 1.177 1.00 78.81 635 ALA A C 1
ATOM 4920 O O . ALA A 1 635 ? 9.695 -8.226 2.194 1.00 78.81 635 ALA A O 1
ATOM 4921 N N . LEU A 1 636 ? 9.669 -8.406 -0.032 1.00 67.44 636 LEU A N 1
ATOM 4922 C CA . LEU A 1 636 ? 10.755 -7.444 -0.255 1.00 67.44 636 LEU A CA 1
ATOM 4923 C C . LEU A 1 636 ? 10.484 -6.086 0.440 1.00 67.44 636 LEU A C 1
ATOM 4925 O O . LEU A 1 636 ? 9.342 -5.651 0.584 1.00 67.44 636 LEU A O 1
ATOM 4929 N N . GLY A 1 637 ? 11.547 -5.387 0.855 1.00 67.12 637 GLY A N 1
ATOM 4930 C CA . GLY A 1 637 ? 11.453 -4.019 1.385 1.00 67.12 637 GLY A CA 1
ATOM 4931 C C . GLY A 1 637 ? 10.947 -3.932 2.829 1.00 67.12 637 GLY A C 1
ATOM 4932 O O . GLY A 1 637 ? 11.531 -4.534 3.727 1.00 67.12 637 GLY A O 1
ATOM 4933 N N . SER A 1 638 ? 9.909 -3.131 3.080 1.00 67.50 638 SER A N 1
ATOM 4934 C CA . SER A 1 638 ? 9.325 -2.847 4.406 1.00 67.50 638 SER A CA 1
ATOM 4935 C C . SER A 1 638 ? 7.990 -3.561 4.672 1.00 67.50 638 SER A C 1
ATOM 4937 O O . SER A 1 638 ? 7.357 -3.288 5.689 1.00 67.50 638 SER A O 1
ATOM 4939 N N . VAL A 1 639 ? 7.583 -4.488 3.796 1.00 82.00 639 VAL A N 1
ATOM 4940 C CA . VAL A 1 639 ? 6.298 -5.208 3.868 1.00 82.00 639 VAL A CA 1
ATOM 4941 C C . VAL A 1 639 ? 6.361 -6.331 4.911 1.00 82.00 639 VAL A C 1
ATOM 4943 O O . VAL A 1 639 ? 6.660 -7.483 4.596 1.00 82.00 639 VAL A O 1
ATOM 4946 N N . ASP A 1 640 ? 6.146 -5.973 6.176 1.00 88.38 640 ASP A N 1
ATOM 4947 C CA . ASP A 1 640 ? 6.257 -6.844 7.356 1.00 88.38 640 ASP A CA 1
ATOM 4948 C C . ASP A 1 640 ? 4.916 -7.343 7.916 1.00 88.38 640 ASP A C 1
ATOM 4950 O O . ASP A 1 640 ? 4.904 -8.073 8.906 1.00 88.38 640 ASP A O 1
ATOM 4954 N N . ASP A 1 641 ? 3.810 -7.021 7.242 1.00 92.00 641 ASP A N 1
ATOM 4955 C CA . ASP A 1 641 ? 2.431 -7.358 7.613 1.00 92.00 641 ASP A CA 1
ATOM 4956 C C . ASP A 1 641 ? 2.238 -8.801 8.086 1.00 92.00 641 ASP A C 1
ATOM 4958 O O . ASP A 1 641 ? 1.862 -9.073 9.226 1.00 92.00 641 ASP A O 1
ATOM 4962 N N . TYR A 1 642 ? 2.531 -9.746 7.197 1.00 93.19 642 TYR A N 1
ATOM 4963 C CA . TYR A 1 642 ? 2.338 -11.164 7.461 1.00 93.19 642 TYR A CA 1
ATOM 4964 C C . TYR A 1 642 ? 3.389 -11.745 8.405 1.00 93.19 642 TYR A C 1
ATOM 4966 O O . TYR A 1 642 ? 3.066 -12.636 9.188 1.00 93.19 642 TYR A O 1
ATOM 4974 N N . ALA A 1 643 ? 4.621 -11.230 8.378 1.00 90.94 643 ALA A N 1
ATOM 4975 C CA . ALA A 1 643 ? 5.683 -11.673 9.278 1.00 90.94 643 ALA A CA 1
ATOM 4976 C C . ALA A 1 643 ? 5.324 -11.394 10.743 1.00 90.94 643 ALA A C 1
ATOM 4978 O O . ALA A 1 643 ? 5.503 -12.261 11.600 1.00 90.94 643 ALA A O 1
ATOM 4979 N N . ASN A 1 644 ? 4.762 -10.215 11.024 1.00 92.06 644 ASN A N 1
ATOM 4980 C CA . ASN A 1 644 ? 4.327 -9.861 12.372 1.00 92.06 644 ASN A CA 1
ATOM 4981 C C . ASN A 1 644 ? 3.034 -10.587 12.787 1.00 92.06 644 ASN A C 1
ATOM 4983 O O . ASN A 1 644 ? 2.856 -10.886 13.967 1.00 92.06 644 ASN A O 1
ATOM 4987 N N . THR A 1 645 ? 2.141 -10.895 11.838 1.00 94.25 645 THR A N 1
ATOM 4988 C CA . THR A 1 645 ? 0.889 -11.638 12.089 1.00 94.25 645 THR A CA 1
ATOM 4989 C C . THR A 1 645 ? 1.100 -13.161 12.186 1.00 94.25 645 THR A C 1
ATOM 4991 O O . THR A 1 645 ? 0.294 -13.859 12.808 1.00 94.25 645 THR A O 1
ATOM 4994 N N . LYS A 1 646 ? 2.205 -13.704 11.646 1.00 94.56 646 LYS A N 1
ATOM 4995 C CA . LYS A 1 646 ? 2.573 -15.139 11.628 1.00 94.56 646 LYS A CA 1
ATOM 4996 C C . LYS A 1 646 ? 2.266 -15.905 12.933 1.00 94.56 646 LYS A C 1
ATOM 4998 O O . LYS A 1 646 ? 1.660 -16.976 12.835 1.00 94.56 646 LYS A O 1
ATOM 5003 N N . PRO A 1 647 ? 2.596 -15.406 14.145 1.00 94.50 647 PRO A N 1
ATOM 5004 C CA . PRO A 1 647 ? 2.289 -16.093 15.408 1.00 94.50 647 PRO A CA 1
ATOM 5005 C C . PRO A 1 647 ? 0.811 -16.455 15.607 1.00 94.50 647 PRO A C 1
ATOM 5007 O O . PRO A 1 647 ? 0.484 -17.487 16.197 1.00 94.50 647 PRO A O 1
ATOM 5010 N N . PHE A 1 648 ? -0.094 -15.608 15.118 1.00 95.88 648 PHE A N 1
ATOM 5011 C CA . PHE A 1 648 ? -1.536 -15.779 15.276 1.00 95.88 648 PHE A CA 1
ATOM 5012 C C . PHE A 1 648 ? -2.085 -16.801 14.280 1.00 95.88 648 PHE A C 1
ATOM 5014 O O . PHE A 1 648 ? -2.897 -17.640 14.669 1.00 95.88 648 PHE A O 1
ATOM 5021 N N . TYR A 1 649 ? -1.566 -16.816 13.045 1.00 97.06 649 TYR A N 1
ATOM 5022 C CA . TYR A 1 649 ? -1.831 -17.891 12.083 1.00 97.06 649 TYR A CA 1
ATOM 5023 C C . TYR A 1 649 ? -1.398 -19.251 12.632 1.00 97.06 649 TYR A C 1
ATOM 5025 O O . TYR A 1 649 ? -2.171 -20.207 12.600 1.00 97.06 649 TYR A O 1
ATOM 5033 N N . VAL A 1 650 ? -0.190 -19.332 13.204 1.00 95.88 650 VAL A N 1
ATOM 5034 C CA . VAL A 1 650 ? 0.308 -20.563 13.835 1.00 95.88 650 VAL A CA 1
ATOM 5035 C C . VAL A 1 650 ? -0.596 -20.978 14.993 1.00 95.88 650 VAL A C 1
ATOM 5037 O O . VAL A 1 650 ? -0.986 -22.140 15.075 1.00 95.88 650 VAL A O 1
ATOM 5040 N N . ARG A 1 651 ? -0.982 -20.049 15.878 1.00 96.56 651 ARG A N 1
ATOM 5041 C CA . ARG A 1 651 ? -1.886 -20.377 16.988 1.00 96.56 651 ARG A CA 1
ATOM 5042 C C . ARG A 1 651 ? -3.234 -20.895 16.481 1.00 96.56 651 ARG A C 1
ATOM 5044 O O . ARG A 1 651 ? -3.648 -21.962 16.927 1.00 96.56 651 ARG A O 1
ATOM 5051 N N . ALA A 1 652 ? -3.890 -20.200 15.554 1.00 97.62 652 ALA A N 1
ATOM 5052 C CA . ALA A 1 652 ? -5.171 -20.637 14.997 1.00 97.62 652 ALA A CA 1
ATOM 5053 C C . ALA A 1 652 ? -5.064 -22.036 14.357 1.00 97.62 652 ALA A C 1
ATOM 5055 O O . ALA A 1 652 ? -5.869 -22.914 14.670 1.00 97.62 652 ALA A O 1
ATOM 5056 N N . ALA A 1 653 ? -4.012 -22.282 13.567 1.00 97.56 653 ALA A N 1
ATOM 5057 C CA . ALA A 1 653 ? -3.748 -23.576 12.941 1.00 97.56 653 ALA A CA 1
ATOM 5058 C C . ALA A 1 653 ? -3.540 -24.705 13.965 1.00 97.56 653 ALA A C 1
ATOM 5060 O O . ALA A 1 653 ? -4.153 -25.765 13.854 1.00 97.56 653 ALA A O 1
ATOM 5061 N N . LEU A 1 654 ? -2.722 -24.492 15.001 1.00 96.75 654 LEU A N 1
ATOM 5062 C CA . LEU A 1 654 ? -2.479 -25.515 16.026 1.00 96.75 654 LEU A CA 1
ATOM 5063 C C . LEU A 1 654 ? -3.738 -25.831 16.839 1.00 96.75 654 LEU A C 1
ATOM 5065 O O . LEU A 1 654 ? -3.951 -26.985 17.207 1.00 96.75 654 LEU A O 1
ATOM 5069 N N . PHE A 1 655 ? -4.580 -24.832 17.114 1.00 96.69 655 PHE A N 1
ATOM 5070 C CA . PHE A 1 655 ? -5.866 -25.050 17.775 1.00 96.69 655 PHE A CA 1
ATOM 5071 C C . PHE A 1 655 ? -6.860 -25.792 16.874 1.00 96.69 655 PHE A C 1
ATOM 5073 O O . PHE A 1 655 ? -7.550 -26.680 17.373 1.00 96.69 655 PHE A O 1
ATOM 5080 N N . HIS A 1 656 ? -6.895 -25.494 15.571 1.00 97.12 656 HIS A N 1
ATOM 5081 C CA . HIS A 1 656 ? -7.677 -26.258 14.596 1.00 97.12 656 HIS A CA 1
ATOM 5082 C C . HIS A 1 656 ? -7.243 -27.729 14.585 1.00 97.12 656 HIS A C 1
ATOM 5084 O O . HIS A 1 656 ? -8.058 -28.623 14.817 1.00 97.12 656 HIS A O 1
ATOM 5090 N N . LEU A 1 657 ? -5.943 -27.985 14.400 1.00 95.88 657 LEU A N 1
ATOM 5091 C CA . LEU A 1 657 ? -5.387 -29.339 14.379 1.00 95.88 657 LEU A CA 1
ATOM 5092 C C . LEU A 1 657 ? -5.660 -30.073 15.695 1.00 95.88 657 LEU A C 1
ATOM 5094 O O . LEU A 1 657 ? -6.107 -31.210 15.679 1.00 95.88 657 LEU A O 1
ATOM 5098 N N . ALA A 1 658 ? -5.483 -29.424 16.846 1.00 93.69 658 ALA A N 1
ATOM 5099 C CA . ALA A 1 658 ? -5.766 -30.050 18.135 1.00 93.69 658 ALA A CA 1
ATOM 5100 C C . ALA A 1 658 ? -7.236 -30.472 18.312 1.00 93.69 658 ALA A C 1
ATOM 5102 O O . ALA A 1 658 ? -7.506 -31.410 19.064 1.00 93.69 658 ALA A O 1
ATOM 5103 N N . ARG A 1 659 ? -8.177 -29.774 17.664 1.00 91.31 659 ARG A N 1
ATOM 5104 C CA . ARG A 1 659 ? -9.621 -30.039 17.756 1.00 91.31 659 ARG A CA 1
ATOM 5105 C C . ARG A 1 659 ? -10.091 -31.078 16.743 1.00 91.31 659 ARG A C 1
ATOM 5107 O O . ARG A 1 659 ? -10.858 -31.959 17.117 1.00 91.31 659 ARG A O 1
ATOM 5114 N N . HIS A 1 660 ? -9.631 -30.972 15.498 1.00 93.44 660 HIS A N 1
ATOM 5115 C CA . HIS A 1 660 ? -10.190 -31.720 14.367 1.00 93.44 660 HIS A CA 1
ATOM 5116 C C . HIS A 1 660 ? -9.252 -32.784 13.800 1.00 93.44 660 HIS A C 1
ATOM 5118 O O . HIS A 1 660 ? -9.728 -33.749 13.214 1.00 93.44 660 HIS A O 1
ATOM 5124 N N . GLN A 1 661 ? -7.935 -32.612 13.950 1.00 92.19 661 GLN A N 1
ATOM 5125 C CA . GLN A 1 661 ? -6.901 -33.454 13.325 1.00 92.19 661 GLN A CA 1
ATOM 5126 C C . GLN A 1 661 ? -5.707 -33.682 14.285 1.00 92.19 661 GLN A C 1
ATOM 5128 O O . GLN A 1 661 ? -4.563 -33.315 13.973 1.00 92.19 661 GLN A O 1
ATOM 5133 N N . PRO A 1 662 ? -5.943 -34.202 15.510 1.00 90.25 662 PRO A N 1
ATOM 5134 C CA . PRO A 1 662 ? -4.928 -34.270 16.565 1.00 90.25 662 PRO A CA 1
ATOM 5135 C C . PRO A 1 662 ? -3.719 -35.138 16.193 1.00 90.25 662 PRO A C 1
ATOM 5137 O O . PRO A 1 662 ? -2.626 -34.922 16.713 1.00 90.25 662 PRO A O 1
ATOM 5140 N N . GLU A 1 663 ? -3.879 -36.085 15.273 1.00 89.69 663 GLU A N 1
ATOM 5141 C CA . GLU A 1 663 ? -2.800 -36.899 14.712 1.00 89.69 663 GLU A CA 1
ATOM 5142 C C . GLU A 1 663 ? -1.784 -36.076 13.908 1.00 89.69 663 GLU A C 1
ATOM 5144 O O . GLU A 1 663 ? -0.592 -36.381 13.926 1.00 89.69 663 GLU A O 1
ATOM 5149 N N . ARG A 1 664 ? -2.221 -34.992 13.253 1.00 92.00 664 ARG A N 1
ATOM 5150 C CA . ARG A 1 664 ? -1.335 -34.087 12.504 1.00 92.00 664 ARG A CA 1
ATOM 5151 C C . ARG A 1 664 ? -0.641 -33.069 13.405 1.00 92.00 664 ARG A C 1
ATOM 5153 O O . ARG A 1 664 ? 0.389 -32.520 13.016 1.00 92.00 664 ARG A O 1
ATOM 5160 N N . LEU A 1 665 ? -1.166 -32.826 14.610 1.00 92.62 665 LEU A N 1
ATOM 5161 C CA . LEU A 1 665 ? -0.593 -31.869 15.559 1.00 92.62 665 LEU A CA 1
ATOM 5162 C C . LEU A 1 665 ? 0.830 -32.257 15.985 1.00 92.62 665 LEU A C 1
ATOM 5164 O O . LEU A 1 665 ? 1.678 -31.385 16.158 1.00 92.62 665 LEU A O 1
ATOM 5168 N N . ASP A 1 666 ? 1.117 -33.550 16.135 1.00 89.00 666 ASP A N 1
ATOM 5169 C CA . ASP A 1 666 ? 2.404 -34.007 16.673 1.00 89.00 666 ASP A CA 1
ATOM 5170 C C . ASP A 1 666 ? 3.596 -33.652 15.774 1.00 89.00 666 ASP A C 1
ATOM 5172 O O . ASP A 1 666 ? 4.677 -33.349 16.284 1.00 89.00 666 ASP A O 1
ATOM 5176 N N . ALA A 1 667 ? 3.387 -33.557 14.457 1.00 88.75 667 ALA A N 1
ATOM 5177 C CA . ALA A 1 667 ? 4.408 -33.100 13.513 1.00 88.75 667 ALA A CA 1
ATOM 5178 C C . ALA A 1 667 ? 4.858 -31.648 13.775 1.00 88.75 667 ALA A C 1
ATOM 5180 O O . ALA A 1 667 ? 6.019 -31.307 13.547 1.00 88.75 667 ALA A O 1
ATOM 5181 N N . TRP A 1 668 ? 3.969 -30.807 14.312 1.00 91.06 668 TRP A N 1
ATOM 5182 C CA . TRP A 1 668 ? 4.247 -29.405 14.638 1.00 91.06 668 TRP A CA 1
ATOM 5183 C C . TRP A 1 668 ? 4.954 -29.205 15.979 1.00 91.06 668 TRP A C 1
ATOM 5185 O O . TRP A 1 668 ? 5.461 -28.115 16.257 1.00 91.06 668 TRP A O 1
ATOM 5195 N N . LEU A 1 669 ? 4.970 -30.241 16.822 1.00 91.00 669 LEU A N 1
ATOM 5196 C CA . LEU A 1 669 ? 5.496 -30.193 18.187 1.00 91.00 669 LEU A CA 1
ATOM 5197 C C . LEU A 1 669 ? 6.881 -30.846 18.322 1.00 91.00 669 LEU A C 1
ATOM 5199 O O . LEU A 1 669 ? 7.404 -30.934 19.437 1.00 91.00 669 LEU A O 1
ATOM 5203 N N . THR A 1 670 ? 7.484 -31.284 17.213 1.00 89.06 670 THR A N 1
ATOM 5204 C CA . THR A 1 670 ? 8.877 -31.753 17.187 1.00 89.06 670 THR A CA 1
ATOM 5205 C C . THR A 1 670 ? 9.842 -30.593 17.477 1.00 89.06 670 THR A C 1
ATOM 5207 O O . THR A 1 670 ? 9.509 -29.445 17.171 1.00 89.06 670 THR A O 1
ATOM 5210 N N . PRO A 1 671 ? 11.037 -30.838 18.055 1.00 86.12 671 PRO A N 1
ATOM 5211 C CA . PRO A 1 671 ? 12.000 -29.772 18.343 1.00 86.12 671 PRO A CA 1
ATOM 5212 C C . PRO A 1 671 ? 12.318 -28.898 17.122 1.00 86.12 671 PRO A C 1
ATOM 5214 O O . PRO A 1 671 ? 12.248 -27.675 17.221 1.00 86.12 671 PRO A O 1
ATOM 5217 N N . ASP A 1 672 ? 12.562 -29.514 15.964 1.00 84.19 672 ASP A N 1
ATOM 5218 C CA . ASP A 1 672 ? 12.890 -28.802 14.725 1.00 84.19 672 ASP A CA 1
ATOM 5219 C C . ASP A 1 672 ? 11.712 -27.972 14.199 1.00 84.19 672 ASP A C 1
ATOM 5221 O O . ASP A 1 672 ? 11.900 -26.840 13.753 1.00 84.19 672 ASP A O 1
ATOM 5225 N N . ALA A 1 673 ? 10.481 -28.492 14.284 1.00 84.19 673 ALA A N 1
ATOM 5226 C CA . ALA A 1 673 ? 9.295 -27.734 13.895 1.00 84.19 673 ALA A CA 1
ATOM 5227 C C . ALA A 1 673 ? 9.057 -26.549 14.837 1.00 84.19 673 ALA A C 1
ATOM 5229 O O . ALA A 1 673 ? 8.843 -25.437 14.364 1.00 84.19 673 ALA A O 1
ATOM 5230 N N . VAL A 1 674 ? 9.153 -26.758 16.154 1.00 86.88 674 VAL A N 1
ATOM 5231 C CA . VAL A 1 674 ? 8.998 -25.703 17.168 1.00 86.88 674 VAL A CA 1
ATOM 5232 C C . VAL A 1 674 ? 10.022 -24.589 16.954 1.00 86.88 674 VAL A C 1
ATOM 5234 O O . VAL A 1 674 ? 9.651 -23.416 16.963 1.00 86.88 674 VAL A O 1
ATOM 5237 N N . LEU A 1 675 ? 11.286 -24.925 16.681 1.00 85.19 675 LEU A N 1
ATOM 5238 C CA . LEU A 1 675 ? 12.331 -23.936 16.394 1.00 85.19 675 LEU A CA 1
ATOM 5239 C C . LEU A 1 675 ? 12.018 -23.049 15.176 1.00 85.19 675 LEU A C 1
ATOM 5241 O O . LEU A 1 675 ? 12.501 -21.924 15.124 1.00 85.19 675 LEU A O 1
ATOM 5245 N N . ARG A 1 676 ? 11.203 -23.506 14.213 1.00 82.56 676 ARG A N 1
ATOM 5246 C CA . ARG A 1 676 ? 10.851 -22.718 13.015 1.00 82.56 676 ARG A CA 1
ATOM 5247 C C . ARG A 1 676 ? 9.844 -21.598 13.261 1.00 82.56 676 ARG A C 1
ATOM 5249 O O . ARG A 1 676 ? 9.789 -20.672 12.454 1.00 82.56 676 ARG A O 1
ATOM 5256 N N . TRP A 1 677 ? 8.989 -21.730 14.273 1.00 86.38 677 TRP A N 1
ATOM 5257 C CA . TRP A 1 677 ? 7.891 -20.787 14.515 1.00 86.38 677 TRP A CA 1
ATOM 5258 C C . TRP A 1 677 ? 7.938 -20.121 15.889 1.00 86.38 677 TRP A C 1
ATOM 5260 O O . TRP A 1 677 ? 7.151 -19.215 16.136 1.00 86.38 677 TRP A O 1
ATOM 5270 N N . THR A 1 678 ? 8.840 -20.538 16.781 1.00 85.69 678 THR A N 1
ATOM 5271 C CA . THR A 1 678 ? 8.896 -20.026 18.157 1.00 85.69 678 THR A CA 1
ATOM 5272 C C . THR A 1 678 ? 9.936 -18.920 18.322 1.00 85.69 678 THR A C 1
ATOM 5274 O O . THR A 1 678 ? 10.933 -19.097 19.022 1.00 85.69 678 THR A O 1
ATOM 5277 N N . ASP A 1 679 ? 9.682 -17.761 17.717 1.00 80.06 679 ASP A N 1
ATOM 5278 C CA . ASP A 1 679 ? 10.619 -16.629 17.725 1.00 80.06 679 ASP A CA 1
ATOM 5279 C C . ASP A 1 679 ? 10.365 -15.680 18.916 1.00 80.06 679 ASP A C 1
ATOM 5281 O O . ASP A 1 679 ? 11.277 -15.018 19.419 1.00 80.06 679 ASP A O 1
ATOM 5285 N N . MET A 1 680 ? 9.128 -15.629 19.430 1.00 83.81 680 MET A N 1
ATOM 5286 C CA . MET A 1 680 ? 8.688 -14.613 20.392 1.00 83.81 680 MET A CA 1
ATOM 5287 C C . MET A 1 680 ? 8.029 -15.186 21.656 1.00 83.81 680 MET A C 1
ATOM 5289 O O . MET A 1 680 ? 7.754 -16.379 21.796 1.00 83.81 680 MET A O 1
ATOM 5293 N N . ALA A 1 681 ? 7.775 -14.309 22.637 1.00 85.38 681 ALA A N 1
ATOM 5294 C CA . ALA A 1 681 ? 7.081 -14.682 23.873 1.00 85.38 681 ALA A CA 1
ATOM 5295 C C . ALA A 1 681 ? 5.668 -15.231 23.611 1.00 85.38 681 ALA A C 1
ATOM 5297 O O . ALA A 1 681 ? 5.251 -16.178 24.280 1.00 85.38 681 ALA A O 1
ATOM 5298 N N . TYR A 1 682 ? 4.977 -14.677 22.612 1.00 87.00 682 TYR A N 1
ATOM 5299 C CA . TYR A 1 682 ? 3.650 -15.120 22.194 1.00 87.00 682 TYR A CA 1
ATOM 5300 C C . TYR A 1 682 ? 3.643 -16.579 21.718 1.00 87.00 682 TYR A C 1
ATOM 5302 O O . TYR A 1 682 ? 2.770 -17.355 22.109 1.00 87.00 682 TYR A O 1
ATOM 5310 N N . ASP A 1 683 ? 4.654 -16.989 20.951 1.00 89.31 683 ASP A N 1
ATOM 5311 C CA . ASP A 1 683 ? 4.779 -18.356 20.436 1.00 89.31 683 ASP A CA 1
ATOM 5312 C C . ASP A 1 683 ? 5.036 -19.364 21.560 1.00 89.31 683 ASP A C 1
ATOM 5314 O O . ASP A 1 683 ? 4.429 -20.435 21.620 1.00 89.31 683 ASP A O 1
ATOM 5318 N N . ARG A 1 684 ? 5.882 -18.995 22.530 1.00 90.56 684 ARG A N 1
ATOM 5319 C CA . ARG A 1 684 ? 6.122 -19.825 23.722 1.00 90.56 684 ARG A CA 1
ATOM 5320 C C . ARG A 1 684 ? 4.846 -20.030 24.535 1.00 90.56 684 ARG A C 1
ATOM 5322 O O . ARG A 1 684 ? 4.607 -21.124 25.054 1.00 90.56 684 ARG A O 1
ATOM 5329 N N . GLU A 1 685 ? 4.009 -19.000 24.637 1.00 91.31 685 GLU A N 1
ATOM 5330 C CA . GLU A 1 685 ? 2.687 -19.132 25.244 1.00 91.31 685 GLU A CA 1
ATOM 5331 C C . GLU A 1 685 ? 1.767 -20.049 24.428 1.00 91.31 685 GLU A C 1
ATOM 5333 O O . GLU A 1 685 ? 1.117 -20.914 25.021 1.00 91.31 685 GLU A O 1
ATOM 5338 N N . THR A 1 686 ? 1.761 -19.932 23.096 1.00 92.44 686 THR A N 1
ATOM 5339 C CA . THR A 1 686 ? 1.023 -20.839 22.202 1.00 92.44 686 THR A CA 1
ATOM 5340 C C . THR A 1 686 ? 1.388 -22.296 22.485 1.00 92.44 686 THR A C 1
ATOM 5342 O O . THR A 1 686 ? 0.507 -23.115 22.749 1.00 92.44 686 THR A O 1
ATOM 5345 N N . LEU A 1 687 ? 2.687 -22.615 22.533 1.00 92.62 687 LEU A N 1
ATOM 5346 C CA . LEU A 1 687 ? 3.173 -23.964 22.830 1.00 92.62 687 LEU A CA 1
ATOM 5347 C C . LEU A 1 687 ? 2.664 -24.477 24.186 1.00 92.62 687 LEU A C 1
ATOM 5349 O O . LEU A 1 687 ? 2.254 -25.633 24.310 1.00 92.62 687 LEU A O 1
ATOM 5353 N N . ARG A 1 688 ? 2.672 -23.619 25.214 1.00 92.00 688 ARG A N 1
ATOM 5354 C CA . ARG A 1 688 ? 2.157 -23.949 26.552 1.00 92.00 688 ARG A CA 1
ATOM 5355 C C . ARG A 1 688 ? 0.659 -24.263 26.521 1.00 92.00 688 ARG A C 1
ATOM 5357 O O . ARG A 1 688 ? 0.236 -25.237 27.144 1.00 92.00 688 ARG A O 1
ATOM 5364 N N . LEU A 1 689 ? -0.135 -23.459 25.813 1.00 92.88 689 LEU A N 1
ATOM 5365 C CA . LEU A 1 689 ? -1.584 -23.649 25.692 1.00 92.88 689 LEU A CA 1
ATOM 5366 C C . LEU A 1 689 ? -1.925 -24.945 24.949 1.00 92.88 689 LEU A C 1
ATOM 5368 O O . LEU A 1 689 ? -2.732 -25.729 25.445 1.00 92.88 689 LEU A O 1
ATOM 5372 N N . VAL A 1 690 ? -1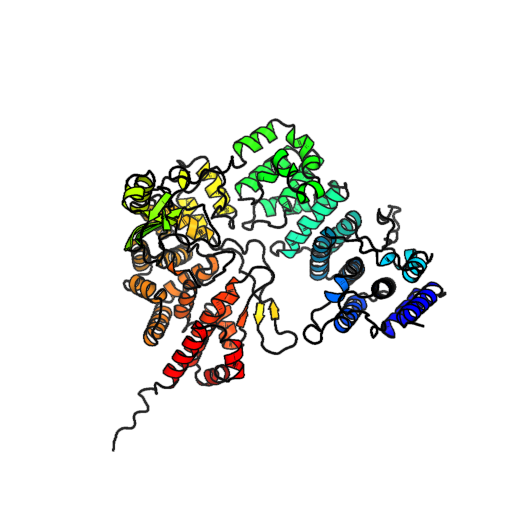.255 -25.218 23.828 1.00 91.25 690 VAL A N 1
ATOM 5373 C CA . VAL A 1 690 ? -1.447 -26.447 23.040 1.00 91.25 690 VAL A CA 1
ATOM 5374 C C . VAL A 1 690 ? -1.070 -27.691 23.853 1.00 91.25 690 VAL A C 1
ATOM 5376 O O . VAL A 1 690 ? -1.833 -28.656 23.902 1.00 91.25 690 VAL A O 1
ATOM 5379 N N . LYS A 1 691 ? 0.051 -27.660 24.590 1.00 89.62 691 LYS A N 1
ATOM 5380 C CA . LYS A 1 691 ? 0.429 -28.754 25.506 1.00 89.62 691 LYS A CA 1
ATOM 5381 C C . LYS A 1 691 ? -0.611 -28.971 26.611 1.00 89.62 691 LYS A C 1
ATOM 5383 O O . LYS A 1 691 ? -0.939 -30.114 26.925 1.00 89.62 691 LYS A O 1
ATOM 5388 N N . LYS A 1 692 ? -1.160 -27.891 27.182 1.00 89.88 692 LYS A N 1
ATOM 5389 C CA . LYS A 1 692 ? -2.239 -27.962 28.184 1.00 89.88 692 LYS A CA 1
ATOM 5390 C C . LYS A 1 692 ? -3.516 -28.571 27.596 1.00 89.88 692 LYS A C 1
ATOM 5392 O O . LYS A 1 692 ? -4.164 -29.362 28.277 1.00 89.88 692 LYS A O 1
ATOM 5397 N N . LEU A 1 693 ? -3.860 -28.228 26.355 1.00 86.94 693 LEU A N 1
ATOM 5398 C CA . LEU A 1 693 ? -5.010 -28.786 25.644 1.00 86.94 693 LEU A CA 1
ATOM 5399 C C . LEU A 1 693 ? -4.841 -30.294 25.415 1.00 86.94 693 LEU A C 1
ATOM 5401 O O . LEU A 1 693 ? -5.723 -31.053 25.798 1.00 86.94 693 LEU A O 1
ATOM 5405 N N . LYS A 1 694 ? -3.677 -30.740 24.922 1.00 83.94 694 LYS A N 1
ATOM 5406 C CA . LYS A 1 694 ? -3.366 -32.171 24.734 1.00 83.94 694 LYS A CA 1
ATOM 5407 C C . LYS A 1 694 ? -3.424 -32.971 26.045 1.00 83.94 694 LYS A C 1
ATOM 5409 O O . LYS A 1 694 ? -3.814 -34.135 26.050 1.00 83.94 694 LYS A O 1
ATOM 5414 N N . ALA A 1 695 ? -3.057 -32.352 27.170 1.00 83.12 695 ALA A N 1
ATOM 5415 C CA . ALA A 1 695 ? -3.113 -32.986 28.488 1.00 83.12 695 ALA A CA 1
ATOM 5416 C C . ALA A 1 695 ? -4.547 -33.152 29.040 1.00 83.12 695 ALA A C 1
ATOM 5418 O O . ALA A 1 695 ? -4.771 -33.992 29.917 1.00 83.12 695 ALA A O 1
ATOM 5419 N N . ARG A 1 696 ? -5.533 -32.387 28.544 1.00 78.62 696 ARG A N 1
ATOM 5420 C CA . ARG A 1 696 ? -6.950 -32.580 28.889 1.00 78.62 696 ARG A CA 1
ATOM 5421 C C . ARG A 1 696 ? -7.483 -33.801 28.133 1.00 78.62 696 ARG A C 1
ATOM 5423 O O . ARG A 1 696 ? -7.946 -33.685 27.006 1.00 78.62 696 ARG A O 1
ATOM 5430 N N . LYS A 1 697 ? -7.424 -34.986 28.753 1.00 52.91 697 LYS A N 1
ATOM 5431 C CA . LYS A 1 697 ? -8.069 -36.196 28.207 1.00 52.91 697 LYS A CA 1
ATOM 5432 C C . LYS A 1 697 ? -9.561 -35.933 27.922 1.00 52.91 697 LYS A C 1
ATOM 5434 O O . LYS A 1 697 ? -10.220 -35.337 28.778 1.00 52.91 697 LYS A O 1
ATOM 5439 N N . PRO A 1 698 ? -10.121 -36.424 26.801 1.00 50.84 698 PRO A N 1
ATOM 5440 C CA . PRO A 1 698 ? -11.562 -36.399 26.581 1.00 50.84 698 PRO A CA 1
ATOM 5441 C C . PRO A 1 698 ? -12.276 -37.196 27.684 1.00 50.84 698 PRO A C 1
ATOM 5443 O O . PRO A 1 698 ? -11.833 -38.274 28.092 1.00 50.84 698 PRO A O 1
ATOM 5446 N N . ALA A 1 699 ? -13.390 -36.655 28.182 1.00 44.88 699 ALA A N 1
ATOM 5447 C CA . ALA A 1 699 ? -14.161 -37.223 29.291 1.00 44.88 699 ALA A CA 1
ATOM 5448 C C . ALA A 1 699 ? -14.704 -38.645 29.017 1.00 44.88 699 ALA A C 1
ATOM 5450 O O . ALA A 1 699 ? -15.086 -39.336 29.957 1.00 44.88 699 ALA A O 1
ATOM 5451 N N . SER A 1 700 ? -14.662 -39.124 27.770 1.00 41.72 700 SER A N 1
ATOM 5452 C CA . SER A 1 700 ? -15.092 -40.468 27.364 1.00 41.72 700 SER A CA 1
ATOM 5453 C C . SER A 1 700 ? -14.141 -41.610 27.762 1.00 41.72 700 SER A C 1
ATOM 5455 O O . SER A 1 700 ? -14.456 -42.769 27.513 1.00 41.72 700 SER A O 1
ATOM 5457 N N . GLN A 1 701 ? -12.998 -41.327 28.405 1.00 40.47 701 GLN A N 1
ATOM 5458 C CA . GLN A 1 701 ? -12.053 -42.354 28.885 1.00 40.47 701 GLN A CA 1
ATOM 5459 C C . GLN A 1 701 ? -11.836 -42.373 30.408 1.00 40.47 701 GLN A C 1
ATOM 5461 O O . GLN A 1 701 ? -10.885 -42.995 30.896 1.00 40.47 701 GLN A O 1
ATOM 5466 N N . ARG A 1 702 ? -12.704 -41.731 31.204 1.00 41.44 702 ARG A N 1
ATOM 5467 C CA . ARG A 1 702 ? -12.745 -42.016 32.647 1.00 41.44 702 ARG A CA 1
ATOM 5468 C C . ARG A 1 702 ? -13.417 -43.371 32.845 1.00 41.44 702 ARG A C 1
ATOM 5470 O O . ARG A 1 702 ? -14.636 -43.459 32.897 1.00 41.44 702 ARG A O 1
ATOM 5477 N N . LYS A 1 703 ? -12.587 -44.417 32.911 1.00 41.66 703 LYS A N 1
ATOM 5478 C CA . LYS A 1 703 ? -12.978 -45.759 33.351 1.00 41.66 703 LYS A CA 1
ATOM 5479 C C . LYS A 1 703 ? -13.871 -45.641 34.585 1.00 41.66 703 LYS A C 1
ATOM 5481 O O . LYS A 1 703 ? -13.463 -45.045 35.582 1.00 41.66 703 LYS A O 1
ATOM 5486 N N . THR A 1 704 ? -15.063 -46.212 34.488 1.00 37.19 704 THR A N 1
ATOM 5487 C CA . THR A 1 704 ? -15.922 -46.539 35.621 1.00 37.19 704 THR A CA 1
ATOM 5488 C C . THR A 1 704 ? -15.077 -47.308 36.645 1.00 37.19 704 THR A C 1
ATOM 5490 O O . THR A 1 704 ? -14.408 -48.267 36.244 1.00 37.19 704 THR A O 1
ATOM 5493 N N . PRO A 1 705 ? -15.026 -46.899 37.924 1.00 46.44 705 PRO A N 1
ATOM 5494 C CA . PRO A 1 705 ? -14.445 -47.746 38.953 1.00 46.44 705 PRO A CA 1
ATOM 5495 C C . PRO A 1 705 ? -15.336 -48.985 39.092 1.00 46.44 705 PRO A C 1
ATOM 5497 O O . PRO A 1 705 ? -16.557 -48.846 39.175 1.00 46.44 705 PRO A O 1
ATOM 5500 N N . VAL A 1 706 ? -14.714 -50.164 39.039 1.00 46.53 706 VAL A N 1
ATOM 5501 C CA . VAL A 1 706 ? -15.331 -51.451 39.401 1.00 46.53 706 VAL A CA 1
ATOM 5502 C C . VAL A 1 706 ? -15.492 -51.516 40.910 1.00 46.53 706 VAL A C 1
ATOM 5504 O O . VAL A 1 706 ? -14.534 -51.083 41.596 1.00 46.53 706 VAL A O 1
#